Protein AF-A0A925TM19-F1 (afdb_monomer_lite)

Structure (mmCIF, N/CA/C/O backbone):
data_AF-A0A925TM19-F1
#
_entry.id   AF-A0A925TM19-F1
#
loop_
_atom_site.group_PDB
_atom_site.id
_atom_site.type_symbol
_atom_site.label_atom_id
_atom_site.label_alt_id
_atom_site.label_comp_id
_atom_site.label_asym_id
_atom_site.label_entity_id
_atom_site.label_seq_id
_atom_site.pdbx_PDB_ins_code
_atom_site.Cartn_x
_atom_site.Cartn_y
_atom_site.Cartn_z
_atom_site.occupancy
_atom_site.B_iso_or_equiv
_atom_site.auth_seq_id
_atom_site.auth_comp_id
_atom_site.auth_asym_id
_atom_site.auth_atom_id
_atom_site.pdbx_PDB_model_num
ATOM 1 N N . MET A 1 1 ? -57.638 -9.738 64.569 1.00 49.31 1 MET A N 1
ATOM 2 C CA . MET A 1 1 ? -57.201 -9.971 63.178 1.00 49.31 1 MET A CA 1
ATOM 3 C C . MET A 1 1 ? -55.985 -9.095 62.927 1.00 49.31 1 MET A C 1
ATOM 5 O O . MET A 1 1 ? -56.120 -7.893 63.121 1.00 49.31 1 MET A O 1
ATOM 9 N N . PRO A 1 2 ? -54.806 -9.644 62.596 1.00 48.28 2 PRO A N 1
ATOM 10 C CA . PRO A 1 2 ? -53.698 -8.822 62.119 1.00 48.28 2 PRO A CA 1
ATOM 11 C C . PRO A 1 2 ? -53.997 -8.355 60.678 1.00 48.28 2 PRO A C 1
ATOM 13 O O . PRO A 1 2 ? -54.732 -9.054 59.971 1.00 48.28 2 PRO A O 1
ATOM 16 N N . PRO A 1 3 ? -53.489 -7.196 60.221 1.00 50.75 3 PRO A N 1
ATOM 17 C CA . PRO A 1 3 ? -53.750 -6.732 58.866 1.00 50.75 3 PRO A CA 1
ATOM 18 C C . PRO A 1 3 ? -53.018 -7.618 57.850 1.00 50.75 3 PRO A C 1
ATOM 20 O O . PRO A 1 3 ? -51.805 -7.805 57.917 1.00 50.75 3 PRO A O 1
ATOM 23 N N . LEU A 1 4 ? -53.788 -8.155 56.904 1.00 55.12 4 LEU A N 1
ATOM 24 C CA . LEU A 1 4 ? -53.354 -8.879 55.711 1.00 55.12 4 LEU A CA 1
ATOM 25 C C . LEU A 1 4 ? -52.949 -7.876 54.625 1.00 55.12 4 LEU A C 1
ATOM 27 O O . LEU A 1 4 ? -53.733 -7.643 53.722 1.00 55.12 4 LEU A O 1
ATOM 31 N N . PHE A 1 5 ? -51.756 -7.286 54.689 1.00 54.16 5 PHE A N 1
ATOM 32 C CA . PHE A 1 5 ? -51.058 -6.821 53.482 1.00 54.16 5 PHE A CA 1
ATOM 33 C C . PHE A 1 5 ? -49.546 -6.827 53.748 1.00 54.16 5 PHE A C 1
ATOM 35 O O . PHE A 1 5 ? -49.098 -6.111 54.645 1.00 54.16 5 PHE A O 1
ATOM 42 N N . PRO A 1 6 ? -48.739 -7.619 53.015 1.00 49.38 6 PRO A N 1
ATOM 43 C CA . PRO A 1 6 ? -47.297 -7.411 53.020 1.00 49.38 6 PRO A CA 1
ATOM 44 C C . PRO A 1 6 ? -47.001 -6.017 52.437 1.00 49.38 6 PRO A C 1
ATOM 46 O O . PRO A 1 6 ? -47.760 -5.549 51.580 1.00 49.38 6 PRO A O 1
ATOM 49 N N . PRO A 1 7 ? -45.927 -5.334 52.870 1.00 45.28 7 PRO A N 1
ATOM 50 C CA . PRO A 1 7 ? -45.497 -4.115 52.203 1.00 45.28 7 PRO A CA 1
ATOM 51 C C . PRO A 1 7 ? -45.261 -4.441 50.725 1.00 45.28 7 PRO A C 1
ATOM 53 O O . PRO A 1 7 ? -44.560 -5.403 50.401 1.00 45.28 7 PRO A O 1
ATOM 56 N N . ARG A 1 8 ? -45.868 -3.667 49.817 1.00 47.16 8 ARG A N 1
ATOM 57 C CA . ARG A 1 8 ? -45.413 -3.647 48.426 1.00 47.16 8 ARG A CA 1
ATOM 58 C C . ARG A 1 8 ? -43.958 -3.195 48.478 1.00 47.16 8 ARG A C 1
ATOM 60 O O . ARG A 1 8 ? -43.683 -2.045 48.801 1.00 47.16 8 ARG A O 1
ATOM 67 N N . HIS A 1 9 ? -43.034 -4.116 48.224 1.00 48.41 9 HIS A N 1
ATOM 68 C CA . HIS A 1 9 ? -41.720 -3.735 47.740 1.00 48.41 9 HIS A CA 1
ATOM 69 C C . HIS A 1 9 ? -41.978 -3.106 46.374 1.00 48.41 9 HIS A C 1
ATOM 71 O O . HIS A 1 9 ? -42.124 -3.820 45.382 1.00 48.41 9 HIS A O 1
ATOM 77 N N . ASP A 1 10 ? -42.121 -1.785 46.333 1.00 53.66 10 ASP A N 1
ATOM 78 C CA . ASP A 1 10 ? -41.919 -1.060 45.089 1.00 53.66 10 ASP A CA 1
ATOM 79 C C . ASP A 1 10 ? -40.485 -1.402 44.682 1.00 53.66 10 ASP A C 1
ATOM 81 O O . ASP A 1 10 ? -39.526 -1.039 45.368 1.00 53.66 10 ASP A O 1
ATOM 85 N N . ALA A 1 11 ? -40.350 -2.268 43.676 1.00 63.41 11 ALA A N 1
ATOM 86 C CA . ALA A 1 11 ? -39.053 -2.714 43.208 1.00 63.41 11 ALA A CA 1
ATOM 87 C C . ALA A 1 11 ? -38.276 -1.466 42.792 1.00 63.41 11 ALA A C 1
ATOM 89 O O . ALA A 1 11 ? -38.728 -0.719 41.924 1.00 63.41 11 ALA A O 1
ATOM 90 N N . GLU A 1 12 ? -37.150 -1.216 43.459 1.00 79.81 12 GLU A N 1
ATOM 91 C CA . GLU A 1 12 ? -36.317 -0.058 43.174 1.00 79.81 12 GLU A CA 1
ATOM 92 C C . GLU A 1 12 ? -35.930 -0.098 41.691 1.00 79.81 12 GLU A C 1
ATOM 94 O O . GLU A 1 12 ? -35.395 -1.099 41.199 1.00 79.81 12 GLU A O 1
ATOM 99 N N . LEU A 1 13 ? -36.293 0.958 40.958 1.00 89.31 13 LEU A N 1
ATOM 100 C CA . LEU A 1 13 ? -36.036 1.038 39.525 1.00 89.31 13 LEU A CA 1
ATOM 101 C C . LEU A 1 13 ? -34.525 0.931 39.271 1.00 89.31 13 LEU A C 1
ATOM 103 O O . LEU A 1 13 ? -33.743 1.542 40.006 1.00 89.31 13 LEU A O 1
ATOM 107 N N . PRO A 1 14 ? -34.084 0.208 38.224 1.00 94.12 14 PRO A N 1
ATOM 108 C CA . PRO A 1 14 ? -32.668 0.143 37.893 1.00 94.12 14 PRO A CA 1
ATOM 109 C C . PRO A 1 14 ? -32.127 1.554 37.635 1.00 94.12 14 PRO A C 1
ATOM 111 O O . PRO A 1 14 ? -32.772 2.361 36.966 1.00 94.12 14 PRO A O 1
ATOM 114 N N . SER A 1 15 ? -30.942 1.850 38.162 1.00 95.25 15 SER A N 1
ATOM 115 C CA . SER A 1 15 ? -30.228 3.096 37.879 1.00 95.25 15 SER A CA 1
ATOM 116 C C . SER A 1 15 ? -29.284 2.882 36.701 1.00 95.25 15 SER A C 1
ATOM 118 O O . SER A 1 15 ? -28.531 1.909 36.718 1.00 95.25 15 SER A O 1
ATOM 120 N N . ILE A 1 16 ? -29.337 3.758 35.693 1.00 97.69 16 ILE A N 1
ATOM 121 C CA . ILE A 1 16 ? -28.551 3.676 34.453 1.00 97.69 16 ILE A CA 1
ATOM 122 C C . ILE A 1 16 ? -27.523 4.800 34.396 1.00 97.69 16 ILE A C 1
ATOM 124 O O . ILE A 1 16 ? -27.882 5.974 34.494 1.00 97.69 16 ILE A O 1
ATOM 128 N N . ALA A 1 17 ? -26.254 4.464 34.180 1.00 97.44 17 ALA A N 1
ATOM 129 C CA . ALA A 1 17 ? -25.184 5.450 34.060 1.00 97.44 17 ALA A CA 1
ATOM 130 C C . ALA A 1 17 ? -24.120 5.024 33.048 1.00 97.44 17 ALA A C 1
ATOM 132 O O . ALA A 1 17 ? -23.848 3.839 32.867 1.00 97.44 17 ALA A O 1
ATOM 133 N N . PHE A 1 18 ? -23.461 6.000 32.428 1.00 97.94 18 PHE A N 1
ATOM 134 C CA . PHE A 1 18 ? -22.173 5.759 31.783 1.00 97.94 18 PHE A CA 1
ATOM 135 C C . PHE A 1 18 ? -21.113 5.417 32.835 1.00 97.94 18 PHE A C 1
ATOM 137 O O . PHE A 1 18 ? -21.164 5.896 33.967 1.00 97.94 18 PHE A O 1
ATOM 144 N N . THR A 1 19 ? -20.101 4.637 32.459 1.00 95.25 19 THR A N 1
ATOM 145 C CA . THR A 1 19 ? -19.002 4.295 33.380 1.00 95.25 19 THR A CA 1
ATOM 146 C C . THR A 1 19 ? -18.014 5.440 33.608 1.00 95.25 19 THR A C 1
ATOM 148 O O . THR A 1 19 ? -17.296 5.438 34.607 1.00 95.25 19 THR A O 1
ATOM 151 N N . ARG A 1 20 ? -17.953 6.424 32.698 1.00 95.25 20 ARG A N 1
ATOM 152 C CA . ARG A 1 20 ? -17.048 7.584 32.776 1.00 95.25 20 ARG A CA 1
ATOM 153 C C . ARG A 1 20 ? -17.525 8.765 31.926 1.00 95.25 20 ARG A C 1
ATOM 155 O O . ARG A 1 20 ? -18.330 8.597 31.012 1.00 95.25 20 ARG A O 1
ATOM 162 N N . LEU A 1 21 ? -16.979 9.950 32.210 1.00 94.38 21 LEU A N 1
ATOM 163 C CA . LEU A 1 21 ? -17.341 11.230 31.577 1.00 94.38 21 LEU A CA 1
ATOM 164 C C . LEU A 1 21 ? -16.760 11.445 30.168 1.00 94.38 21 LEU A C 1
ATOM 166 O O . LEU A 1 21 ? -17.203 12.353 29.468 1.00 94.38 21 LEU A O 1
ATOM 170 N N . GLY A 1 22 ? -15.771 10.643 29.760 1.00 91.25 22 GLY A N 1
ATOM 171 C CA . GLY A 1 22 ? -15.079 10.832 28.488 1.00 91.25 22 GLY A CA 1
ATOM 172 C C . GLY A 1 22 ? -14.560 9.538 27.870 1.00 91.25 22 GLY A C 1
ATOM 173 O O . GLY A 1 22 ? -14.082 8.647 28.575 1.00 91.25 22 GLY A O 1
ATOM 174 N N . PHE A 1 23 ? -14.634 9.465 26.545 1.00 93.06 23 PHE A N 1
ATOM 175 C CA . PHE A 1 23 ? -14.083 8.406 25.704 1.00 93.06 23 PHE A CA 1
ATOM 176 C C . PHE A 1 23 ? -13.312 9.019 24.534 1.00 93.06 23 PHE A C 1
ATOM 178 O O . PHE A 1 23 ? -13.533 10.172 24.167 1.00 93.06 23 PHE A O 1
ATOM 185 N N . GLU A 1 24 ? -12.438 8.224 23.927 1.00 90.50 24 GLU A N 1
ATOM 186 C CA . GLU A 1 24 ? -11.718 8.597 22.712 1.00 90.50 24 GLU A CA 1
ATOM 187 C C . GLU A 1 24 ? -12.070 7.612 21.601 1.00 90.50 24 GLU A C 1
ATOM 189 O O . GLU A 1 24 ? -12.093 6.400 21.828 1.00 90.50 24 GLU A O 1
ATOM 194 N N . ALA A 1 25 ? -12.342 8.150 20.418 1.00 83.31 25 ALA A N 1
ATOM 195 C CA . ALA A 1 25 ? -12.343 7.415 19.160 1.00 83.31 25 ALA A CA 1
ATOM 196 C C . ALA A 1 25 ? -11.245 8.006 18.270 1.00 83.31 25 ALA A C 1
ATOM 198 O O . ALA A 1 25 ? -10.878 9.170 18.436 1.00 83.31 25 ALA A O 1
ATOM 199 N N . ARG A 1 26 ? -10.722 7.235 17.319 1.00 78.19 26 ARG A N 1
ATOM 200 C CA . ARG A 1 26 ? -9.734 7.731 16.352 1.00 78.19 26 ARG A CA 1
ATOM 201 C C . ARG A 1 26 ? -10.223 7.456 14.946 1.00 78.19 26 ARG A C 1
ATOM 203 O O . ARG A 1 26 ? -10.487 6.306 14.602 1.00 78.19 26 ARG A O 1
ATOM 210 N N . GLU A 1 27 ? -10.314 8.512 14.143 1.00 64.94 27 GLU A N 1
ATOM 211 C CA . GLU A 1 27 ? -10.646 8.416 12.713 1.00 64.94 27 GLU A CA 1
ATOM 212 C C . GLU A 1 27 ? -9.646 7.505 11.998 1.00 64.94 27 GLU A C 1
ATOM 214 O O . GLU A 1 27 ? -10.000 6.708 11.130 1.00 64.94 27 GLU A O 1
ATOM 219 N N . VAL A 1 28 ? -8.387 7.559 12.437 1.00 55.59 28 VAL A N 1
ATOM 220 C CA . VAL A 1 28 ? -7.298 6.782 11.857 1.00 55.59 28 VAL A CA 1
ATOM 221 C C . VAL A 1 28 ? -7.051 5.494 12.634 1.00 55.59 28 VAL A C 1
ATOM 223 O O . VAL A 1 28 ? -6.994 5.495 13.863 1.00 55.59 28 VAL A O 1
ATOM 226 N N . GLY A 1 29 ? -6.905 4.385 11.902 1.00 50.56 29 GLY A N 1
ATOM 227 C CA . GLY A 1 29 ? -6.886 3.030 12.466 1.00 50.56 29 GLY A CA 1
ATOM 228 C C . GLY A 1 29 ? -8.278 2.509 12.841 1.00 50.56 29 GLY A C 1
ATOM 229 O O . GLY A 1 29 ? -8.374 1.457 13.464 1.00 50.56 29 GLY A O 1
ATOM 230 N N . PHE A 1 30 ? -9.340 3.249 12.486 1.00 58.84 30 PHE A N 1
ATOM 231 C CA . PHE A 1 30 ? -10.743 2.911 12.744 1.00 58.84 30 PHE A CA 1
ATOM 232 C C . PHE A 1 30 ? -11.030 2.541 14.206 1.00 58.84 30 PHE A C 1
ATOM 234 O O . PHE A 1 30 ? -11.914 1.727 14.488 1.00 58.84 30 PHE A O 1
ATOM 241 N N . GLN A 1 31 ? -10.295 3.141 15.152 1.00 71.44 31 GLN A N 1
ATOM 242 C CA . GLN A 1 31 ? -10.445 2.821 16.564 1.00 71.44 31 GLN A CA 1
ATOM 243 C C . GLN A 1 31 ? -11.763 3.397 17.080 1.00 71.44 31 GLN A C 1
ATOM 245 O O . GLN A 1 31 ? -11.870 4.580 17.412 1.00 71.44 31 GLN A O 1
ATOM 250 N N . ALA A 1 32 ? -12.770 2.536 17.165 1.00 76.56 32 ALA A N 1
ATOM 251 C CA . ALA A 1 32 ? -14.060 2.887 17.726 1.00 76.56 32 ALA A CA 1
ATOM 252 C C . ALA A 1 32 ? -13.966 3.162 19.229 1.00 76.56 32 ALA A C 1
ATOM 254 O O . ALA A 1 32 ? -13.298 2.440 19.977 1.00 76.56 32 ALA A O 1
ATOM 255 N N . ALA A 1 33 ? -14.731 4.147 19.693 1.00 86.56 33 ALA A N 1
ATOM 256 C CA . ALA A 1 33 ? -14.984 4.292 21.116 1.00 86.56 33 ALA A CA 1
ATOM 257 C C . ALA A 1 33 ? -16.045 3.271 21.545 1.00 86.56 33 ALA A C 1
ATOM 259 O O . ALA A 1 33 ? -17.125 3.192 20.955 1.00 86.56 33 ALA A O 1
ATOM 260 N N . ARG A 1 34 ? -15.749 2.509 22.602 1.00 91.62 34 ARG A N 1
ATOM 261 C CA . ARG A 1 34 ? -16.688 1.587 23.258 1.00 91.62 34 ARG A CA 1
ATOM 262 C C . ARG A 1 34 ? -17.212 2.238 24.532 1.00 91.62 34 ARG A C 1
ATOM 264 O O . ARG A 1 34 ? -16.483 2.329 25.518 1.00 91.62 34 ARG A O 1
ATOM 271 N N . ILE A 1 35 ? -18.451 2.713 24.497 1.00 95.94 35 ILE A N 1
ATOM 272 C CA . ILE A 1 35 ? -19.083 3.445 25.593 1.00 95.94 35 ILE A CA 1
ATOM 273 C C . ILE A 1 35 ? -19.900 2.459 26.417 1.00 95.94 35 ILE A C 1
ATOM 275 O O . ILE A 1 35 ? -20.999 2.074 26.020 1.00 95.94 35 ILE A O 1
ATOM 279 N N . THR A 1 36 ? -19.352 2.044 27.557 1.00 94.44 36 THR A N 1
ATOM 280 C CA . THR A 1 36 ? -20.034 1.133 28.481 1.00 94.44 36 THR A CA 1
ATOM 281 C C . THR A 1 36 ? -21.035 1.892 29.348 1.00 94.44 36 THR A C 1
ATOM 283 O O . THR A 1 36 ? -20.709 2.916 29.957 1.00 94.44 36 THR A O 1
ATOM 286 N N . ILE A 1 37 ? -22.247 1.355 29.424 1.00 96.81 37 ILE A N 1
ATOM 287 C CA . ILE A 1 37 ? -23.336 1.802 30.289 1.00 96.81 37 ILE A CA 1
ATOM 288 C C . ILE A 1 37 ? -23.652 0.672 31.259 1.00 96.81 37 ILE A C 1
ATOM 290 O O . ILE A 1 37 ? -23.753 -0.485 30.849 1.00 96.81 37 ILE A O 1
ATOM 294 N N . THR A 1 38 ? -23.821 1.005 32.532 1.00 97.25 38 THR A N 1
ATOM 295 C CA . THR A 1 38 ? -24.149 0.056 33.595 1.00 97.25 38 THR A CA 1
ATOM 296 C C . THR A 1 38 ? -25.591 0.217 34.056 1.00 97.25 38 THR A C 1
ATOM 298 O O . THR A 1 38 ? -26.172 1.302 33.963 1.00 97.25 38 THR A O 1
ATOM 301 N N . ARG A 1 39 ? -26.155 -0.869 34.595 1.00 95.12 39 ARG A N 1
ATOM 302 C CA . ARG A 1 39 ? -27.401 -0.851 35.365 1.00 95.12 39 ARG A CA 1
ATOM 303 C C . ARG A 1 39 ? -27.275 -1.605 36.686 1.00 95.12 39 ARG A C 1
ATOM 305 O O . ARG A 1 39 ? -26.617 -2.641 36.742 1.00 95.12 39 ARG A O 1
ATOM 312 N N . THR A 1 40 ? -27.935 -1.113 37.736 1.00 92.94 40 THR A N 1
ATOM 313 C CA . THR A 1 40 ? -27.856 -1.694 39.094 1.00 92.94 40 THR A CA 1
ATOM 314 C C . THR A 1 40 ? -28.705 -2.954 39.297 1.00 92.94 40 THR A C 1
ATOM 316 O O . THR A 1 40 ? -28.303 -3.838 40.047 1.00 92.94 40 THR A O 1
ATOM 319 N N . SER A 1 41 ? -29.856 -3.068 38.623 1.00 84.56 41 SER A N 1
ATOM 320 C CA . SER A 1 41 ? -30.739 -4.245 38.665 1.00 84.56 41 SER A CA 1
ATOM 321 C C . SER A 1 41 ? -30.927 -4.826 37.266 1.00 84.56 41 SER A C 1
ATOM 323 O O . SER A 1 41 ? -31.127 -4.086 36.302 1.00 84.56 41 SER A O 1
ATOM 325 N N . ALA A 1 42 ? -30.852 -6.154 37.152 1.00 86.69 42 ALA A N 1
ATOM 326 C CA . ALA A 1 42 ? -30.848 -6.869 35.877 1.00 86.69 42 ALA A CA 1
ATOM 327 C C . ALA A 1 42 ? -31.924 -7.963 35.769 1.00 86.69 42 ALA A C 1
ATOM 329 O O . ALA A 1 42 ? -31.783 -8.904 34.997 1.00 86.69 42 ALA A O 1
ATOM 330 N N . THR A 1 43 ? -33.003 -7.872 36.544 1.00 86.19 43 THR A N 1
ATOM 331 C CA . THR A 1 43 ? -34.016 -8.940 36.644 1.00 86.19 43 THR A CA 1
ATOM 332 C C . THR A 1 43 ? -34.864 -9.128 35.382 1.00 86.19 43 THR A C 1
ATOM 334 O O . THR A 1 43 ? -35.343 -10.230 35.132 1.00 86.19 43 THR A O 1
ATOM 337 N N . ALA A 1 44 ? -35.023 -8.084 34.567 1.00 89.25 44 ALA A N 1
ATOM 338 C CA . ALA A 1 44 ? -35.807 -8.084 33.332 1.00 89.25 44 ALA A CA 1
ATOM 339 C C . ALA A 1 44 ? -35.024 -7.409 32.188 1.00 89.25 44 ALA A C 1
ATOM 341 O O . ALA A 1 44 ? -34.079 -6.659 32.461 1.00 89.25 44 ALA A O 1
ATOM 342 N N . PRO A 1 45 ? -35.367 -7.654 30.909 1.00 94.56 45 PRO A N 1
ATOM 343 C CA . PRO A 1 45 ? -34.811 -6.865 29.814 1.00 94.56 45 PRO A CA 1
ATOM 344 C C . PRO A 1 45 ? -35.207 -5.386 29.944 1.00 94.56 45 PRO A C 1
ATOM 346 O O . PRO A 1 45 ? -36.249 -5.067 30.516 1.00 94.56 45 PRO A O 1
ATOM 349 N N . LEU A 1 46 ? -34.366 -4.484 29.437 1.00 95.62 46 LEU A N 1
ATOM 350 C CA . LEU A 1 46 ? -34.579 -3.039 29.532 1.00 95.62 46 LEU A CA 1
ATOM 351 C C . LEU A 1 46 ? -34.039 -2.323 28.295 1.00 95.62 46 LEU A C 1
ATOM 353 O O . LEU A 1 46 ? -32.867 -2.483 27.969 1.00 95.62 46 LEU A O 1
ATOM 357 N N . THR A 1 47 ? -34.859 -1.479 27.674 1.00 96.69 47 THR A N 1
ATOM 358 C CA . THR A 1 47 ? -34.423 -0.568 26.609 1.00 96.69 47 THR A CA 1
ATOM 359 C C . THR A 1 47 ? -34.167 0.813 27.197 1.00 96.69 47 THR A C 1
ATOM 361 O O . THR A 1 47 ? -35.046 1.408 27.819 1.00 96.69 47 THR A O 1
ATOM 364 N N . VAL A 1 48 ? -32.965 1.333 26.978 1.00 97.12 48 VAL A N 1
ATOM 365 C CA . VAL A 1 48 ? -32.531 2.665 27.403 1.00 97.12 48 VAL A CA 1
ATOM 366 C C . VAL A 1 48 ? -32.427 3.566 26.182 1.00 97.12 48 VAL A C 1
ATOM 368 O O . VAL A 1 48 ? -31.806 3.200 25.185 1.00 97.12 48 VAL A O 1
ATOM 371 N N . ARG A 1 49 ? -33.003 4.768 26.262 1.00 97.81 49 ARG A N 1
ATOM 372 C CA . ARG A 1 49 ? -32.916 5.773 25.193 1.00 97.81 49 ARG A CA 1
ATOM 373 C C . ARG A 1 49 ? -31.818 6.786 25.476 1.00 97.81 49 ARG A C 1
ATOM 375 O O . ARG A 1 49 ? -31.582 7.154 26.627 1.00 97.81 49 ARG A O 1
ATOM 382 N N . TYR A 1 50 ? -31.174 7.266 24.420 1.00 97.69 50 TYR A N 1
ATOM 383 C CA . TYR A 1 50 ? -30.171 8.319 24.497 1.00 97.69 50 TYR A CA 1
ATOM 384 C C . TYR A 1 50 ? -30.219 9.220 23.264 1.00 97.69 50 TYR A C 1
ATOM 386 O O . TYR A 1 50 ? -30.668 8.827 22.190 1.00 97.69 50 TYR A O 1
ATOM 394 N N . THR A 1 51 ? -29.717 10.439 23.410 1.00 97.44 51 THR A N 1
ATOM 395 C CA . THR A 1 51 ? -29.536 11.382 22.301 1.00 97.44 51 THR A CA 1
ATOM 396 C C . THR A 1 51 ? -28.055 11.581 22.023 1.00 97.44 51 THR A C 1
ATOM 398 O O . THR A 1 51 ? -27.268 11.619 22.972 1.00 97.44 51 THR A O 1
ATOM 401 N N . ALA A 1 52 ? -27.696 11.777 20.755 1.00 96.19 52 ALA A N 1
ATOM 402 C CA . ALA A 1 52 ? -26.361 12.180 20.333 1.00 96.19 52 ALA A CA 1
ATOM 403 C C . ALA A 1 52 ? -26.400 13.595 19.739 1.00 96.19 52 ALA A C 1
ATOM 405 O O . ALA A 1 52 ? -27.229 13.896 18.881 1.00 96.19 52 ALA A O 1
ATOM 406 N N . SER A 1 53 ? -25.513 14.465 20.207 1.00 95.25 53 SER A N 1
ATOM 407 C CA . SER A 1 53 ? -25.291 15.815 19.682 1.00 95.25 53 SER A CA 1
ATOM 408 C C . SER A 1 53 ? -23.796 16.143 19.735 1.00 95.25 53 SER A C 1
ATOM 410 O O . SER A 1 53 ? -22.984 15.255 19.976 1.00 95.25 53 SER A O 1
ATOM 412 N N . GLY A 1 54 ? -23.404 17.394 19.505 1.00 94.06 54 GLY A N 1
ATOM 413 C CA . GLY A 1 54 ? -22.007 17.825 19.567 1.00 94.06 54 GLY A CA 1
ATOM 414 C C . GLY A 1 54 ? -21.541 18.453 18.262 1.00 94.06 54 GLY A C 1
ATOM 415 O O . GLY A 1 54 ? -22.357 18.923 17.470 1.00 94.06 54 GLY A O 1
ATOM 416 N N . THR A 1 55 ? -20.225 18.513 18.071 1.00 91.62 55 THR A N 1
ATOM 417 C CA . THR A 1 55 ? -19.627 19.085 16.857 1.00 91.62 55 THR A CA 1
ATOM 418 C C . THR A 1 55 ? -19.501 18.048 15.746 1.00 91.62 55 THR A C 1
ATOM 420 O O . THR A 1 55 ? -19.634 18.414 14.585 1.00 91.62 55 THR A O 1
ATOM 423 N N . ALA A 1 56 ? -19.301 16.774 16.104 1.00 89.50 56 ALA A N 1
ATOM 424 C CA . ALA A 1 56 ? -19.297 15.661 15.162 1.00 89.50 56 ALA A CA 1
ATOM 425 C C . ALA A 1 56 ? -20.729 15.352 14.695 1.00 89.50 56 ALA A C 1
ATOM 427 O O . ALA A 1 56 ? -21.651 15.210 15.506 1.00 89.50 56 ALA A O 1
ATOM 428 N N . GLN A 1 57 ? -20.914 15.205 13.388 1.00 86.31 57 GLN A N 1
ATOM 429 C CA . GLN A 1 57 ? -22.193 14.946 12.736 1.00 86.31 57 GLN A CA 1
ATOM 430 C C . GLN A 1 57 ? -22.360 13.454 12.390 1.00 86.31 57 GLN A C 1
ATOM 432 O O . GLN A 1 57 ? -21.487 12.864 11.748 1.00 86.31 57 GLN A O 1
ATOM 437 N N . PRO A 1 58 ? -23.494 12.823 12.748 1.00 84.00 58 PRO A N 1
ATOM 438 C CA . PRO A 1 58 ? -23.775 11.440 12.366 1.00 84.00 58 PRO A CA 1
ATOM 439 C C . PRO A 1 58 ? -23.930 11.317 10.845 1.00 84.00 58 PRO A C 1
ATOM 441 O O . PRO A 1 58 ? -24.474 12.204 10.191 1.00 84.00 58 PRO A O 1
ATOM 444 N N . GLY A 1 59 ? -23.449 10.217 10.265 1.00 76.25 59 GLY A N 1
ATOM 445 C CA . GLY A 1 59 ? -23.459 10.000 8.813 1.00 76.25 59 GLY A CA 1
ATOM 446 C C . GLY A 1 59 ? -22.333 10.723 8.064 1.00 76.25 59 GLY A C 1
ATOM 447 O O . GLY A 1 59 ? -22.004 10.322 6.951 1.00 76.25 59 GLY A O 1
ATOM 448 N N . ARG A 1 60 ? -21.712 11.735 8.685 1.00 76.19 60 ARG A N 1
ATOM 449 C CA . ARG A 1 60 ? -20.559 12.469 8.156 1.00 76.19 60 ARG A CA 1
ATOM 450 C C . ARG A 1 60 ? -19.279 12.080 8.889 1.00 76.19 60 ARG A C 1
ATOM 452 O O . ARG A 1 60 ? -18.383 11.570 8.230 1.00 76.19 60 ARG A O 1
ATOM 459 N N . ASP A 1 61 ? -19.212 12.270 10.207 1.00 77.00 61 ASP A N 1
ATOM 460 C CA . ASP A 1 61 ? -17.998 12.100 11.031 1.00 77.00 61 ASP A CA 1
ATOM 461 C C . ASP A 1 61 ? -17.983 10.761 11.799 1.00 77.00 61 ASP A C 1
ATOM 463 O O . ASP A 1 61 ? -16.934 10.262 12.194 1.00 77.00 61 ASP A O 1
ATOM 467 N N . TYR A 1 62 ? -19.144 10.128 11.993 1.00 82.75 62 TYR A N 1
ATOM 468 C CA . TYR A 1 62 ? -19.266 8.786 12.576 1.00 82.75 62 TYR A CA 1
ATOM 469 C C . TYR A 1 62 ? -20.524 8.067 12.083 1.00 82.75 62 TYR A C 1
ATOM 471 O O . TYR A 1 62 ? -21.477 8.696 11.608 1.00 82.75 62 TYR A O 1
ATOM 479 N N . ALA A 1 63 ? -20.541 6.740 12.216 1.00 80.19 63 ALA A N 1
ATOM 480 C CA . ALA A 1 63 ? -21.706 5.922 11.898 1.00 80.19 63 ALA A CA 1
ATOM 481 C C . ALA A 1 63 ? -22.932 6.372 12.702 1.00 80.19 63 ALA A C 1
ATOM 483 O O . ALA A 1 63 ? -22.856 6.581 13.913 1.00 80.19 63 ALA A O 1
ATOM 484 N N . ALA A 1 64 ? -24.073 6.524 12.025 1.00 84.94 64 ALA A N 1
ATOM 485 C CA . ALA A 1 64 ? -25.299 6.975 12.670 1.00 84.94 64 ALA A CA 1
ATOM 486 C C . ALA A 1 64 ? -25.697 6.019 13.808 1.00 84.94 64 ALA A C 1
ATOM 488 O O . ALA A 1 64 ? -25.777 4.805 13.625 1.00 84.94 64 ALA A O 1
ATOM 489 N N . LEU A 1 65 ? -25.940 6.584 14.989 1.00 91.62 65 LEU A N 1
ATOM 490 C CA . LEU A 1 65 ? -26.342 5.829 16.171 1.00 91.62 65 LEU A CA 1
ATOM 491 C C . LEU A 1 65 ? -27.852 5.579 16.168 1.00 91.62 65 LEU A C 1
ATOM 493 O O . LEU A 1 65 ? -28.631 6.396 15.683 1.00 91.62 65 LEU A O 1
ATOM 497 N N . SER A 1 66 ? -28.269 4.469 16.776 1.00 90.12 66 SER A N 1
ATOM 498 C CA . SER A 1 66 ? -29.678 4.061 16.874 1.00 90.12 66 SER A CA 1
ATOM 499 C C . SER A 1 66 ? -30.522 4.939 17.807 1.00 90.12 66 SER A C 1
ATOM 501 O O . SER A 1 66 ? -31.746 4.917 17.714 1.00 90.12 66 SER A O 1
ATOM 503 N N . GLY A 1 67 ? -29.890 5.646 18.754 1.00 95.00 67 GLY A N 1
ATOM 504 C CA . GLY A 1 67 ? -30.572 6.394 19.821 1.00 95.00 67 GLY A CA 1
ATOM 505 C C . GLY A 1 67 ? -31.178 5.520 20.931 1.00 95.00 67 GLY A C 1
ATOM 506 O O . GLY A 1 67 ? -31.843 6.027 21.835 1.00 95.00 67 GLY A O 1
ATOM 507 N N . GLN A 1 68 ? -30.956 4.204 20.887 1.00 94.81 68 GLN A N 1
ATOM 508 C CA . GLN A 1 68 ? -31.423 3.261 21.905 1.00 94.81 68 GLN A CA 1
ATOM 509 C C . GLN A 1 68 ? -30.447 2.100 22.113 1.00 94.81 68 GLN A C 1
ATOM 511 O O . GLN A 1 68 ? -29.692 1.740 21.207 1.00 94.81 68 GLN A O 1
ATOM 516 N N . LEU A 1 69 ? -30.460 1.533 23.316 1.00 94.25 69 LEU A N 1
ATOM 517 C CA . LEU A 1 69 ? -29.609 0.430 23.748 1.00 94.25 69 LEU A CA 1
ATOM 518 C C . LEU A 1 69 ? -30.423 -0.570 24.569 1.00 94.25 69 LEU A C 1
ATOM 520 O O . LEU A 1 69 ? -31.112 -0.174 25.508 1.00 94.25 69 LEU A O 1
ATOM 524 N N . ASP A 1 70 ? -30.285 -1.855 24.262 1.00 93.81 70 ASP A N 1
ATOM 525 C CA . ASP A 1 70 ? -31.009 -2.921 24.949 1.00 93.81 70 ASP A CA 1
ATOM 526 C C . ASP A 1 70 ? -30.111 -3.682 25.929 1.00 93.81 70 ASP A C 1
ATOM 528 O O . ASP A 1 70 ? -28.984 -4.068 25.615 1.00 93.81 70 ASP A O 1
ATOM 532 N N . PHE A 1 71 ? -30.648 -3.943 27.117 1.00 95.75 71 PHE A N 1
ATOM 533 C CA . PHE A 1 71 ? -30.126 -4.906 28.077 1.00 95.75 71 PHE A CA 1
ATOM 534 C C . PHE A 1 71 ? -30.985 -6.168 28.037 1.00 95.75 71 PHE A C 1
ATOM 536 O O . PHE A 1 71 ? -32.198 -6.099 28.250 1.00 95.75 71 PHE A O 1
ATOM 543 N N . ALA A 1 72 ? -30.368 -7.336 27.861 1.00 92.44 72 ALA A N 1
ATOM 544 C CA . ALA A 1 72 ? -31.041 -8.611 28.101 1.00 92.44 72 ALA A CA 1
ATOM 545 C C . ALA A 1 72 ? -31.278 -8.835 29.607 1.00 92.44 72 ALA A C 1
ATOM 547 O O . ALA A 1 72 ? -30.615 -8.225 30.447 1.00 92.44 72 ALA A O 1
ATOM 548 N N . ALA A 1 73 ? -32.195 -9.728 29.990 1.00 92.44 73 ALA A N 1
ATOM 549 C CA . ALA A 1 73 ? -32.296 -10.154 31.390 1.00 92.44 73 ALA A CA 1
ATOM 550 C C . ALA A 1 73 ? -30.952 -10.746 31.869 1.00 92.44 73 ALA A C 1
ATOM 552 O O . ALA A 1 73 ? -30.290 -11.476 31.138 1.00 92.44 73 ALA A O 1
ATOM 553 N N . GLY A 1 74 ? -30.529 -10.401 33.083 1.00 92.44 74 GLY A N 1
ATOM 554 C CA . GLY A 1 74 ? -29.253 -10.799 33.687 1.00 92.44 74 GLY A CA 1
ATOM 555 C C . GLY A 1 74 ? -28.043 -9.939 33.299 1.00 92.44 74 GLY A C 1
ATOM 556 O O . GLY A 1 74 ? -27.039 -9.963 34.001 1.00 92.44 74 GLY A O 1
ATOM 557 N N . GLN A 1 75 ? -28.126 -9.135 32.235 1.00 94.00 75 GLN A N 1
ATOM 558 C CA . GLN A 1 75 ? -27.015 -8.298 31.771 1.00 94.00 75 GLN A CA 1
ATOM 559 C C . GLN A 1 75 ? -26.911 -7.012 32.596 1.00 94.00 75 GLN A C 1
ATOM 561 O O . GLN A 1 75 ? -27.904 -6.309 32.726 1.00 94.00 75 GLN A O 1
ATOM 566 N N . THR A 1 76 ? -25.748 -6.660 33.135 1.00 94.94 76 THR A N 1
ATOM 567 C CA . THR A 1 76 ? -25.551 -5.407 33.898 1.00 94.94 76 THR A CA 1
ATOM 568 C C . THR A 1 76 ? -24.816 -4.325 33.113 1.00 94.94 76 THR A C 1
ATOM 570 O O . THR A 1 76 ? -24.811 -3.175 33.541 1.00 94.94 76 THR A O 1
ATOM 573 N N . GLU A 1 77 ? -24.244 -4.667 31.956 1.00 95.56 77 GLU A N 1
ATOM 574 C CA . GLU A 1 77 ? -23.488 -3.757 31.093 1.00 95.56 77 GLU A CA 1
ATOM 575 C C . GLU A 1 77 ? -23.937 -3.860 29.643 1.00 95.56 77 GLU A C 1
ATOM 577 O O . GLU A 1 77 ? -24.107 -4.962 29.130 1.00 95.56 77 GLU A O 1
ATOM 582 N N . ALA A 1 78 ? -24.060 -2.732 28.958 1.00 92.12 78 ALA A N 1
ATOM 583 C CA . ALA A 1 78 ? -24.293 -2.677 27.520 1.00 92.12 78 ALA A CA 1
ATOM 584 C C . ALA A 1 78 ? -23.406 -1.593 26.887 1.00 92.12 78 ALA A C 1
ATOM 586 O O . ALA A 1 78 ? -22.887 -0.720 27.585 1.00 92.12 78 ALA A O 1
ATOM 587 N N . VAL A 1 79 ? -23.178 -1.675 25.574 1.00 91.69 79 VAL A N 1
ATOM 588 C CA . VAL A 1 79 ? -22.179 -0.847 24.882 1.00 91.69 79 VAL A CA 1
ATOM 589 C C . VAL A 1 79 ? -22.807 -0.092 23.718 1.00 91.69 79 VAL A C 1
ATOM 591 O O . VAL A 1 79 ? -23.418 -0.700 22.844 1.00 91.69 79 VAL A O 1
ATOM 594 N N . ILE A 1 80 ? -22.581 1.221 23.672 1.00 92.25 80 ILE A N 1
ATOM 595 C CA . ILE A 1 80 ? -22.738 2.023 22.453 1.00 92.25 80 ILE A CA 1
ATOM 596 C C . ILE A 1 80 ? -21.382 2.059 21.749 1.00 92.25 80 ILE A C 1
ATOM 598 O O . ILE A 1 80 ? -20.355 2.314 22.382 1.00 92.25 80 ILE A O 1
ATOM 602 N N . LEU A 1 81 ? -21.372 1.803 20.442 1.00 86.62 81 LEU A N 1
ATOM 603 C CA . LEU A 1 81 ? -20.173 1.896 19.617 1.00 86.62 81 LEU A CA 1
ATOM 604 C C . LEU A 1 81 ? -20.223 3.188 18.801 1.00 86.62 81 LEU A C 1
ATOM 606 O O . LEU A 1 81 ? -21.078 3.330 17.931 1.00 86.62 81 LEU A O 1
ATOM 610 N N . VAL A 1 82 ? -19.306 4.118 19.062 1.00 88.06 82 VAL A N 1
ATOM 611 C CA . VAL A 1 82 ? -19.094 5.274 18.180 1.00 88.06 82 VAL A CA 1
ATOM 612 C C . VAL A 1 82 ? -17.957 4.917 17.237 1.00 88.06 82 VAL A C 1
ATOM 614 O O . VAL A 1 82 ? -16.786 4.945 17.620 1.00 88.06 82 VAL A O 1
ATOM 617 N N . GLN A 1 83 ? -18.330 4.529 16.018 1.00 82.62 83 GLN A N 1
ATOM 618 C CA . GLN A 1 83 ? -17.405 4.218 14.934 1.00 82.62 83 GLN A CA 1
ATOM 619 C C . GLN A 1 83 ? -17.147 5.497 14.128 1.00 82.62 83 GLN A C 1
ATOM 621 O O . GLN A 1 83 ? -18.047 5.914 13.394 1.00 82.62 83 GLN A O 1
ATOM 626 N N . PRO A 1 84 ? -15.973 6.139 14.255 1.00 80.75 84 PRO A N 1
ATOM 627 C CA . PRO A 1 84 ? -15.665 7.314 13.457 1.00 80.75 84 PRO A CA 1
ATOM 628 C C . PRO A 1 84 ? -15.535 6.921 11.985 1.00 80.75 84 PRO A C 1
ATOM 630 O O . PRO A 1 84 ? -15.062 5.826 11.658 1.00 80.75 84 PRO A O 1
ATOM 633 N N . TYR A 1 85 ? -15.955 7.823 11.106 1.00 66.44 85 TYR A N 1
ATOM 634 C CA . TYR A 1 85 ? -15.590 7.763 9.703 1.00 66.44 85 TYR A CA 1
ATOM 635 C C . TYR A 1 85 ? -14.263 8.464 9.515 1.00 66.44 85 TYR A C 1
ATOM 637 O O . TYR A 1 85 ? -13.975 9.464 10.163 1.00 66.44 85 TYR A O 1
ATOM 645 N N . ASN A 1 86 ? -13.464 7.943 8.596 1.00 62.12 86 ASN A N 1
ATOM 646 C CA . ASN A 1 86 ? -12.229 8.598 8.237 1.00 62.12 86 ASN A CA 1
ATOM 647 C C . ASN A 1 86 ? -12.476 9.563 7.075 1.00 62.12 86 ASN A C 1
ATOM 649 O O . ASN A 1 86 ? -12.307 9.201 5.913 1.00 62.12 86 ASN A O 1
ATOM 653 N N . ASN A 1 87 ? -12.995 10.754 7.375 1.00 57.16 87 ASN A N 1
ATOM 654 C CA . ASN A 1 87 ? -13.594 11.649 6.383 1.00 57.16 87 ASN A CA 1
ATOM 655 C C . ASN A 1 87 ? -12.806 12.962 6.188 1.00 57.16 87 ASN A C 1
ATOM 657 O O . ASN A 1 87 ? -13.417 14.015 5.998 1.00 57.16 87 ASN A O 1
ATOM 661 N N . TYR A 1 88 ? -11.466 12.875 6.165 1.00 51.91 88 TYR A N 1
ATOM 662 C CA . TYR A 1 88 ? -10.426 13.934 6.150 1.00 51.91 88 TYR A CA 1
ATOM 663 C C . TYR A 1 88 ? -10.678 15.241 5.361 1.00 51.91 88 TYR A C 1
ATOM 665 O O . TYR A 1 88 ? -9.940 16.212 5.518 1.00 51.91 88 TYR A O 1
ATOM 673 N N . ARG A 1 89 ? -11.701 15.305 4.508 1.00 44.94 89 ARG A N 1
ATOM 674 C CA . ARG A 1 89 ? -12.148 16.498 3.777 1.00 44.94 89 ARG A CA 1
ATOM 675 C C . ARG A 1 89 ? -12.794 17.569 4.670 1.00 44.94 89 ARG A C 1
ATOM 677 O O . ARG A 1 89 ? -12.951 18.702 4.224 1.00 44.94 89 ARG A O 1
ATOM 684 N N . ASN A 1 90 ? -13.196 17.225 5.894 1.00 46.53 90 ASN A N 1
ATOM 685 C CA . ASN A 1 90 ? -14.244 17.957 6.603 1.00 46.53 90 ASN A CA 1
ATOM 686 C C . ASN A 1 90 ? -13.785 18.806 7.797 1.00 46.53 90 ASN A C 1
ATOM 688 O O . ASN A 1 90 ? -14.341 19.891 7.993 1.00 46.53 90 ASN A O 1
ATOM 692 N N . THR A 1 91 ? -12.782 18.377 8.566 1.00 49.75 91 THR A N 1
ATOM 693 C CA . THR A 1 91 ? -12.338 19.069 9.791 1.00 49.75 91 THR A CA 1
ATOM 694 C C . THR A 1 91 ? -10.875 18.741 10.117 1.00 49.75 91 THR A C 1
ATOM 696 O O . THR A 1 91 ? -10.394 17.645 9.877 1.00 49.75 91 THR A O 1
ATOM 699 N N . ARG A 1 92 ? -10.127 19.729 10.643 1.00 56.75 92 ARG A N 1
ATOM 700 C CA . ARG A 1 92 ? -8.716 19.583 11.086 1.00 56.75 92 ARG A CA 1
ATOM 701 C C . ARG A 1 92 ? -8.579 19.538 12.613 1.00 56.75 92 ARG A C 1
ATOM 703 O O . ARG A 1 92 ? -7.528 19.891 13.153 1.00 56.75 92 ARG A O 1
ATOM 710 N N . ARG A 1 93 ? -9.670 19.262 13.325 1.00 69.94 93 ARG A N 1
ATOM 711 C CA . ARG A 1 93 ? -9.787 19.431 14.779 1.00 69.94 93 ARG A CA 1
ATOM 712 C C . ARG A 1 93 ? -10.482 18.213 15.356 1.00 69.94 93 ARG A C 1
ATOM 714 O O . ARG A 1 93 ? -11.335 17.649 14.692 1.00 69.94 93 ARG A O 1
ATOM 721 N N . ASN A 1 94 ? -10.160 17.882 16.602 1.00 84.06 94 ASN A N 1
ATOM 722 C CA . ASN A 1 94 ? -10.938 16.905 17.349 1.00 84.06 94 ASN A CA 1
ATOM 723 C C . ASN A 1 94 ? -12.398 17.358 17.427 1.00 84.06 94 ASN A C 1
ATOM 725 O O . ASN A 1 94 ? -12.669 18.532 17.704 1.00 84.06 94 ASN A O 1
ATOM 729 N N . GLU A 1 95 ? -13.317 16.423 17.233 1.00 88.38 95 GLU A N 1
ATOM 730 C CA . GLU A 1 95 ? -14.753 16.676 17.285 1.00 88.38 95 GLU A CA 1
ATOM 731 C C . GLU A 1 95 ? -15.400 15.856 18.400 1.00 88.38 95 GLU A C 1
ATOM 733 O O . GLU A 1 95 ? -14.973 14.751 18.717 1.00 88.38 95 GLU A O 1
ATOM 738 N N . GLY A 1 96 ? -16.420 16.415 19.048 1.00 93.31 96 GLY A N 1
ATOM 739 C CA . GLY A 1 96 ? -17.112 15.767 20.157 1.00 93.31 96 GLY A CA 1
ATOM 740 C C . GLY A 1 96 ? -18.455 15.186 19.736 1.00 93.31 96 GLY A C 1
ATOM 741 O O . GLY A 1 96 ? -19.258 15.897 19.129 1.00 93.31 96 GLY A O 1
ATOM 742 N N . VAL A 1 97 ? -18.728 13.945 20.140 1.00 96.69 97 VAL A N 1
ATOM 743 C CA . VAL A 1 97 ? -20.077 13.369 20.228 1.00 96.69 97 VAL A CA 1
ATOM 744 C C . VAL A 1 97 ? -20.510 13.406 21.692 1.00 96.69 97 VAL A C 1
ATOM 746 O O . VAL A 1 97 ? -19.977 12.680 22.529 1.00 96.69 97 VAL A O 1
ATOM 749 N N . LEU A 1 98 ? -21.469 14.263 22.021 1.00 97.69 98 LEU A N 1
ATOM 750 C CA . LEU A 1 98 ? -22.106 14.328 23.330 1.00 97.69 98 LEU A CA 1
ATOM 751 C C . LEU A 1 98 ? -23.278 13.342 23.376 1.00 97.69 98 LEU A C 1
ATOM 753 O O . LEU A 1 98 ? -24.265 13.506 22.659 1.00 97.69 98 LEU A O 1
ATOM 757 N N . LEU A 1 99 ? -23.179 12.338 24.245 1.00 98.06 99 LEU A N 1
ATOM 758 C CA . LEU A 1 99 ? -24.231 11.354 24.489 1.00 98.06 99 LEU A CA 1
ATOM 759 C C . LEU A 1 99 ? -24.952 11.684 25.798 1.00 98.06 99 LEU A C 1
ATOM 761 O O . LEU A 1 99 ? -24.307 11.812 26.838 1.00 98.06 99 LEU A O 1
ATOM 765 N N . ASN A 1 100 ? -26.284 11.780 25.760 1.00 98.06 100 ASN A N 1
ATOM 766 C CA . ASN A 1 100 ? -27.127 12.008 26.940 1.00 98.06 100 ASN A CA 1
ATOM 767 C C . ASN A 1 100 ? -28.149 10.882 27.089 1.00 98.06 100 ASN A C 1
ATOM 769 O O . ASN A 1 100 ? -28.922 10.633 26.163 1.00 98.06 100 ASN A O 1
ATOM 773 N N . LEU A 1 101 ? -28.186 10.233 28.253 1.00 97.94 101 LEU A N 1
ATOM 774 C CA . LEU A 1 101 ? -29.242 9.285 28.600 1.00 97.94 101 LEU A CA 1
ATOM 775 C C . LEU A 1 101 ? -30.564 10.036 28.790 1.00 97.94 101 LEU A C 1
ATOM 777 O O . LEU A 1 101 ? -30.616 11.079 29.438 1.00 97.94 101 LEU A O 1
ATOM 781 N N . SER A 1 102 ? -31.640 9.498 28.227 1.00 97.25 102 SER A N 1
ATOM 782 C CA . SER A 1 102 ? -32.987 10.052 28.376 1.00 97.25 102 SER A CA 1
ATOM 783 C C . SER A 1 102 ? -33.686 9.415 29.578 1.00 97.25 102 SER A C 1
ATOM 785 O O . SER A 1 102 ? -33.566 8.202 29.749 1.00 97.25 102 SER A O 1
ATOM 787 N N . PRO A 1 103 ? -34.415 10.176 30.412 1.00 92.81 103 PRO A N 1
ATOM 788 C CA . PRO A 1 103 ? -35.210 9.602 31.493 1.00 92.81 103 PRO A CA 1
ATOM 789 C C . PRO A 1 103 ? -36.393 8.797 30.935 1.00 92.81 103 PRO A C 1
ATOM 791 O O . PRO A 1 103 ? -36.967 9.156 29.908 1.00 92.81 103 PRO A O 1
ATOM 794 N N . ASP A 1 104 ? -36.781 7.735 31.637 1.00 94.31 104 ASP A N 1
ATOM 795 C CA . ASP A 1 104 ? -37.957 6.918 31.328 1.00 94.31 104 ASP A CA 1
ATOM 796 C C . ASP A 1 104 ? -38.608 6.458 32.640 1.00 94.31 104 ASP A C 1
ATOM 798 O O . ASP A 1 104 ? -37.953 6.378 33.673 1.00 94.31 104 ASP A O 1
ATOM 802 N N . SER A 1 105 ? -39.897 6.133 32.621 1.00 93.00 105 SER A N 1
ATOM 803 C CA . SER A 1 105 ? -40.585 5.542 33.776 1.00 93.00 105 SER A CA 1
ATOM 804 C C . SER A 1 105 ? -40.022 4.180 34.215 1.00 93.00 105 SER A C 1
ATOM 806 O O . SER A 1 105 ? -40.235 3.778 35.357 1.00 93.00 105 SER A O 1
ATOM 808 N N . GLY A 1 106 ? -39.320 3.464 33.328 1.00 91.25 106 GLY A N 1
ATOM 809 C CA . GLY A 1 106 ? -38.764 2.135 33.593 1.00 91.25 106 GLY A CA 1
ATOM 810 C C . GLY A 1 106 ? -37.401 2.109 34.293 1.00 91.25 106 GLY A C 1
ATOM 811 O O . GLY A 1 106 ? -36.942 1.028 34.661 1.00 91.25 106 GLY A O 1
ATOM 812 N N . TYR A 1 107 ? -36.734 3.254 34.468 1.00 94.88 107 TYR A N 1
ATOM 813 C CA . TYR A 1 107 ? -35.421 3.342 35.114 1.00 94.88 107 TYR A CA 1
ATOM 814 C C . TYR A 1 107 ? -35.130 4.744 35.657 1.00 94.88 107 TYR A C 1
ATOM 816 O O . TYR A 1 107 ? -35.751 5.727 35.272 1.00 94.88 107 TYR A O 1
ATOM 824 N N . THR A 1 108 ? -34.139 4.861 36.535 1.00 95.50 108 THR A N 1
ATOM 825 C CA . THR A 1 108 ? -33.618 6.162 36.980 1.00 95.50 108 THR A CA 1
ATOM 826 C C . THR A 1 108 ? -32.266 6.444 36.338 1.00 95.50 108 THR A C 1
ATOM 828 O O . THR A 1 108 ? -31.532 5.525 35.978 1.00 95.50 108 THR A O 1
ATOM 831 N N . LEU A 1 109 ? -31.917 7.720 36.170 1.00 97.00 109 LEU A N 1
ATOM 832 C CA . LEU A 1 109 ? -30.578 8.098 35.725 1.00 97.00 109 LEU A CA 1
ATOM 833 C C . LEU A 1 109 ? -29.630 8.101 36.925 1.00 97.00 109 LEU A C 1
ATOM 835 O O . LEU A 1 109 ? -29.947 8.645 37.981 1.00 97.00 109 LEU A O 1
ATOM 839 N N . GLY A 1 110 ? -28.478 7.467 36.758 1.00 94.81 110 GLY A N 1
ATOM 840 C CA . GLY A 1 110 ? -27.413 7.445 37.745 1.00 94.81 110 GLY A CA 1
ATOM 841 C C . GLY A 1 110 ? -26.509 8.680 37.662 1.00 94.81 110 GLY A C 1
ATOM 842 O O . GLY A 1 110 ? -26.815 9.650 36.964 1.00 94.81 110 GLY A O 1
ATOM 843 N N . PRO A 1 111 ? -25.363 8.659 38.362 1.00 94.00 111 PRO A N 1
ATOM 844 C CA . PRO A 1 111 ? -24.527 9.844 38.558 1.00 94.00 111 PRO A CA 1
ATOM 845 C C . PRO A 1 111 ? -23.891 10.388 37.270 1.00 94.00 111 PRO A C 1
ATOM 847 O O . PRO A 1 111 ? -23.562 11.569 37.209 1.00 94.00 111 PRO A O 1
ATOM 850 N N . ILE A 1 112 ? -23.720 9.550 36.242 1.00 97.31 112 ILE A N 1
ATOM 851 C CA . ILE A 1 112 ? -23.157 9.947 34.946 1.00 97.31 112 ILE A CA 1
ATOM 852 C C . ILE A 1 112 ? -24.211 9.714 33.862 1.00 97.31 112 ILE A C 1
ATOM 854 O O . ILE A 1 112 ? -24.235 8.677 33.201 1.00 97.31 112 ILE A O 1
ATOM 858 N N . ALA A 1 113 ? -25.102 10.690 33.698 1.00 96.94 113 ALA A N 1
ATOM 859 C CA . ALA A 1 113 ? -26.162 10.668 32.688 1.00 96.94 113 ALA A CA 1
ATOM 860 C C . ALA A 1 113 ? -25.732 11.241 31.324 1.00 96.94 113 ALA A C 1
ATOM 862 O O . ALA A 1 113 ? -26.466 11.112 30.346 1.00 96.94 113 ALA A O 1
ATOM 863 N N . ALA A 1 114 ? -24.550 11.856 31.252 1.00 97.56 114 ALA A N 1
ATOM 864 C CA . ALA A 1 114 ? -23.969 12.405 30.033 1.00 97.56 114 ALA A CA 1
ATOM 865 C C . ALA A 1 114 ? -22.477 12.057 29.939 1.00 97.56 114 ALA A C 1
ATOM 867 O O . ALA A 1 114 ? -21.777 12.032 30.953 1.00 97.56 114 ALA A O 1
ATOM 868 N N . THR A 1 115 ? -21.990 11.798 28.729 1.00 97.88 115 THR A N 1
ATOM 869 C CA . THR A 1 115 ? -20.571 11.538 28.446 1.00 97.88 115 THR A CA 1
ATOM 870 C C . THR A 1 115 ? -20.195 12.123 27.090 1.00 97.88 115 THR A C 1
ATOM 872 O O . THR A 1 115 ? -21.057 12.283 26.222 1.00 97.88 115 THR A O 1
ATOM 875 N N . VAL A 1 116 ? -18.918 12.446 26.895 1.00 97.06 116 VAL A N 1
ATOM 876 C CA . VAL A 1 116 ? -18.406 12.915 25.603 1.00 97.06 116 VAL A CA 1
ATOM 877 C C . VAL A 1 116 ? -17.496 11.863 24.983 1.00 97.06 116 VAL A C 1
ATOM 879 O O . VAL A 1 116 ? -16.650 11.274 25.653 1.00 97.06 116 VAL A O 1
ATOM 882 N N . VAL A 1 117 ? -17.643 11.638 23.684 1.00 95.94 117 VAL A N 1
ATOM 883 C CA . VAL A 1 117 ? -16.660 10.922 22.876 1.00 95.94 117 VAL A CA 1
ATOM 884 C C . VAL A 1 117 ? -15.899 11.957 22.073 1.00 95.94 117 VAL A C 1
ATOM 886 O O . VAL A 1 117 ? -16.485 12.636 21.235 1.00 95.94 117 VAL A O 1
ATOM 889 N N . THR A 1 118 ? -14.603 12.081 22.322 1.00 93.50 118 THR A N 1
ATOM 890 C CA . THR A 1 118 ? -13.724 12.898 21.492 1.00 93.50 118 THR A CA 1
ATOM 891 C C . THR A 1 118 ? -13.230 12.038 20.337 1.00 93.50 118 THR A C 1
ATOM 893 O O . THR A 1 118 ? -12.480 11.084 20.543 1.00 93.50 118 THR A O 1
ATOM 896 N N . ILE A 1 119 ? -13.658 12.365 19.125 1.00 86.88 119 ILE A N 1
ATOM 897 C CA . ILE A 1 119 ? -13.092 11.842 17.887 1.00 86.88 119 ILE A CA 1
ATOM 898 C C . ILE A 1 119 ? -11.789 12.606 17.652 1.00 86.88 119 ILE A C 1
ATOM 900 O O . ILE A 1 119 ? -11.792 13.816 17.421 1.00 86.88 119 ILE A O 1
ATOM 904 N N . LEU A 1 120 ? -10.668 11.911 17.827 1.00 81.25 120 LEU A N 1
ATOM 905 C CA . LEU A 1 120 ? -9.337 12.478 17.690 1.00 81.25 120 LEU A CA 1
ATOM 906 C C . LEU A 1 120 ? -8.928 12.529 16.223 1.00 81.25 120 LEU A C 1
ATOM 908 O O . LEU A 1 120 ? -8.893 11.499 15.543 1.00 81.25 120 LEU A O 1
ATOM 912 N N . HIS A 1 121 ? -8.527 13.725 15.808 1.00 69.19 121 HIS A N 1
ATOM 913 C CA . HIS A 1 121 ? -7.912 13.991 14.525 1.00 69.19 121 HIS A CA 1
ATOM 914 C C . HIS A 1 121 ? -6.392 14.044 14.712 1.00 69.19 121 HIS A C 1
ATOM 916 O O . HIS A 1 121 ? -5.868 14.880 15.454 1.00 69.19 121 HIS A O 1
ATOM 922 N N . ASP A 1 122 ? -5.672 13.120 14.082 1.00 57.50 122 ASP A N 1
ATOM 923 C CA . ASP A 1 122 ? -4.247 12.908 14.334 1.00 57.50 122 ASP A CA 1
ATOM 924 C C . ASP A 1 122 ? -3.383 13.350 13.144 1.00 57.50 122 ASP A C 1
ATOM 926 O O . ASP A 1 122 ? -3.354 12.685 12.107 1.00 57.50 122 ASP A O 1
ATOM 930 N N . HIS A 1 123 ? -2.664 14.464 13.338 1.00 52.75 123 HIS A N 1
ATOM 931 C CA . HIS A 1 123 ? -1.701 15.042 12.389 1.00 52.75 123 HIS A CA 1
ATOM 932 C C . HIS A 1 123 ? -0.260 14.551 12.599 1.00 52.75 123 HIS A C 1
ATOM 934 O O . HIS A 1 123 ? 0.645 15.049 11.928 1.00 52.75 123 HIS A O 1
ATOM 940 N N . THR A 1 124 ? 0.007 13.644 13.548 1.00 50.62 124 THR A N 1
ATOM 941 C CA . THR A 1 124 ? 1.384 13.171 13.743 1.00 50.62 124 THR A CA 1
ATOM 942 C C . THR A 1 124 ? 1.836 12.338 12.542 1.00 50.62 124 THR A C 1
ATOM 944 O O . THR A 1 124 ? 1.122 11.414 12.137 1.00 50.62 124 THR A O 1
ATOM 947 N N . PRO A 1 125 ? 3.013 12.642 11.953 1.00 54.72 125 PRO A N 1
ATOM 948 C CA . PRO A 1 125 ? 3.571 11.803 10.911 1.00 54.72 125 PRO A CA 1
ATOM 949 C C . PRO A 1 125 ? 3.725 10.375 11.435 1.00 54.72 125 PRO A C 1
ATOM 951 O O . PRO A 1 125 ? 4.400 10.154 12.442 1.00 54.72 125 PRO A O 1
ATOM 954 N N . ARG A 1 126 ? 3.087 9.400 10.782 1.00 61.12 126 ARG A N 1
ATOM 955 C CA . ARG A 1 126 ? 3.168 8.005 11.233 1.00 61.12 126 ARG A CA 1
ATOM 956 C C . ARG A 1 126 ? 4.313 7.297 10.543 1.00 61.12 126 ARG A C 1
ATOM 958 O O . ARG A 1 126 ? 4.327 7.173 9.324 1.00 61.12 126 ARG A O 1
ATOM 965 N N . HIS A 1 127 ? 5.235 6.756 11.319 1.00 74.50 127 HIS A N 1
ATOM 966 C CA . HIS A 1 127 ? 6.107 5.704 10.811 1.00 74.50 127 HIS A CA 1
ATOM 967 C C . HIS A 1 127 ? 5.286 4.439 10.511 1.00 74.50 127 HIS A C 1
ATOM 969 O O . HIS A 1 127 ? 4.089 4.370 10.814 1.00 74.50 127 HIS A O 1
ATOM 975 N N . LEU A 1 128 ? 5.923 3.430 9.914 1.00 83.06 128 LEU A N 1
ATOM 976 C CA . LEU A 1 128 ? 5.289 2.123 9.741 1.00 83.06 128 LEU A CA 1
ATOM 977 C C . LEU A 1 128 ? 4.703 1.624 11.076 1.00 83.06 128 LEU A C 1
ATOM 979 O O . LEU A 1 128 ? 5.315 1.837 12.128 1.00 83.06 128 LEU A O 1
ATOM 983 N N . PRO A 1 129 ? 3.531 0.964 11.056 1.00 79.06 129 PRO A N 1
ATOM 984 C CA . PRO A 1 129 ? 2.886 0.504 12.275 1.00 79.06 129 PRO A CA 1
ATOM 985 C C . PRO A 1 129 ? 3.799 -0.463 13.048 1.00 79.06 129 PRO A C 1
ATOM 987 O O . PRO A 1 129 ? 4.508 -1.272 12.425 1.00 79.06 129 PRO A O 1
ATOM 990 N N . PRO A 1 130 ? 3.757 -0.436 14.396 1.00 85.00 130 PRO A N 1
ATOM 991 C CA . PRO A 1 130 ? 4.365 -1.475 15.219 1.00 85.00 130 PRO A CA 1
ATOM 992 C C . PRO A 1 130 ? 3.903 -2.866 14.777 1.00 85.00 130 PRO A C 1
ATOM 994 O O . PRO A 1 130 ? 2.812 -3.017 14.224 1.00 85.00 130 PRO A O 1
ATOM 997 N N . ASP A 1 131 ? 4.728 -3.886 15.018 1.00 88.31 131 ASP A N 1
ATOM 998 C CA . ASP A 1 131 ? 4.432 -5.254 14.576 1.00 88.31 131 ASP A CA 1
ATOM 999 C C . ASP A 1 131 ? 3.066 -5.745 15.075 1.00 88.31 131 ASP A C 1
ATOM 1001 O O . ASP A 1 131 ? 2.299 -6.266 14.274 1.00 88.31 131 ASP A O 1
ATOM 1005 N N . GLU A 1 132 ? 2.711 -5.492 16.337 1.00 82.81 132 GLU A N 1
ATOM 1006 C CA . GLU A 1 132 ? 1.394 -5.831 16.899 1.00 82.81 132 GLU A CA 1
ATOM 1007 C C . GLU A 1 132 ? 0.231 -5.333 16.033 1.00 82.81 132 GLU A C 1
ATOM 1009 O O . GLU A 1 132 ? -0.641 -6.109 15.644 1.00 82.81 132 GLU A O 1
ATOM 1014 N N . HIS A 1 133 ? 0.245 -4.048 15.673 1.00 80.75 133 HIS A N 1
ATOM 1015 C CA . HIS A 1 133 ? -0.809 -3.452 14.856 1.00 80.75 133 HIS A CA 1
ATOM 1016 C C . HIS A 1 133 ? -0.799 -3.994 13.426 1.00 80.75 133 HIS A C 1
ATOM 1018 O O . HIS A 1 133 ? -1.855 -4.215 12.843 1.00 80.75 133 HIS A O 1
ATOM 1024 N N . PHE A 1 134 ? 0.385 -4.216 12.853 1.00 88.25 134 PHE A N 1
ATOM 1025 C CA . PHE A 1 134 ? 0.495 -4.761 11.506 1.00 88.25 134 PHE A CA 1
ATOM 1026 C C . PHE A 1 134 ? -0.020 -6.200 11.416 1.00 88.25 134 PHE A C 1
ATOM 1028 O O . PHE A 1 134 ? -0.803 -6.514 10.525 1.00 88.25 134 PHE A O 1
ATOM 1035 N N . PHE A 1 135 ? 0.382 -7.074 12.340 1.00 89.81 135 PHE A N 1
ATOM 1036 C CA . PHE A 1 135 ? -0.060 -8.466 12.332 1.00 89.81 135 PHE A CA 1
ATOM 1037 C C . PHE A 1 135 ? -1.558 -8.599 12.635 1.00 89.81 135 PHE A C 1
ATOM 1039 O O . PHE A 1 135 ? -2.184 -9.532 12.139 1.00 89.81 135 PHE A O 1
ATOM 1046 N N . ALA A 1 136 ? -2.153 -7.648 13.365 1.00 84.19 136 ALA A N 1
ATOM 1047 C CA . ALA A 1 136 ? -3.603 -7.556 13.537 1.00 84.19 136 ALA A CA 1
ATOM 1048 C C . ALA A 1 136 ? -4.358 -7.172 12.246 1.00 84.19 136 ALA A C 1
ATOM 1050 O O . ALA A 1 136 ? -5.554 -7.432 12.149 1.00 84.19 136 ALA A O 1
ATOM 1051 N N . ALA A 1 137 ? -3.678 -6.586 11.253 1.00 84.75 137 ALA A N 1
ATOM 1052 C CA . ALA A 1 137 ? -4.252 -6.264 9.944 1.00 84.75 137 ALA A CA 1
ATOM 1053 C C . ALA A 1 137 ? -4.193 -7.438 8.942 1.00 84.75 137 ALA A C 1
ATOM 1055 O O . ALA A 1 137 ? -4.706 -7.321 7.825 1.00 84.75 137 ALA A O 1
ATOM 1056 N N . LEU A 1 138 ? -3.576 -8.566 9.320 1.00 90.88 138 LEU A N 1
ATOM 1057 C CA . LEU A 1 138 ? -3.521 -9.782 8.507 1.00 90.88 138 LEU A CA 1
ATOM 1058 C C . LEU A 1 138 ? -4.697 -10.716 8.811 1.00 90.88 138 LEU A C 1
ATOM 1060 O O . LEU A 1 138 ? -5.087 -10.903 9.964 1.00 90.88 138 LEU A O 1
ATOM 1064 N N . ASP A 1 139 ? -5.202 -11.393 7.785 1.00 92.88 139 ASP A N 1
ATOM 1065 C CA . ASP A 1 139 ? -6.119 -12.518 7.928 1.00 92.88 139 ASP A CA 1
ATOM 1066 C C . ASP A 1 139 ? -5.349 -13.774 8.367 1.00 92.88 139 ASP A C 1
ATOM 1068 O O . ASP A 1 139 ? -5.034 -14.682 7.594 1.00 92.88 139 ASP A O 1
ATOM 1072 N N . LEU A 1 140 ? -5.044 -13.837 9.663 1.00 94.12 140 LEU A N 1
ATOM 1073 C CA . LEU A 1 140 ? -4.331 -14.965 10.261 1.00 94.12 140 LEU A CA 1
ATOM 1074 C C . LEU A 1 140 ? -5.146 -16.268 10.264 1.00 94.12 140 LEU A C 1
ATOM 1076 O O . LEU A 1 140 ? -4.615 -17.296 10.692 1.00 94.12 140 LEU A O 1
ATOM 1080 N N . SER A 1 141 ? -6.403 -16.274 9.803 1.00 95.62 141 SER A N 1
ATOM 1081 C CA . SER A 1 141 ? -7.180 -17.509 9.640 1.00 95.62 141 SER A CA 1
ATOM 1082 C C . SER A 1 141 ? -6.673 -18.363 8.472 1.00 95.62 141 SER A C 1
ATOM 1084 O O . SER A 1 141 ? -6.854 -19.585 8.480 1.00 95.62 141 SER A O 1
ATOM 1086 N N . GLN A 1 142 ? -5.962 -17.752 7.518 1.00 95.12 142 GLN A N 1
ATOM 1087 C CA . GLN A 1 142 ? -5.430 -18.441 6.349 1.00 95.12 142 GLN A CA 1
ATOM 1088 C C . GLN A 1 142 ? -4.478 -19.580 6.756 1.00 95.12 142 GLN A C 1
ATOM 1090 O O . GLN A 1 142 ? -3.562 -19.375 7.565 1.00 95.12 142 GLN A O 1
ATOM 1095 N N . PRO A 1 143 ? -4.631 -20.791 6.182 1.00 96.81 143 PRO A N 1
ATOM 1096 C CA . PRO A 1 143 ? -3.759 -21.921 6.498 1.00 96.81 143 PRO A CA 1
ATOM 1097 C C . PRO A 1 143 ? -2.277 -21.634 6.236 1.00 96.81 143 PRO A C 1
ATOM 1099 O O . PRO A 1 143 ? -1.428 -22.043 7.026 1.00 96.81 143 PRO A O 1
ATOM 1102 N N . ALA A 1 144 ? -1.974 -20.878 5.175 1.00 95.00 144 ALA A N 1
ATOM 1103 C CA . ALA A 1 144 ? -0.610 -20.494 4.813 1.00 95.00 144 ALA A CA 1
ATOM 1104 C C . ALA A 1 144 ? 0.086 -19.648 5.898 1.00 95.00 144 ALA A C 1
ATOM 1106 O O . ALA A 1 144 ? 1.304 -19.701 6.041 1.00 95.00 144 ALA A O 1
ATOM 1107 N N . LEU A 1 145 ? -0.684 -18.940 6.732 1.00 97.62 145 LEU A N 1
ATOM 1108 C CA . LEU A 1 145 ? -0.175 -18.092 7.811 1.00 97.62 145 LEU A CA 1
ATOM 1109 C C . LEU A 1 145 ? -0.167 -18.792 9.178 1.00 97.62 145 LEU A C 1
ATOM 1111 O O . LEU A 1 145 ? -0.037 -18.133 10.207 1.00 97.62 145 LEU A O 1
ATOM 1115 N N . ALA A 1 146 ? -0.278 -20.125 9.234 1.00 98.25 146 ALA A N 1
ATOM 1116 C CA . ALA A 1 146 ? -0.331 -20.861 10.501 1.00 98.25 146 ALA A CA 1
ATOM 1117 C C . ALA A 1 146 ? 0.875 -20.603 11.423 1.00 98.25 146 ALA A C 1
ATOM 1119 O O . ALA A 1 146 ? 0.692 -20.433 12.629 1.00 98.25 146 ALA A O 1
ATOM 1120 N N . ALA A 1 147 ? 2.087 -20.529 10.865 1.00 98.31 147 ALA A N 1
ATOM 1121 C CA . ALA A 1 147 ? 3.296 -20.221 11.630 1.00 98.31 147 ALA A CA 1
ATOM 1122 C C . ALA A 1 147 ? 3.299 -18.771 12.146 1.00 98.31 147 ALA A C 1
ATOM 1124 O O . ALA A 1 147 ? 3.657 -18.528 13.298 1.00 98.31 147 ALA A O 1
ATOM 1125 N N . VAL A 1 148 ? 2.829 -17.823 11.326 1.00 98.62 148 VAL A N 1
ATOM 1126 C CA . VAL A 1 148 ? 2.668 -16.414 11.719 1.00 98.62 148 VAL A CA 1
ATOM 1127 C C . VAL A 1 148 ? 1.664 -16.306 12.866 1.00 98.62 148 VAL A C 1
ATOM 1129 O O . VAL A 1 148 ? 1.975 -15.727 13.902 1.00 98.62 148 VAL A O 1
ATOM 1132 N N . ARG A 1 149 ? 0.492 -16.943 12.732 1.00 98.44 149 ARG A N 1
ATOM 1133 C CA . ARG A 1 149 ? -0.553 -16.983 13.765 1.00 98.44 149 ARG A CA 1
ATOM 1134 C C . ARG A 1 149 ? -0.030 -17.535 15.091 1.00 98.44 149 ARG A C 1
ATOM 1136 O O . ARG A 1 149 ? -0.338 -16.975 16.139 1.00 98.44 149 ARG A O 1
ATOM 1143 N N . ALA A 1 150 ? 0.750 -18.616 15.052 1.00 98.44 150 ALA A N 1
ATOM 1144 C CA . ALA A 1 150 ? 1.325 -19.216 16.253 1.00 98.44 150 ALA A CA 1
ATOM 1145 C C . ALA A 1 150 ? 2.297 -18.263 16.971 1.00 98.44 150 ALA A C 1
ATOM 1147 O O . ALA A 1 150 ? 2.211 -18.125 18.188 1.00 98.44 150 ALA A O 1
ATOM 1148 N N . ALA A 1 151 ? 3.167 -17.573 16.227 1.00 98.44 151 ALA A N 1
ATOM 1149 C CA . ALA A 1 151 ? 4.116 -16.611 16.789 1.00 98.44 151 ALA A CA 1
ATOM 1150 C C . ALA A 1 151 ? 3.428 -15.351 17.351 1.00 98.44 151 ALA A C 1
ATOM 1152 O O . ALA A 1 151 ? 3.768 -14.882 18.438 1.00 98.44 151 ALA A O 1
ATOM 1153 N N . VAL A 1 152 ? 2.411 -14.833 16.652 1.00 96.31 152 VAL A N 1
ATOM 1154 C CA . VAL A 1 152 ? 1.605 -13.690 17.119 1.00 96.31 152 VAL A CA 1
ATOM 1155 C C . VAL A 1 152 ? 0.868 -14.030 18.417 1.00 96.31 152 VAL A C 1
ATOM 1157 O O . VAL A 1 152 ? 0.849 -13.215 19.335 1.00 96.31 152 VAL A O 1
ATOM 1160 N N . ALA A 1 153 ? 0.326 -15.247 18.550 1.00 96.12 153 ALA A N 1
ATOM 1161 C CA . ALA A 1 153 ? -0.388 -15.679 19.755 1.00 96.12 153 ALA A CA 1
ATOM 1162 C C . ALA A 1 153 ? 0.485 -15.696 21.025 1.00 96.12 153 ALA A C 1
ATOM 1164 O O . ALA A 1 153 ? -0.045 -15.600 22.132 1.00 96.12 153 ALA A O 1
ATOM 1165 N N . THR A 1 154 ? 1.809 -15.801 20.881 1.00 97.12 154 THR A N 1
ATOM 1166 C CA . THR A 1 154 ? 2.766 -15.736 21.997 1.00 97.12 154 THR A CA 1
ATOM 1167 C C . THR A 1 154 ? 3.422 -14.362 22.153 1.00 97.12 154 THR A C 1
ATOM 1169 O O . THR A 1 154 ? 4.270 -14.201 23.027 1.00 97.12 154 THR A O 1
ATOM 1172 N N . GLY A 1 155 ? 3.072 -13.381 21.312 1.00 94.50 155 GLY A N 1
ATOM 1173 C CA . GLY A 1 155 ? 3.708 -12.060 21.278 1.00 94.50 155 GLY A CA 1
ATOM 1174 C C . GLY A 1 155 ? 5.141 -12.059 20.725 1.00 94.50 155 GLY A C 1
ATOM 1175 O O . GLY A 1 155 ? 5.855 -11.071 20.894 1.00 94.50 155 GLY A O 1
ATOM 1176 N N . ASP A 1 156 ? 5.585 -13.139 20.068 1.00 98.00 156 ASP A N 1
ATOM 1177 C CA . ASP A 1 156 ? 6.923 -13.221 19.469 1.00 98.00 156 ASP A CA 1
ATOM 1178 C C . ASP A 1 156 ? 6.904 -12.644 18.047 1.00 98.00 156 ASP A C 1
ATOM 1180 O O . ASP A 1 156 ? 6.851 -13.353 17.039 1.00 98.00 156 ASP A O 1
ATOM 1184 N N . TYR A 1 157 ? 6.931 -11.315 17.964 1.00 96.38 157 TYR A N 1
ATOM 1185 C CA . TYR A 1 157 ? 6.874 -10.612 16.683 1.00 96.38 157 TYR A CA 1
ATOM 1186 C C . TYR A 1 157 ? 8.124 -10.794 15.819 1.00 96.38 157 TYR A C 1
ATOM 1188 O O . TYR A 1 157 ? 8.040 -10.692 14.596 1.00 96.38 157 TYR A O 1
ATOM 1196 N N . ARG A 1 158 ? 9.267 -11.150 16.417 1.00 97.88 158 ARG A N 1
ATOM 1197 C CA . ARG A 1 158 ? 10.469 -11.499 15.656 1.00 97.88 158 ARG A CA 1
ATOM 1198 C C . ARG A 1 158 ? 10.267 -12.822 14.922 1.00 97.88 158 ARG A C 1
ATOM 1200 O O . ARG A 1 158 ? 10.530 -12.897 13.724 1.00 97.88 158 ARG A O 1
ATOM 1207 N N . ALA A 1 159 ? 9.747 -13.840 15.608 1.00 98.44 159 ALA A N 1
ATOM 1208 C CA . ALA A 1 159 ? 9.378 -15.097 14.965 1.00 98.44 159 ALA A CA 1
ATOM 1209 C C . ALA A 1 159 ? 8.254 -14.900 13.935 1.00 98.44 159 ALA A C 1
ATOM 1211 O O . ALA A 1 159 ? 8.306 -15.493 12.857 1.00 98.44 159 ALA A O 1
ATOM 1212 N N . ALA A 1 160 ? 7.278 -14.0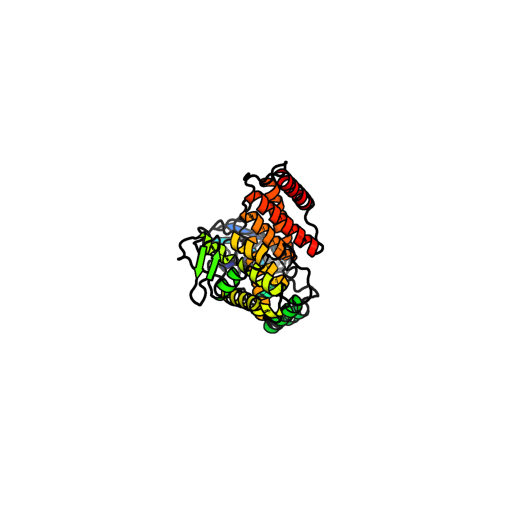27 14.215 1.00 98.56 160 ALA A N 1
ATOM 1213 C CA . ALA A 1 160 ? 6.205 -13.706 13.275 1.00 98.56 160 ALA A CA 1
ATOM 1214 C C . ALA A 1 160 ? 6.741 -13.069 11.982 1.00 98.56 160 ALA A C 1
ATOM 1216 O O . ALA A 1 160 ? 6.317 -13.457 10.894 1.00 98.56 160 ALA A O 1
ATOM 1217 N N . ARG A 1 161 ? 7.717 -12.154 12.081 1.00 98.62 161 ARG A N 1
ATOM 1218 C CA . ARG A 1 161 ? 8.413 -11.563 10.926 1.00 98.62 161 ARG A CA 1
ATOM 1219 C C . ARG A 1 161 ? 9.127 -12.608 10.083 1.00 98.62 161 ARG A C 1
ATOM 1221 O O . ARG A 1 161 ? 8.906 -12.653 8.877 1.00 98.62 161 ARG A O 1
ATOM 1228 N N . THR A 1 162 ? 9.923 -13.478 10.703 1.00 98.50 162 THR A N 1
ATOM 1229 C CA . THR A 1 162 ? 10.611 -14.568 9.991 1.00 98.50 162 THR A CA 1
ATOM 1230 C C . THR A 1 162 ? 9.617 -15.515 9.316 1.00 98.50 162 THR A C 1
ATOM 1232 O O . THR A 1 162 ? 9.801 -15.880 8.157 1.00 98.50 162 THR A O 1
ATOM 1235 N N . ALA A 1 163 ? 8.529 -15.883 9.998 1.00 98.50 163 ALA A N 1
ATOM 1236 C CA . ALA A 1 163 ? 7.493 -16.740 9.428 1.00 98.50 163 ALA A CA 1
ATOM 1237 C C . ALA A 1 163 ? 6.773 -16.073 8.242 1.00 98.50 163 ALA A C 1
ATOM 1239 O O . ALA A 1 163 ? 6.526 -16.726 7.227 1.00 98.50 163 ALA A O 1
ATOM 1240 N N . LEU A 1 164 ? 6.471 -14.774 8.340 1.00 98.44 164 LEU A N 1
ATOM 1241 C CA . LEU A 1 164 ? 5.842 -14.021 7.257 1.00 98.44 164 LEU A CA 1
ATOM 1242 C C . LEU A 1 164 ? 6.794 -13.872 6.067 1.00 98.44 164 LEU A C 1
ATOM 1244 O O . LEU A 1 164 ? 6.394 -14.105 4.931 1.00 98.44 164 LEU A O 1
ATOM 1248 N N . ALA A 1 165 ? 8.064 -13.553 6.312 1.00 98.31 165 ALA A N 1
ATOM 1249 C CA . ALA A 1 165 ? 9.078 -13.494 5.268 1.00 98.31 165 ALA A CA 1
ATOM 1250 C C . ALA A 1 165 ? 9.222 -14.845 4.549 1.00 98.31 165 ALA A C 1
ATOM 1252 O O . ALA A 1 165 ? 9.248 -14.883 3.322 1.00 98.31 165 ALA A O 1
ATOM 1253 N N . ALA A 1 166 ? 9.231 -15.962 5.285 1.00 97.38 166 ALA A N 1
ATOM 1254 C CA . ALA A 1 166 ? 9.256 -17.300 4.696 1.00 97.38 166 ALA A CA 1
ATOM 1255 C C . ALA A 1 166 ? 8.033 -17.572 3.798 1.00 97.38 166 ALA A C 1
ATOM 1257 O O . ALA A 1 166 ? 8.191 -18.101 2.696 1.00 97.38 166 ALA A O 1
ATOM 1258 N N . HIS A 1 167 ? 6.832 -17.159 4.222 1.00 96.56 167 HIS A N 1
ATOM 1259 C CA . HIS A 1 167 ? 5.621 -17.219 3.392 1.00 96.56 167 HIS A CA 1
ATOM 1260 C C . HIS A 1 167 ? 5.795 -16.412 2.097 1.00 96.56 167 HIS A C 1
ATOM 1262 O O . HIS A 1 167 ? 5.636 -16.950 1.003 1.00 96.56 167 HIS A O 1
ATOM 1268 N N . PHE A 1 168 ? 6.232 -15.155 2.199 1.00 95.31 168 PHE A N 1
ATOM 1269 C CA . PHE A 1 168 ? 6.397 -14.270 1.043 1.00 95.31 168 PHE A CA 1
ATOM 1270 C C . PHE A 1 168 ? 7.573 -14.628 0.128 1.00 95.31 168 PHE A C 1
ATOM 1272 O O . PHE A 1 168 ? 7.565 -14.218 -1.028 1.00 95.31 168 PHE A O 1
ATOM 1279 N N . ARG A 1 169 ? 8.560 -15.408 0.581 1.00 95.06 169 ARG A N 1
ATOM 1280 C CA . ARG A 1 169 ? 9.638 -15.940 -0.274 1.00 95.06 169 ARG A CA 1
ATOM 1281 C C . ARG A 1 169 ? 9.187 -17.118 -1.147 1.00 95.06 169 ARG A C 1
ATOM 1283 O O . ARG A 1 169 ? 9.905 -17.487 -2.073 1.00 95.06 169 ARG A O 1
ATOM 1290 N N . SER A 1 170 ? 8.017 -17.703 -0.892 1.00 90.38 170 SER A N 1
ATOM 1291 C CA . SER A 1 170 ? 7.476 -18.780 -1.730 1.00 90.38 170 SER A CA 1
ATOM 1292 C C . SER A 1 170 ? 7.033 -18.253 -3.106 1.00 90.38 170 SER A C 1
ATOM 1294 O O . SER A 1 170 ? 6.722 -17.064 -3.240 1.00 90.38 170 SER A O 1
ATOM 1296 N N . PRO A 1 171 ? 7.013 -19.091 -4.163 1.00 84.62 171 PRO A N 1
ATOM 1297 C CA . PRO A 1 171 ? 6.417 -18.712 -5.443 1.00 84.62 171 PRO A CA 1
ATOM 1298 C C . PRO A 1 171 ? 4.966 -18.265 -5.254 1.00 84.62 171 PRO A C 1
ATOM 1300 O O . PRO A 1 171 ? 4.178 -18.959 -4.614 1.00 84.62 171 PRO A O 1
ATOM 1303 N N . ARG A 1 172 ? 4.622 -17.102 -5.806 1.00 81.81 172 ARG A N 1
ATOM 1304 C CA . ARG A 1 172 ? 3.278 -16.522 -5.743 1.00 81.81 172 ARG A CA 1
ATOM 1305 C C . ARG A 1 172 ? 2.937 -15.869 -7.072 1.00 81.81 172 ARG A C 1
ATOM 1307 O O . ARG A 1 172 ? 3.847 -15.509 -7.819 1.00 81.81 172 ARG A O 1
ATOM 1314 N N . ALA A 1 173 ? 1.644 -15.759 -7.360 1.00 66.94 173 ALA A N 1
ATOM 1315 C CA . ALA A 1 173 ? 1.163 -15.117 -8.572 1.00 66.94 173 ALA A CA 1
ATOM 1316 C C . ALA A 1 173 ? 1.745 -13.693 -8.671 1.00 66.94 173 ALA A C 1
ATOM 1318 O O . ALA A 1 173 ? 1.771 -12.939 -7.695 1.00 66.94 173 ALA A O 1
ATOM 1319 N N . GLN A 1 174 ? 2.343 -13.388 -9.822 1.00 68.12 174 GLN A N 1
ATOM 1320 C CA . GLN A 1 174 ? 3.158 -12.191 -10.020 1.00 68.12 174 GLN A CA 1
ATOM 1321 C C . GLN A 1 174 ? 2.381 -11.140 -10.810 1.00 68.12 174 GLN A C 1
ATOM 1323 O O . GLN A 1 174 ? 1.546 -11.454 -11.651 1.00 68.12 174 GLN A O 1
ATOM 1328 N N . VAL A 1 175 ? 2.709 -9.868 -10.602 1.00 63.31 175 VAL A N 1
ATOM 1329 C CA . VAL A 1 175 ? 2.548 -8.872 -11.668 1.00 63.31 175 VAL A CA 1
ATOM 1330 C C . VAL A 1 175 ? 3.683 -9.144 -12.642 1.00 63.31 175 VAL A C 1
ATOM 1332 O O . VAL A 1 175 ? 4.808 -9.092 -12.171 1.00 63.31 175 VAL A O 1
ATOM 1335 N N . LEU A 1 176 ? 3.434 -9.429 -13.926 1.00 59.56 176 LEU A N 1
ATOM 1336 C CA . LEU A 1 176 ? 4.210 -8.951 -15.094 1.00 59.56 176 LEU A CA 1
ATOM 1337 C C . LEU A 1 176 ? 3.771 -9.673 -16.387 1.00 59.56 176 LEU A C 1
ATOM 1339 O O . LEU A 1 176 ? 3.427 -10.852 -16.313 1.00 59.56 176 LEU A O 1
ATOM 1343 N N . PRO A 1 177 ? 3.821 -9.013 -17.569 1.00 50.53 177 PRO A N 1
ATOM 1344 C CA . PRO A 1 177 ? 4.608 -7.813 -17.862 1.00 50.53 177 PRO A CA 1
ATOM 1345 C C . PRO A 1 177 ? 3.830 -6.683 -18.576 1.00 50.53 177 PRO A C 1
ATOM 1347 O O . PRO A 1 177 ? 3.337 -6.855 -19.684 1.00 50.53 177 PRO A O 1
ATOM 1350 N N . HIS A 1 178 ? 3.920 -5.454 -18.063 1.00 52.19 178 HIS A N 1
ATOM 1351 C CA . HIS A 1 178 ? 4.518 -4.466 -18.964 1.00 52.19 178 HIS A CA 1
ATOM 1352 C C . HIS A 1 178 ? 5.999 -4.810 -18.949 1.00 52.19 178 HIS A C 1
ATOM 1354 O O . HIS A 1 178 ? 6.565 -4.990 -17.868 1.00 52.19 178 HIS A O 1
ATOM 1360 N N . THR A 1 179 ? 6.589 -5.035 -20.118 1.00 64.62 179 THR A N 1
ATOM 1361 C CA . THR A 1 179 ? 8.019 -5.318 -20.242 1.00 64.62 179 THR A CA 1
ATOM 1362 C C . THR A 1 179 ? 8.778 -4.333 -19.376 1.00 64.62 179 THR A C 1
ATOM 1364 O O . THR A 1 179 ? 8.583 -3.122 -19.509 1.00 64.62 179 THR A O 1
ATOM 1367 N N . LEU A 1 180 ? 9.616 -4.860 -18.478 1.00 84.69 180 LEU A N 1
ATOM 1368 C CA . LEU A 1 180 ? 10.650 -4.053 -17.852 1.00 84.69 180 LEU A CA 1
ATOM 1369 C C . LEU A 1 180 ? 11.279 -3.177 -18.941 1.00 84.69 180 LEU A C 1
ATOM 1371 O O . LEU A 1 180 ? 11.538 -3.684 -20.041 1.00 84.69 180 LEU A O 1
ATOM 1375 N N . PRO A 1 181 ? 11.490 -1.880 -18.679 1.00 89.31 181 PRO A N 1
ATOM 1376 C CA . PRO A 1 181 ? 12.087 -1.028 -19.686 1.00 89.31 181 PRO A CA 1
ATOM 1377 C C . PRO A 1 181 ? 13.466 -1.580 -20.042 1.00 89.31 181 PRO A C 1
ATOM 1379 O O . PRO A 1 181 ? 14.142 -2.181 -19.202 1.00 89.31 181 PRO A O 1
ATOM 1382 N N . THR A 1 182 ? 13.932 -1.317 -21.262 1.00 93.06 182 THR A N 1
ATOM 1383 C CA . THR A 1 182 ? 15.356 -1.492 -21.557 1.00 93.06 182 THR A CA 1
ATOM 1384 C C . THR A 1 182 ? 16.158 -0.717 -20.501 1.00 93.06 182 THR A C 1
ATOM 1386 O O . THR A 1 182 ? 15.881 0.470 -20.283 1.00 93.06 182 THR A O 1
ATOM 1389 N N . PRO A 1 183 ? 17.112 -1.353 -19.793 1.00 95.00 183 PRO A N 1
ATOM 1390 C CA . PRO A 1 183 ? 17.831 -0.684 -18.719 1.00 95.00 183 PRO A CA 1
ATOM 1391 C C . PRO A 1 183 ? 18.566 0.556 -19.233 1.00 95.00 183 PRO A C 1
ATOM 1393 O O . PRO A 1 183 ? 19.407 0.468 -20.129 1.00 95.00 183 PRO A O 1
ATOM 1396 N N . ASN A 1 184 ? 18.279 1.717 -18.645 1.00 96.81 184 ASN A N 1
ATOM 1397 C CA . ASN A 1 184 ? 19.025 2.937 -18.919 1.00 96.81 184 ASN A CA 1
ATOM 1398 C C . ASN A 1 184 ? 20.202 3.023 -17.942 1.00 96.81 184 ASN A C 1
ATOM 1400 O O . ASN A 1 184 ? 20.070 3.589 -16.858 1.00 96.81 184 ASN A O 1
ATOM 1404 N N . PHE A 1 185 ? 21.348 2.448 -18.327 1.00 97.56 185 PHE A N 1
ATOM 1405 C CA . PHE A 1 185 ? 22.544 2.400 -17.479 1.00 97.56 185 PHE A CA 1
ATOM 1406 C C . PHE A 1 185 ? 23.053 3.784 -17.066 1.00 97.56 185 PHE A C 1
ATOM 1408 O O . PHE A 1 185 ? 23.491 3.942 -15.934 1.00 97.56 185 PHE A O 1
ATOM 1415 N N . ALA A 1 186 ? 22.954 4.802 -17.926 1.00 97.50 186 ALA A N 1
ATOM 1416 C CA . ALA A 1 186 ? 23.392 6.153 -17.571 1.00 97.50 186 ALA A CA 1
ATOM 1417 C C . ALA A 1 186 ? 22.573 6.731 -16.404 1.00 97.50 186 ALA A C 1
ATOM 1419 O O . ALA A 1 186 ? 23.141 7.300 -15.474 1.00 97.50 186 ALA A O 1
ATOM 1420 N N . LEU A 1 187 ? 21.251 6.531 -16.433 1.00 97.00 187 LEU A N 1
ATOM 1421 C CA . LEU A 1 187 ? 20.336 6.984 -15.386 1.00 97.00 187 LEU A CA 1
ATOM 1422 C C . LEU A 1 187 ? 20.583 6.257 -14.057 1.00 97.00 187 LEU A C 1
ATOM 1424 O O . LEU A 1 187 ? 20.702 6.902 -13.019 1.00 97.00 187 LEU A O 1
ATOM 1428 N N . ILE A 1 188 ? 20.718 4.929 -14.080 1.00 97.94 188 ILE A N 1
ATOM 1429 C CA . ILE A 1 188 ? 20.910 4.150 -12.847 1.00 97.94 188 ILE A CA 1
ATOM 1430 C C . ILE A 1 188 ? 22.322 4.275 -12.264 1.00 97.94 188 ILE A C 1
ATOM 1432 O O . ILE A 1 188 ? 22.467 4.292 -11.050 1.00 97.94 188 ILE A O 1
ATOM 1436 N N . GLU A 1 189 ? 23.365 4.433 -13.083 1.00 98.25 189 GLU A N 1
ATOM 1437 C CA . GLU A 1 189 ? 24.732 4.700 -12.598 1.00 98.25 189 GLU A CA 1
ATOM 1438 C C . GLU A 1 189 ? 24.863 6.107 -11.982 1.00 98.25 189 GLU A C 1
ATOM 1440 O O . GLU A 1 189 ? 25.693 6.326 -11.095 1.00 98.25 189 GLU A O 1
ATOM 1445 N N . ALA A 1 190 ? 24.046 7.069 -12.425 1.00 97.81 190 ALA A N 1
ATOM 1446 C CA . ALA A 1 190 ? 23.917 8.373 -11.776 1.00 97.81 190 ALA A CA 1
ATOM 1447 C C . ALA A 1 190 ? 23.157 8.270 -10.441 1.00 97.81 190 ALA A C 1
ATOM 1449 O O . ALA A 1 190 ? 23.602 8.845 -9.443 1.00 97.81 190 ALA A O 1
ATOM 1450 N N . ALA A 1 191 ? 22.077 7.485 -10.391 1.00 97.19 191 ALA A N 1
ATOM 1451 C CA . ALA A 1 191 ? 21.296 7.264 -9.173 1.00 97.19 191 ALA A CA 1
ATOM 1452 C C . ALA A 1 191 ? 22.131 6.607 -8.054 1.00 97.19 191 ALA A C 1
ATOM 1454 O O . ALA A 1 191 ? 22.044 7.035 -6.905 1.00 97.19 191 ALA A O 1
ATOM 1455 N N . LEU A 1 192 ? 23.073 5.710 -8.394 1.00 97.19 192 LEU A N 1
ATOM 1456 C CA . LEU A 1 192 ? 24.066 5.172 -7.442 1.00 97.19 192 LEU A CA 1
ATOM 1457 C C . LEU A 1 192 ? 24.921 6.252 -6.747 1.00 97.19 192 LEU A C 1
ATOM 1459 O O . LEU A 1 192 ? 25.554 5.983 -5.728 1.00 97.19 192 LEU A O 1
ATOM 1463 N N . LYS A 1 193 ? 24.975 7.464 -7.306 1.00 96.25 193 LYS A N 1
ATOM 1464 C CA . LYS A 1 193 ? 25.697 8.634 -6.780 1.00 96.25 193 LYS A CA 1
ATOM 1465 C C . LYS A 1 193 ? 24.732 9.707 -6.265 1.00 96.25 193 LYS A C 1
ATOM 1467 O O . LYS A 1 193 ? 25.074 10.888 -6.271 1.00 96.25 193 LYS A O 1
ATOM 1472 N N . HIS A 1 194 ? 23.509 9.311 -5.909 1.00 95.62 194 HIS A N 1
ATOM 1473 C CA . HIS A 1 194 ? 22.412 10.181 -5.474 1.00 95.62 194 HIS A CA 1
ATOM 1474 C C . HIS A 1 194 ? 22.073 11.295 -6.475 1.00 95.62 194 HIS A C 1
ATOM 1476 O O . HIS A 1 194 ? 21.625 12.376 -6.093 1.00 95.62 194 HIS A O 1
ATOM 1482 N N . THR A 1 195 ? 22.319 11.044 -7.764 1.00 95.50 195 THR A N 1
ATOM 1483 C CA . THR A 1 195 ? 21.973 11.958 -8.852 1.00 95.50 195 THR A CA 1
ATOM 1484 C C . THR A 1 195 ? 20.781 11.402 -9.609 1.00 95.50 195 THR A C 1
ATOM 1486 O O . THR A 1 195 ? 20.904 10.410 -10.325 1.00 95.50 195 THR A O 1
ATOM 1489 N N . TYR A 1 196 ? 19.630 12.046 -9.465 1.00 94.44 196 TYR A N 1
ATOM 1490 C CA . TYR A 1 196 ? 18.366 11.561 -10.006 1.00 94.44 196 TYR A CA 1
ATOM 1491 C C . TYR A 1 196 ? 17.853 12.512 -11.075 1.00 94.44 196 TYR A C 1
ATOM 1493 O O . TYR A 1 196 ? 17.990 13.729 -10.964 1.00 94.44 196 TYR A O 1
ATOM 1501 N N . THR A 1 197 ? 17.284 11.939 -12.134 1.00 92.31 197 THR A N 1
ATOM 1502 C CA . THR A 1 197 ? 16.664 12.696 -13.223 1.00 92.31 197 THR A CA 1
ATOM 1503 C C . THR A 1 197 ? 15.182 12.375 -13.268 1.00 92.31 197 THR A C 1
ATOM 1505 O O . THR A 1 197 ? 14.813 11.215 -13.425 1.00 92.31 197 THR A O 1
ATOM 1508 N N . VAL A 1 198 ? 14.347 13.402 -13.130 1.00 89.56 198 VAL A N 1
ATOM 1509 C CA . VAL A 1 198 ? 12.884 13.305 -13.084 1.00 89.56 198 VAL A CA 1
ATOM 1510 C C . VAL A 1 198 ? 12.321 14.410 -13.968 1.00 89.56 198 VAL A C 1
ATOM 1512 O O . VAL A 1 198 ? 12.710 15.566 -13.827 1.00 89.56 198 VAL A O 1
ATOM 1515 N N . PHE A 1 199 ? 11.444 14.060 -14.912 1.00 87.75 199 PHE A N 1
ATOM 1516 C CA . PHE A 1 199 ? 10.861 15.001 -15.887 1.00 87.75 199 PHE A CA 1
ATOM 1517 C C . PHE A 1 199 ? 11.894 15.897 -16.598 1.00 87.75 199 PHE A C 1
ATOM 1519 O O . PHE A 1 199 ? 11.648 17.068 -16.868 1.00 87.75 199 PHE A O 1
ATOM 1526 N N . GLY A 1 200 ? 13.078 15.347 -16.891 1.00 87.44 200 GLY A N 1
ATOM 1527 C CA . GLY A 1 200 ? 14.171 16.072 -17.551 1.00 87.44 200 GLY A CA 1
ATOM 1528 C C . GLY A 1 200 ? 14.977 17.009 -16.643 1.00 87.44 200 GLY A C 1
ATOM 1529 O O . GLY A 1 200 ? 15.943 17.608 -17.108 1.00 87.44 200 GLY A O 1
ATOM 1530 N N . ILE A 1 201 ? 14.633 17.112 -15.359 1.00 89.19 201 ILE A N 1
ATOM 1531 C CA . ILE A 1 201 ? 15.385 17.869 -14.357 1.00 89.19 201 ILE A CA 1
ATOM 1532 C C . ILE A 1 201 ? 16.298 16.899 -13.611 1.00 89.19 201 ILE A C 1
ATOM 1534 O O . ILE A 1 201 ? 15.838 15.869 -13.121 1.00 89.19 201 ILE A O 1
ATOM 1538 N N . THR A 1 202 ? 17.586 17.224 -13.518 1.00 92.19 202 THR A N 1
ATOM 1539 C CA . THR A 1 202 ? 18.585 16.423 -12.799 1.00 92.19 202 THR A CA 1
ATOM 1540 C C . THR A 1 202 ? 19.020 17.137 -11.527 1.00 92.19 202 THR A C 1
ATOM 1542 O O . THR A 1 202 ? 19.398 18.308 -11.574 1.00 92.19 202 THR A O 1
ATOM 1545 N N . HIS A 1 203 ? 19.025 16.424 -10.402 1.00 91.31 203 HIS A N 1
ATOM 1546 C CA . HIS A 1 203 ? 19.534 16.932 -9.133 1.00 91.31 203 HIS A CA 1
ATOM 1547 C C . HIS A 1 203 ? 20.426 15.900 -8.437 1.00 91.31 203 HIS A C 1
ATOM 1549 O O . HIS A 1 203 ? 20.146 14.702 -8.472 1.00 91.31 203 HIS A O 1
ATOM 1555 N N . THR A 1 204 ? 21.490 16.379 -7.791 1.00 93.25 204 THR A N 1
ATOM 1556 C CA . THR A 1 204 ? 22.410 15.571 -6.985 1.00 93.25 204 THR A CA 1
ATOM 1557 C C . THR A 1 204 ? 22.234 15.926 -5.519 1.00 93.25 204 THR A C 1
ATOM 1559 O O . THR A 1 204 ? 22.535 17.050 -5.120 1.00 93.25 204 THR A O 1
ATOM 1562 N N . PHE A 1 205 ? 21.795 14.961 -4.717 1.00 91.31 205 PHE A N 1
ATOM 1563 C CA . PHE A 1 205 ? 21.661 15.131 -3.275 1.00 91.31 205 PHE A CA 1
ATOM 1564 C C . PHE A 1 205 ? 22.990 14.870 -2.561 1.00 91.31 205 PHE A C 1
ATOM 1566 O O . PHE A 1 205 ? 23.769 13.996 -2.955 1.00 91.31 205 PHE A O 1
ATOM 1573 N N . SER A 1 206 ? 23.230 15.581 -1.458 1.00 89.31 206 SER A N 1
ATOM 1574 C CA . SER A 1 206 ? 24.204 15.127 -0.462 1.00 89.31 206 SER A CA 1
ATOM 1575 C C . SER A 1 206 ? 23.749 13.806 0.167 1.00 89.31 206 SER A C 1
ATOM 1577 O O . SER A 1 206 ? 22.596 13.405 0.043 1.00 89.31 206 SER A O 1
ATOM 1579 N N . ALA A 1 207 ? 24.663 13.098 0.831 1.00 86.25 207 ALA A N 1
ATOM 1580 C CA . ALA A 1 207 ? 24.297 11.975 1.690 1.00 86.25 207 ALA A CA 1
ATOM 1581 C C . ALA A 1 207 ? 24.027 12.491 3.123 1.00 86.25 207 ALA A C 1
ATOM 1583 O O . ALA A 1 207 ? 24.854 13.261 3.622 1.00 86.25 207 ALA A O 1
ATOM 1584 N N . PRO A 1 208 ? 22.942 12.064 3.803 1.00 88.00 208 PRO A N 1
ATOM 1585 C CA . PRO A 1 208 ? 21.862 11.201 3.305 1.00 88.00 208 PRO A CA 1
ATOM 1586 C C . PRO A 1 208 ? 20.937 11.926 2.313 1.00 88.00 208 PRO A C 1
ATOM 1588 O O . PRO A 1 208 ? 20.879 13.155 2.306 1.00 88.00 208 PRO A O 1
ATOM 1591 N N . VAL A 1 209 ? 20.223 11.153 1.488 1.00 90.69 209 VAL A N 1
ATOM 1592 C CA . VAL A 1 209 ? 19.269 11.685 0.505 1.00 90.69 209 VAL A CA 1
ATOM 1593 C C . VAL A 1 209 ? 18.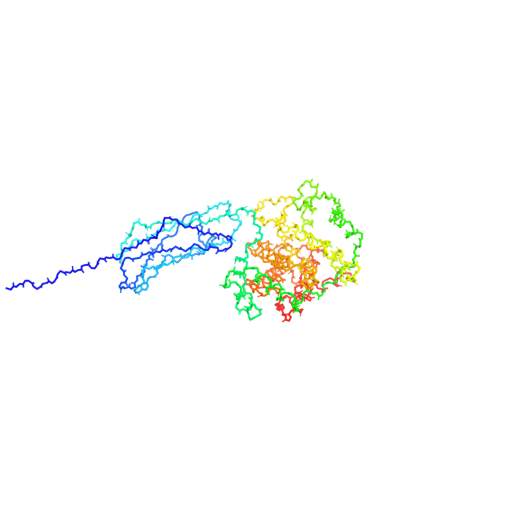111 12.363 1.238 1.00 90.69 209 VAL A C 1
ATOM 1595 O O . VAL A 1 209 ? 17.442 11.748 2.066 1.00 90.69 209 VAL A O 1
ATOM 1598 N N . ASP A 1 210 ? 17.843 13.627 0.912 1.00 89.38 210 ASP A N 1
ATOM 1599 C CA . ASP A 1 210 ? 16.660 14.324 1.413 1.00 89.38 210 ASP A CA 1
ATOM 1600 C C . ASP A 1 210 ? 15.439 14.022 0.531 1.00 89.38 210 ASP A C 1
ATOM 1602 O O . ASP A 1 210 ? 15.166 14.690 -0.467 1.00 89.38 210 ASP A O 1
ATOM 1606 N N . TRP A 1 211 ? 14.671 13.008 0.929 1.00 89.75 211 TRP A N 1
ATOM 1607 C CA . TRP A 1 211 ? 13.420 12.613 0.269 1.00 89.75 211 TRP A CA 1
ATOM 1608 C C . TRP A 1 211 ? 12.301 13.654 0.364 1.00 89.75 211 TRP A C 1
ATOM 1610 O O . TRP A 1 211 ? 11.293 13.538 -0.339 1.00 89.75 211 TRP A O 1
ATOM 1620 N N . SER A 1 212 ? 12.461 14.644 1.243 1.00 83.88 212 SER A N 1
ATOM 1621 C CA . SER A 1 212 ? 11.512 15.732 1.459 1.00 83.88 212 SER A CA 1
ATOM 1622 C C . SER A 1 212 ? 11.929 17.041 0.804 1.00 83.88 212 SER A C 1
ATOM 1624 O O . SER A 1 212 ? 11.217 18.020 0.986 1.00 83.88 212 SER A O 1
ATOM 1626 N N . ALA A 1 213 ? 13.035 17.074 0.050 1.00 76.69 213 ALA A N 1
ATOM 1627 C CA . ALA A 1 213 ? 13.644 18.312 -0.424 1.00 76.69 213 ALA A CA 1
ATOM 1628 C C . ALA A 1 213 ? 12.638 19.231 -1.129 1.00 76.69 213 ALA A C 1
ATOM 1630 O O . ALA A 1 213 ? 12.267 19.023 -2.286 1.00 76.69 213 ALA A O 1
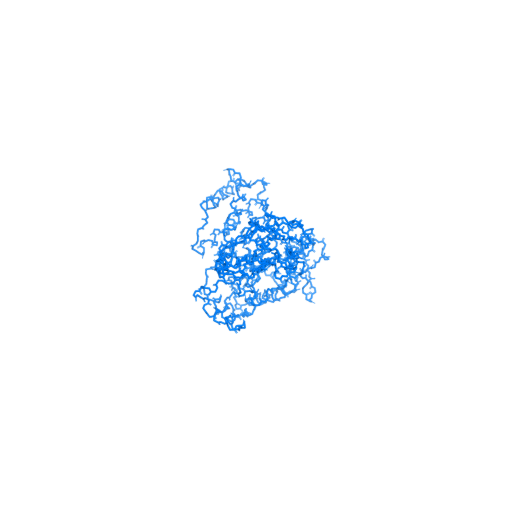ATOM 1631 N N . THR A 1 214 ? 12.216 20.270 -0.407 1.00 66.38 214 THR A N 1
ATOM 1632 C CA . THR A 1 214 ? 11.272 21.294 -0.867 1.00 66.38 214 THR A CA 1
ATOM 1633 C C . THR A 1 214 ? 11.994 22.472 -1.523 1.00 66.38 214 THR A C 1
ATOM 1635 O O . THR A 1 214 ? 11.361 23.311 -2.151 1.00 66.38 214 THR A O 1
ATOM 1638 N N . GLU A 1 215 ? 13.316 22.567 -1.334 1.00 59.47 215 GLU A N 1
ATOM 1639 C CA . GLU A 1 215 ? 14.168 23.683 -1.774 1.00 59.47 215 GLU A CA 1
ATOM 1640 C C . GLU A 1 215 ? 14.515 23.633 -3.273 1.00 59.47 215 GLU A C 1
ATOM 1642 O O . GLU A 1 215 ? 15.175 24.529 -3.801 1.00 59.47 215 GLU A O 1
ATOM 1647 N N . LEU A 1 216 ? 14.075 22.587 -3.977 1.00 65.56 216 LEU A N 1
ATOM 1648 C CA . LEU A 1 216 ? 14.295 22.434 -5.411 1.00 65.56 216 LEU A CA 1
ATOM 1649 C C . LEU A 1 216 ? 13.321 23.320 -6.196 1.00 65.56 216 LEU A C 1
ATOM 1651 O O . LEU A 1 216 ? 12.149 23.440 -5.856 1.00 65.56 216 LEU A O 1
ATOM 1655 N N . VAL A 1 217 ? 13.827 23.949 -7.262 1.00 59.91 217 VAL A N 1
ATOM 1656 C CA . VAL A 1 217 ? 13.135 25.027 -7.997 1.00 59.91 217 VAL A CA 1
ATOM 1657 C C . VAL A 1 217 ? 11.803 24.575 -8.618 1.00 59.91 217 VAL A C 1
ATOM 1659 O O . VAL A 1 217 ? 10.917 25.406 -8.809 1.00 59.91 217 VAL A O 1
ATOM 1662 N N . ASP A 1 218 ? 11.639 23.277 -8.908 1.00 80.81 218 ASP A N 1
ATOM 1663 C CA . ASP A 1 218 ? 10.421 22.721 -9.506 1.00 80.81 218 ASP A CA 1
ATOM 1664 C C . ASP A 1 218 ? 9.690 21.753 -8.549 1.00 80.81 218 ASP A C 1
ATOM 1666 O O . ASP A 1 218 ? 10.166 20.637 -8.311 1.00 80.81 218 ASP A O 1
ATOM 1670 N N . PRO A 1 219 ? 8.491 22.117 -8.055 1.00 80.88 219 PRO A N 1
ATOM 1671 C CA . PRO A 1 219 ? 7.632 21.226 -7.275 1.00 80.88 219 PRO A CA 1
ATOM 1672 C C . PRO A 1 219 ? 7.327 19.881 -7.945 1.00 80.88 219 PRO A C 1
ATOM 1674 O O . PRO A 1 219 ? 7.191 18.864 -7.260 1.00 80.88 219 PRO A O 1
ATOM 1677 N N . ASN A 1 220 ? 7.246 19.847 -9.280 1.00 82.56 220 ASN A N 1
ATOM 1678 C CA . ASN A 1 220 ? 7.011 18.619 -10.036 1.00 82.56 220 ASN A CA 1
ATOM 1679 C C . ASN A 1 220 ? 8.177 17.646 -9.913 1.00 82.56 220 ASN A C 1
ATOM 1681 O O . ASN A 1 220 ? 7.939 16.440 -9.855 1.00 82.56 220 ASN A O 1
ATOM 1685 N N . TYR A 1 221 ? 9.411 18.149 -9.810 1.00 87.94 221 TYR A N 1
ATOM 1686 C CA . TYR A 1 221 ? 10.560 17.305 -9.508 1.00 87.94 221 TYR A CA 1
ATOM 1687 C C . TYR A 1 221 ? 10.406 16.676 -8.120 1.00 87.94 221 TYR A C 1
ATOM 1689 O O . TYR A 1 221 ? 10.519 15.462 -7.997 1.00 87.94 221 TYR A O 1
ATOM 1697 N N . CYS A 1 222 ? 10.085 17.462 -7.085 1.00 85.19 222 CYS A N 1
ATOM 1698 C CA . CYS A 1 222 ? 9.963 16.964 -5.709 1.00 85.19 222 CYS A CA 1
ATOM 1699 C C . CYS A 1 222 ? 8.920 15.840 -5.579 1.00 85.19 222 CYS A C 1
ATOM 1701 O O . CYS A 1 222 ? 9.156 14.824 -4.917 1.00 85.19 222 CYS A O 1
ATOM 1703 N N . TRP A 1 223 ? 7.768 16.002 -6.236 1.00 86.06 223 TRP A N 1
ATOM 1704 C CA . TRP A 1 223 ? 6.738 14.965 -6.275 1.00 86.06 223 TRP A CA 1
ATOM 1705 C C . TRP A 1 223 ? 7.171 13.773 -7.134 1.00 86.06 223 TRP A C 1
ATOM 1707 O O . TRP A 1 223 ? 7.152 12.638 -6.662 1.00 86.06 223 TRP A O 1
ATOM 1717 N N . GLY A 1 224 ? 7.624 14.008 -8.368 1.00 88.75 224 GLY A N 1
ATOM 1718 C CA . GLY A 1 224 ? 8.051 12.944 -9.278 1.00 88.75 224 GLY A CA 1
ATOM 1719 C C . GLY A 1 224 ? 9.212 12.106 -8.731 1.00 88.75 224 GLY A C 1
ATOM 1720 O O . GLY A 1 224 ? 9.249 10.895 -8.927 1.00 88.75 224 GLY A O 1
ATOM 1721 N N . PHE A 1 225 ? 10.112 12.717 -7.960 1.00 92.00 225 PHE A N 1
ATOM 1722 C CA . PHE A 1 225 ? 11.214 12.043 -7.278 1.00 92.00 225 PHE A CA 1
ATOM 1723 C C . PHE A 1 225 ? 10.712 10.930 -6.353 1.00 92.00 225 PHE A C 1
ATOM 1725 O O . PHE A 1 225 ? 11.219 9.812 -6.376 1.00 92.00 225 PHE A O 1
ATOM 1732 N N . ASN A 1 226 ? 9.615 11.176 -5.640 1.00 92.38 226 ASN A N 1
ATOM 1733 C CA . ASN A 1 226 ? 8.993 10.197 -4.755 1.00 92.38 226 ASN A CA 1
ATOM 1734 C C . ASN A 1 226 ? 8.175 9.113 -5.485 1.00 92.38 226 ASN A C 1
ATOM 1736 O O . ASN A 1 226 ? 7.566 8.271 -4.822 1.00 92.38 226 ASN A O 1
ATOM 1740 N N . ARG A 1 227 ? 8.167 9.092 -6.827 1.00 92.62 227 ARG A N 1
ATOM 1741 C CA . ARG A 1 227 ? 7.641 7.972 -7.631 1.00 92.62 227 ARG A CA 1
ATOM 1742 C C . ARG A 1 227 ? 8.664 6.857 -7.809 1.00 92.62 227 ARG A C 1
ATOM 1744 O O . ARG A 1 227 ? 8.261 5.723 -8.056 1.00 92.62 227 ARG A O 1
ATOM 1751 N N . MET A 1 228 ? 9.959 7.164 -7.681 1.00 94.56 228 MET A N 1
ATOM 1752 C CA . MET A 1 228 ? 11.062 6.203 -7.819 1.00 94.56 228 MET A CA 1
ATOM 1753 C C . MET A 1 228 ? 11.061 5.458 -9.164 1.00 94.56 228 MET A C 1
ATOM 1755 O O . MET A 1 228 ? 11.280 4.252 -9.225 1.00 94.56 228 MET A O 1
ATOM 1759 N N . GLU A 1 229 ? 10.806 6.159 -10.271 1.00 92.06 229 GLU A N 1
ATOM 1760 C CA . GLU A 1 229 ? 10.720 5.537 -11.605 1.00 92.06 229 GLU A CA 1
ATOM 1761 C C . GLU A 1 229 ? 12.019 4.812 -12.010 1.00 92.06 229 GLU A C 1
ATOM 1763 O O . GLU A 1 229 ? 11.981 3.773 -12.672 1.00 92.06 229 GLU A O 1
ATOM 1768 N N . TRP A 1 230 ? 13.182 5.281 -11.536 1.00 95.44 230 TRP A N 1
ATOM 1769 C CA . TRP A 1 230 ? 14.473 4.630 -11.791 1.00 95.44 230 TRP A CA 1
ATOM 1770 C C . TRP A 1 230 ? 14.578 3.217 -11.197 1.00 95.44 230 TRP A C 1
ATOM 1772 O O . TRP A 1 230 ? 15.381 2.417 -11.686 1.00 95.44 230 TRP A O 1
ATOM 1782 N N . TRP A 1 231 ? 13.737 2.852 -10.220 1.00 96.50 231 TRP A N 1
ATOM 1783 C CA . TRP A 1 231 ? 13.677 1.486 -9.692 1.00 96.50 231 TRP A CA 1
ATOM 1784 C C . TRP A 1 231 ? 13.307 0.465 -10.762 1.00 96.50 231 TRP A C 1
ATOM 1786 O O . TRP A 1 231 ? 13.789 -0.668 -10.708 1.00 96.50 231 TRP A O 1
ATOM 1796 N N . LEU A 1 232 ? 12.517 0.851 -11.770 1.00 94.31 232 LEU A N 1
ATOM 1797 C CA . LEU A 1 232 ? 12.213 -0.030 -12.895 1.00 94.31 232 LEU A CA 1
ATOM 1798 C C . LEU A 1 232 ? 13.470 -0.348 -13.710 1.00 94.31 232 LEU A C 1
ATOM 1800 O O . LEU A 1 232 ? 13.642 -1.484 -14.140 1.00 94.31 232 LEU A O 1
ATOM 1804 N N . HIS A 1 233 ? 14.389 0.608 -13.866 1.00 96.50 233 HIS A N 1
ATOM 1805 C CA . HIS A 1 233 ? 15.658 0.380 -14.558 1.00 96.50 233 HIS A CA 1
ATOM 1806 C C . HIS A 1 233 ? 16.668 -0.399 -13.703 1.00 96.50 233 HIS A C 1
ATOM 1808 O O . HIS A 1 233 ? 17.374 -1.245 -14.251 1.00 96.50 233 HIS A O 1
ATOM 1814 N N . TYR A 1 234 ? 16.714 -0.182 -12.379 1.00 97.81 234 TYR A N 1
ATOM 1815 C CA . TYR A 1 234 ? 17.483 -1.049 -11.471 1.00 97.81 234 TYR A CA 1
ATOM 1816 C C . TYR A 1 234 ? 17.001 -2.497 -11.569 1.00 97.81 234 TYR A C 1
ATOM 1818 O O . TYR A 1 234 ? 17.802 -3.412 -11.764 1.00 97.81 234 TYR A O 1
ATOM 1826 N N . THR A 1 235 ? 15.683 -2.685 -11.487 1.00 95.38 235 THR A N 1
ATOM 1827 C CA . THR A 1 235 ? 15.034 -3.994 -11.584 1.00 95.38 235 THR A CA 1
ATOM 1828 C C . THR A 1 235 ? 15.304 -4.632 -12.941 1.00 95.38 235 THR A C 1
ATOM 1830 O O . THR A 1 235 ? 15.676 -5.800 -13.000 1.00 95.38 235 THR A O 1
ATOM 1833 N N . ALA A 1 236 ? 15.209 -3.861 -14.028 1.00 94.94 236 ALA A N 1
ATOM 1834 C CA . ALA A 1 236 ? 15.494 -4.338 -15.373 1.00 94.94 236 ALA A CA 1
ATOM 1835 C C . ALA A 1 236 ? 16.950 -4.779 -15.555 1.00 94.94 236 ALA A C 1
ATOM 1837 O O . ALA A 1 236 ? 17.209 -5.846 -16.111 1.00 94.94 236 ALA A O 1
ATOM 1838 N N . ALA A 1 237 ? 17.909 -3.989 -15.061 1.00 97.12 237 ALA A N 1
ATOM 1839 C CA . ALA A 1 237 ? 19.323 -4.344 -15.119 1.00 97.12 237 ALA A CA 1
ATOM 1840 C C . ALA A 1 237 ? 19.609 -5.618 -14.313 1.00 97.12 237 ALA A C 1
ATOM 1842 O O . ALA A 1 237 ? 20.307 -6.510 -14.800 1.00 97.12 237 ALA A O 1
ATOM 1843 N N . PHE A 1 238 ? 19.057 -5.718 -13.100 1.00 96.25 238 PHE A N 1
ATOM 1844 C CA . PHE A 1 238 ? 19.196 -6.900 -12.256 1.00 96.25 238 PHE A CA 1
ATOM 1845 C C . PHE A 1 238 ? 18.579 -8.141 -12.909 1.00 96.25 238 PHE A C 1
ATOM 1847 O O . PHE A 1 238 ? 19.254 -9.158 -13.006 1.00 96.25 238 PHE A O 1
ATOM 1854 N N . ALA A 1 239 ? 17.351 -8.050 -13.424 1.00 93.31 239 ALA A N 1
ATOM 1855 C CA . ALA A 1 239 ? 16.667 -9.162 -14.082 1.00 93.31 239 ALA A CA 1
ATOM 1856 C C . ALA A 1 239 ? 17.407 -9.666 -15.335 1.00 93.31 239 ALA A C 1
ATOM 1858 O O . ALA A 1 239 ? 17.374 -10.861 -15.621 1.00 93.31 239 ALA A O 1
ATOM 1859 N N . ALA A 1 240 ? 18.090 -8.778 -16.067 1.00 94.44 240 ALA A N 1
ATOM 1860 C CA . ALA A 1 240 ? 18.836 -9.140 -17.272 1.00 94.44 240 ALA A CA 1
ATOM 1861 C C . ALA A 1 240 ? 20.127 -9.933 -16.987 1.00 94.44 240 ALA A C 1
ATOM 1863 O O . ALA A 1 240 ? 20.473 -10.830 -17.753 1.00 94.44 240 ALA A O 1
ATOM 1864 N N . ASP A 1 241 ? 20.854 -9.603 -15.914 1.00 95.56 241 ASP A N 1
ATOM 1865 C CA . ASP A 1 241 ? 22.078 -10.313 -15.507 1.00 95.56 241 ASP A CA 1
ATOM 1866 C C . ASP A 1 241 ? 22.316 -10.157 -13.990 1.00 95.56 241 ASP A C 1
ATOM 1868 O O . ASP A 1 241 ? 23.088 -9.285 -13.568 1.00 95.56 241 ASP A O 1
ATOM 1872 N N . PRO A 1 242 ? 21.664 -10.984 -13.145 1.00 94.69 242 PRO A N 1
ATOM 1873 C CA . PRO A 1 242 ? 21.737 -10.848 -11.690 1.00 94.69 242 PRO A CA 1
ATOM 1874 C C . PRO A 1 242 ? 23.168 -10.887 -11.144 1.00 94.69 242 PRO A C 1
ATOM 1876 O O . PRO A 1 242 ? 23.500 -10.136 -10.227 1.00 94.69 242 PRO A O 1
ATOM 1879 N N . ALA A 1 243 ? 24.033 -11.713 -11.743 1.00 94.50 243 ALA A N 1
ATOM 1880 C CA . ALA A 1 243 ? 25.415 -11.892 -11.306 1.00 94.50 243 ALA A CA 1
ATOM 1881 C C . ALA A 1 243 ? 26.262 -10.627 -11.508 1.00 94.50 243 ALA A C 1
ATOM 1883 O O . ALA A 1 243 ? 27.119 -10.319 -10.682 1.00 94.50 243 ALA A O 1
ATOM 1884 N N . LYS A 1 244 ? 26.026 -9.870 -12.588 1.00 96.06 244 LYS A N 1
ATOM 1885 C CA . LYS A 1 244 ? 26.746 -8.609 -12.843 1.00 96.06 244 LYS A CA 1
ATOM 1886 C C . LYS A 1 244 ? 26.086 -7.395 -12.201 1.00 96.06 244 LYS A C 1
ATOM 1888 O O . LYS A 1 244 ? 26.768 -6.414 -11.895 1.00 96.06 244 LYS A O 1
ATOM 1893 N N . ASN A 1 245 ? 24.770 -7.439 -12.028 1.00 97.50 245 ASN A N 1
ATOM 1894 C CA . ASN A 1 245 ? 23.954 -6.269 -11.713 1.00 97.50 245 ASN A CA 1
ATOM 1895 C C . ASN A 1 245 ? 23.353 -6.294 -10.302 1.00 97.50 245 ASN A C 1
ATOM 1897 O O . ASN A 1 245 ? 22.521 -5.449 -9.978 1.00 97.50 245 ASN A O 1
ATOM 1901 N N . GLU A 1 246 ? 23.838 -7.181 -9.427 1.00 97.75 246 GLU A N 1
ATOM 1902 C CA . GLU A 1 246 ? 23.477 -7.243 -8.003 1.00 97.75 246 GLU A CA 1
ATOM 1903 C C . GLU A 1 246 ? 23.549 -5.872 -7.302 1.00 97.75 246 GLU A C 1
ATOM 1905 O O . GLU A 1 246 ? 22.710 -5.553 -6.459 1.00 97.75 246 GLU A O 1
ATOM 1910 N N . ARG A 1 247 ? 24.510 -5.019 -7.692 1.00 98.06 247 ARG A N 1
ATOM 1911 C CA . ARG A 1 247 ? 24.677 -3.662 -7.141 1.00 98.06 247 ARG A CA 1
ATOM 1912 C C . ARG A 1 247 ? 23.426 -2.787 -7.274 1.00 98.06 247 ARG A C 1
ATOM 1914 O O . ARG A 1 247 ? 23.154 -2.004 -6.373 1.00 98.06 247 ARG A O 1
ATOM 1921 N N . PHE A 1 248 ? 22.651 -2.944 -8.347 1.00 98.50 248 PHE A N 1
ATOM 1922 C CA . PHE A 1 248 ? 21.428 -2.166 -8.560 1.00 98.50 248 PHE A CA 1
ATOM 1923 C C . PHE A 1 248 ? 20.279 -2.655 -7.679 1.00 98.50 248 PHE A C 1
ATOM 1925 O O . PHE A 1 248 ? 19.545 -1.841 -7.128 1.00 98.50 248 PHE A O 1
ATOM 1932 N N . ALA A 1 249 ? 20.169 -3.969 -7.465 1.00 98.06 249 ALA A N 1
ATOM 1933 C CA . ALA A 1 249 ? 19.236 -4.514 -6.483 1.00 98.06 249 ALA A CA 1
ATOM 1934 C C . ALA A 1 249 ? 19.592 -4.042 -5.065 1.00 98.06 249 ALA A C 1
ATOM 1936 O O . ALA A 1 249 ? 18.720 -3.600 -4.326 1.00 98.06 249 ALA A O 1
ATOM 1937 N N . ARG A 1 250 ? 20.879 -4.063 -4.691 1.00 98.50 250 ARG A N 1
ATOM 1938 C CA . ARG A 1 250 ? 21.335 -3.547 -3.389 1.00 98.50 250 ARG A CA 1
ATOM 1939 C C . ARG A 1 250 ? 21.052 -2.056 -3.215 1.00 98.50 250 ARG A C 1
ATOM 1941 O O . ARG A 1 250 ? 20.641 -1.664 -2.130 1.00 98.50 250 ARG A O 1
ATOM 1948 N N . ALA A 1 251 ? 21.248 -1.250 -4.258 1.00 98.31 251 ALA A N 1
ATOM 1949 C CA . ALA A 1 251 ? 20.940 0.177 -4.226 1.00 98.31 251 ALA A CA 1
ATOM 1950 C C . ALA A 1 251 ? 19.444 0.431 -4.011 1.00 98.31 251 ALA A C 1
ATOM 1952 O O . ALA A 1 251 ? 19.091 1.180 -3.109 1.00 98.31 251 ALA A O 1
ATOM 1953 N N . LEU A 1 252 ? 18.573 -0.271 -4.744 1.00 98.38 252 LEU A N 1
ATOM 1954 C CA . LEU A 1 252 ? 17.123 -0.205 -4.541 1.00 98.38 252 LEU A CA 1
ATOM 1955 C C . LEU A 1 252 ? 16.739 -0.544 -3.094 1.00 98.38 252 LEU A C 1
ATOM 1957 O O . LEU A 1 252 ? 15.981 0.185 -2.463 1.00 98.38 252 LEU A O 1
ATOM 1961 N N . LEU A 1 253 ? 17.286 -1.634 -2.547 1.00 98.50 253 LEU A N 1
ATOM 1962 C CA . LEU A 1 253 ? 17.006 -2.051 -1.171 1.00 98.50 253 LEU A CA 1
ATOM 1963 C C . LEU A 1 253 ? 17.545 -1.058 -0.131 1.00 98.50 253 LEU A C 1
ATOM 1965 O O . LEU A 1 253 ? 16.908 -0.858 0.901 1.00 98.50 253 LEU A O 1
ATOM 1969 N N . ALA A 1 254 ? 18.686 -0.418 -0.397 1.00 97.94 254 ALA A N 1
ATOM 1970 C CA . ALA A 1 254 ? 19.222 0.641 0.454 1.00 97.94 254 ALA A CA 1
ATOM 1971 C C . ALA A 1 254 ? 18.341 1.900 0.412 1.00 97.94 254 ALA A C 1
ATOM 1973 O O . ALA A 1 254 ? 18.024 2.450 1.461 1.00 97.94 254 ALA A O 1
ATOM 1974 N N . GLU A 1 255 ? 17.888 2.311 -0.775 1.00 97.69 255 GLU A N 1
ATOM 1975 C CA . GLU A 1 255 ? 16.951 3.427 -0.947 1.00 97.69 255 GLU A CA 1
ATOM 1976 C C . GLU A 1 255 ? 15.605 3.139 -0.264 1.00 97.69 255 GLU A C 1
ATOM 1978 O O . GLU A 1 255 ? 15.057 4.015 0.397 1.00 97.69 255 GLU A O 1
ATOM 1983 N N . LEU A 1 256 ? 15.089 1.905 -0.341 1.00 97.75 256 LEU A N 1
ATOM 1984 C CA . LEU A 1 256 ? 13.892 1.485 0.395 1.00 97.75 256 LEU A CA 1
ATOM 1985 C C . LEU A 1 256 ? 14.098 1.596 1.914 1.00 97.75 256 LEU A C 1
ATOM 1987 O O . LEU A 1 256 ? 13.257 2.164 2.612 1.00 97.75 256 LEU A O 1
ATOM 1991 N N . ALA A 1 257 ? 15.211 1.059 2.423 1.00 96.62 257 ALA A N 1
ATOM 1992 C CA . ALA A 1 257 ? 15.541 1.086 3.846 1.00 96.62 257 ALA A CA 1
ATOM 1993 C C . ALA A 1 257 ? 15.743 2.513 4.385 1.00 96.62 257 ALA A C 1
ATOM 1995 O O . ALA A 1 257 ? 15.481 2.755 5.561 1.00 96.62 257 ALA A O 1
ATOM 1996 N N . ASP A 1 258 ? 16.173 3.448 3.537 1.00 95.31 258 ASP A N 1
ATOM 1997 C CA . ASP A 1 258 ? 16.329 4.864 3.873 1.00 95.31 258 ASP A CA 1
ATOM 1998 C C . ASP A 1 258 ? 15.002 5.639 3.762 1.00 95.31 258 ASP A C 1
ATOM 2000 O O . ASP A 1 258 ? 14.645 6.418 4.652 1.00 95.31 258 ASP A O 1
ATOM 2004 N N . TRP A 1 259 ? 14.207 5.385 2.716 1.00 94.44 259 TRP A N 1
ATOM 2005 C CA . TRP A 1 259 ? 12.943 6.085 2.473 1.00 94.44 259 TRP A CA 1
ATOM 2006 C C . TRP A 1 259 ? 11.881 5.764 3.528 1.00 94.44 259 TRP A C 1
ATOM 2008 O O . TRP A 1 259 ? 11.220 6.677 4.016 1.00 94.44 259 TRP A O 1
ATOM 2018 N N . LEU A 1 260 ? 11.710 4.492 3.911 1.00 92.44 260 LEU A N 1
ATOM 2019 C CA . LEU A 1 260 ? 10.651 4.068 4.842 1.00 92.44 260 LEU A CA 1
ATOM 2020 C C . LEU A 1 260 ? 10.666 4.813 6.196 1.00 92.44 260 LEU A C 1
ATOM 2022 O O . LEU A 1 260 ? 9.620 5.343 6.583 1.00 92.44 260 LEU A O 1
ATOM 2026 N N . PRO A 1 261 ? 11.791 4.897 6.936 1.00 88.88 261 PRO A N 1
ATOM 2027 C CA . PRO A 1 261 ? 11.833 5.630 8.198 1.00 88.88 261 PRO A CA 1
ATOM 2028 C C . PRO A 1 261 ? 11.867 7.148 8.001 1.00 88.88 261 PRO A C 1
ATOM 2030 O O . PRO A 1 261 ? 11.293 7.870 8.818 1.00 88.88 261 PRO A O 1
ATOM 2033 N N . SER A 1 262 ? 12.511 7.636 6.935 1.00 86.69 262 SER A N 1
ATOM 2034 C CA . SER A 1 262 ? 12.614 9.074 6.671 1.00 86.69 262 SER A CA 1
ATOM 2035 C C . SER A 1 262 ? 11.292 9.668 6.203 1.00 86.69 262 SER A C 1
ATOM 2037 O O . SER A 1 262 ? 11.095 10.868 6.396 1.00 86.69 262 SER A O 1
ATOM 2039 N N . SER A 1 263 ? 10.384 8.845 5.658 1.00 85.62 263 SER A N 1
ATOM 2040 C CA . SER A 1 263 ? 9.133 9.238 5.000 1.00 85.62 263 SER A CA 1
ATOM 2041 C C . SER A 1 263 ? 7.863 8.802 5.726 1.00 85.62 263 SER A C 1
ATOM 2043 O O . SER A 1 263 ? 7.019 8.131 5.125 1.00 85.62 263 SER A O 1
ATOM 2045 N N . PRO A 1 264 ? 7.667 9.222 6.993 1.00 80.94 264 PRO A N 1
ATOM 2046 C CA . PRO A 1 264 ? 6.447 8.916 7.718 1.00 80.94 264 PRO A CA 1
ATOM 2047 C C . PRO A 1 264 ? 5.225 9.442 6.963 1.00 80.94 264 PRO A C 1
ATOM 2049 O O . PRO A 1 264 ? 5.284 10.489 6.309 1.00 80.94 264 PRO A O 1
ATOM 2052 N N . VAL A 1 265 ? 4.121 8.703 7.074 1.00 72.25 265 VAL A N 1
ATOM 2053 C CA . VAL A 1 265 ? 2.805 9.060 6.548 1.00 72.25 265 VAL A CA 1
ATOM 2054 C C . VAL A 1 265 ? 2.471 10.460 7.016 1.00 72.25 265 VAL A C 1
ATOM 2056 O O . VAL A 1 265 ? 2.180 10.672 8.193 1.00 72.25 265 VAL A O 1
ATOM 2059 N N . SER A 1 266 ? 2.505 11.412 6.091 1.00 62.44 266 SER A N 1
ATOM 2060 C CA . SER A 1 266 ? 1.926 12.724 6.321 1.00 62.44 266 SER A CA 1
ATOM 2061 C C . SER A 1 266 ? 0.449 12.621 5.980 1.00 62.44 266 SER A C 1
ATOM 2063 O O . SER A 1 266 ? 0.086 12.355 4.838 1.00 62.44 266 SER A O 1
ATOM 2065 N N . LEU A 1 267 ? -0.402 12.798 6.986 1.00 53.62 267 LEU A N 1
ATOM 2066 C CA . LEU A 1 267 ? -1.846 12.958 6.796 1.00 53.62 267 LEU A CA 1
ATOM 2067 C C . LEU A 1 267 ? -2.228 14.442 6.686 1.00 53.62 267 LEU A C 1
ATOM 2069 O O . LEU A 1 267 ? -3.404 14.790 6.775 1.00 53.62 267 LEU A O 1
ATOM 2073 N N . ALA A 1 268 ? -1.237 15.327 6.517 1.00 47.50 268 ALA A N 1
ATOM 2074 C CA . ALA A 1 268 ? -1.469 16.753 6.375 1.00 47.50 268 ALA A CA 1
ATOM 2075 C C . ALA A 1 268 ? -2.253 17.031 5.083 1.00 47.50 268 ALA A C 1
ATOM 2077 O O . ALA A 1 268 ? -1.792 16.751 3.979 1.00 47.50 268 ALA A O 1
ATOM 2078 N N . TYR A 1 269 ? -3.453 17.593 5.233 1.00 49.62 269 TYR A N 1
ATOM 2079 C CA . TYR A 1 269 ? -4.295 17.979 4.106 1.00 49.62 269 TYR A CA 1
ATOM 2080 C C . TYR A 1 269 ? -3.779 19.238 3.391 1.00 49.62 269 TYR A C 1
ATOM 2082 O O . TYR A 1 269 ? -3.299 20.190 4.017 1.00 49.62 269 TYR A O 1
ATOM 2090 N N . TYR A 1 270 ? -4.011 19.225 2.076 1.00 47.03 270 TYR A N 1
ATOM 2091 C CA . TYR A 1 270 ? -3.788 20.244 1.050 1.00 47.03 270 TYR A CA 1
ATOM 2092 C C . TYR A 1 270 ? -3.890 21.726 1.521 1.00 47.03 270 TYR A C 1
ATOM 2094 O O . TYR A 1 270 ? -4.739 22.058 2.360 1.00 47.03 270 TYR A O 1
ATOM 2102 N N . PRO A 1 271 ? -3.092 22.655 0.946 1.00 49.75 271 PRO A N 1
ATOM 2103 C CA . PRO A 1 271 ? -2.196 22.445 -0.188 1.00 49.75 271 PRO A CA 1
ATOM 2104 C C . PRO A 1 271 ? -0.919 21.716 0.208 1.00 49.75 271 PRO A C 1
ATOM 2106 O O . PRO A 1 271 ? -0.168 22.188 1.064 1.00 49.75 271 PRO A O 1
ATOM 2109 N N . LEU A 1 272 ? -0.712 20.562 -0.432 1.00 58.91 272 LEU A N 1
ATOM 2110 C CA . LEU A 1 272 ? 0.502 19.785 -0.265 1.00 58.91 272 LEU A CA 1
ATOM 2111 C C . LEU A 1 272 ? 1.661 20.645 -0.755 1.00 58.91 272 LEU A C 1
ATOM 2113 O O . LEU A 1 272 ? 1.602 21.227 -1.844 1.00 58.91 272 LEU A O 1
ATOM 2117 N N . GLN A 1 273 ? 2.671 20.776 0.087 1.00 63.88 273 GLN A N 1
ATOM 2118 C CA . GLN A 1 273 ? 3.867 21.523 -0.234 1.00 63.88 273 GLN A CA 1
ATOM 2119 C C . GLN A 1 273 ? 4.699 20.722 -1.249 1.00 63.88 273 GLN A C 1
ATOM 2121 O O . GLN A 1 273 ? 4.632 19.483 -1.292 1.00 63.88 273 GLN A O 1
ATOM 2126 N N . PRO A 1 274 ? 5.497 21.402 -2.089 1.00 63.41 274 PRO A N 1
ATOM 2127 C CA . PRO A 1 274 ? 6.609 20.750 -2.775 1.00 63.41 274 PRO A CA 1
ATOM 2128 C C . PRO A 1 274 ? 7.380 19.890 -1.764 1.00 63.41 274 PRO A C 1
ATOM 2130 O O . PRO A 1 274 ? 7.657 20.376 -0.677 1.00 63.41 274 PRO A O 1
ATOM 2133 N N . GLY A 1 275 ? 7.657 18.622 -2.081 1.00 67.81 275 GLY A N 1
ATOM 2134 C CA . GLY A 1 275 ? 8.345 17.682 -1.177 1.00 67.81 275 GLY A CA 1
ATOM 2135 C C . GLY A 1 275 ? 7.436 16.805 -0.308 1.00 67.81 275 GLY A C 1
ATOM 2136 O O . GLY A 1 275 ? 7.935 15.918 0.384 1.00 67.81 275 GLY A O 1
ATOM 2137 N N . ASP A 1 276 ? 6.109 16.959 -0.388 1.00 76.44 276 ASP A N 1
ATOM 2138 C CA . ASP A 1 276 ? 5.184 15.993 0.209 1.00 76.44 276 ASP A CA 1
ATOM 2139 C C . ASP A 1 276 ? 5.250 14.632 -0.495 1.00 76.44 276 ASP A C 1
ATOM 2141 O O . ASP A 1 276 ? 4.959 14.479 -1.682 1.00 76.44 276 ASP A O 1
ATOM 2145 N N . ARG A 1 277 ? 5.589 13.604 0.281 1.00 85.44 277 ARG A N 1
ATOM 2146 C CA . ARG A 1 277 ? 5.863 12.237 -0.204 1.00 85.44 277 ARG A CA 1
ATOM 2147 C C . ARG A 1 277 ? 4.614 11.362 -0.286 1.00 85.44 277 ARG A C 1
ATOM 2149 O O . ARG A 1 277 ? 4.644 10.269 -0.856 1.00 85.44 277 ARG A O 1
ATOM 2156 N N . TRP A 1 278 ? 3.527 11.856 0.300 1.00 82.94 278 TRP A N 1
ATOM 2157 C CA . TRP A 1 278 ? 2.253 11.167 0.485 1.00 82.94 278 TRP A CA 1
ATOM 2158 C C . TRP A 1 278 ? 1.113 11.820 -0.302 1.00 82.94 278 TRP A C 1
ATOM 2160 O O . TRP A 1 278 ? -0.049 11.546 -0.036 1.00 82.94 278 TRP A O 1
ATOM 2170 N N . ARG A 1 279 ? 1.418 12.651 -1.312 1.00 82.06 279 ARG A N 1
ATOM 2171 C CA . ARG A 1 279 ? 0.394 13.035 -2.292 1.00 82.06 279 ARG A CA 1
ATOM 2172 C C . ARG A 1 279 ? -0.139 11.776 -2.969 1.00 82.06 279 ARG A C 1
ATOM 2174 O O . ARG A 1 279 ? 0.642 10.903 -3.350 1.00 82.06 279 ARG A O 1
ATOM 2181 N N . HIS A 1 280 ? -1.455 11.697 -3.140 1.00 81.56 280 HIS A N 1
ATOM 2182 C CA . HIS A 1 280 ? -2.099 10.443 -3.522 1.00 81.56 280 HIS A CA 1
ATOM 2183 C C . HIS A 1 280 ? -1.605 9.913 -4.866 1.00 81.56 280 HIS A C 1
ATOM 2185 O O . HIS A 1 280 ? -1.390 8.715 -4.991 1.00 81.56 280 HIS A O 1
ATOM 2191 N N . LEU A 1 281 ? -1.331 10.793 -5.837 1.00 83.81 281 LEU A N 1
ATOM 2192 C CA . LEU A 1 281 ? -0.786 10.385 -7.132 1.00 83.81 281 LEU A CA 1
ATOM 2193 C C . LEU A 1 281 ? 0.564 9.663 -6.995 1.00 83.81 281 LEU A C 1
ATOM 2195 O O . LEU A 1 281 ? 0.765 8.614 -7.595 1.00 83.81 281 LEU A O 1
ATOM 2199 N N . GLU A 1 282 ? 1.492 10.190 -6.197 1.00 88.75 282 GLU A N 1
ATOM 2200 C CA . GLU A 1 282 ? 2.797 9.556 -5.979 1.00 88.75 282 GLU A CA 1
ATOM 2201 C C . GLU A 1 282 ? 2.667 8.243 -5.207 1.00 88.75 282 GLU A C 1
ATOM 2203 O O . GLU A 1 282 ? 3.322 7.263 -5.563 1.00 88.75 282 GLU A O 1
ATOM 2208 N N . VAL A 1 283 ? 1.795 8.200 -4.194 1.00 90.56 283 VAL A N 1
ATOM 2209 C CA . VAL A 1 283 ? 1.467 6.965 -3.463 1.00 90.56 283 VAL A CA 1
ATOM 2210 C C . VAL A 1 283 ? 0.928 5.916 -4.439 1.00 90.56 283 VAL A C 1
ATOM 2212 O O . VAL A 1 283 ? 1.458 4.809 -4.510 1.00 90.56 283 VAL A O 1
ATOM 2215 N N . ALA A 1 284 ? -0.061 6.283 -5.253 1.00 90.38 284 ALA A N 1
ATOM 2216 C CA . ALA A 1 284 ? -0.672 5.422 -6.252 1.00 90.38 284 ALA A CA 1
ATOM 2217 C C . ALA A 1 284 ? 0.337 4.920 -7.294 1.00 90.38 284 ALA A C 1
ATOM 2219 O O . ALA A 1 284 ? 0.365 3.730 -7.599 1.00 90.38 284 ALA A O 1
ATOM 2220 N N . ILE A 1 285 ? 1.228 5.784 -7.789 1.00 90.50 285 ILE A N 1
ATOM 2221 C CA . ILE A 1 285 ? 2.272 5.382 -8.739 1.00 90.50 285 ILE A CA 1
ATOM 2222 C C . ILE A 1 285 ? 3.256 4.396 -8.097 1.00 90.50 285 ILE A C 1
ATOM 2224 O O . ILE A 1 285 ? 3.587 3.374 -8.706 1.00 90.50 285 ILE A O 1
ATOM 2228 N N . ARG A 1 286 ? 3.684 4.633 -6.849 1.00 94.56 286 ARG A N 1
ATOM 2229 C CA . ARG A 1 286 ? 4.560 3.691 -6.139 1.00 94.56 286 ARG A CA 1
ATOM 2230 C C . ARG A 1 286 ? 3.914 2.318 -6.030 1.00 94.56 286 ARG A C 1
ATOM 2232 O O . ARG A 1 286 ? 4.496 1.354 -6.520 1.00 94.56 286 ARG A O 1
ATOM 2239 N N . ILE A 1 287 ? 2.726 2.220 -5.434 1.00 93.75 287 ILE A N 1
ATOM 2240 C CA . ILE A 1 287 ? 2.122 0.922 -5.087 1.00 93.75 287 ILE A CA 1
ATOM 2241 C C . ILE A 1 287 ? 1.244 0.297 -6.178 1.00 93.75 287 ILE A C 1
ATOM 2243 O O . ILE A 1 287 ? 0.919 -0.881 -6.074 1.00 93.75 287 ILE A O 1
ATOM 2247 N N . GLY A 1 288 ? 0.913 1.028 -7.242 1.00 91.12 288 GLY A N 1
ATOM 2248 C CA . GLY A 1 288 ? 0.233 0.496 -8.428 1.00 91.12 288 GLY A CA 1
ATOM 2249 C C . GLY A 1 288 ? 1.179 0.107 -9.567 1.00 91.12 288 GLY A C 1
ATOM 2250 O O . GLY A 1 288 ? 0.868 -0.800 -10.344 1.00 91.12 288 GLY A O 1
ATOM 2251 N N . TYR A 1 289 ? 2.354 0.743 -9.667 1.00 88.81 289 TYR A N 1
ATOM 2252 C CA . TYR A 1 289 ? 3.211 0.636 -10.854 1.00 88.81 289 TYR A CA 1
ATOM 2253 C C . TYR A 1 289 ? 4.630 0.188 -10.515 1.00 88.81 289 TYR A C 1
ATOM 2255 O O . TYR A 1 289 ? 5.021 -0.911 -10.914 1.00 88.81 289 TYR A O 1
ATOM 2263 N N . ASN A 1 290 ? 5.384 1.005 -9.777 1.00 92.12 290 ASN A N 1
ATOM 2264 C CA . ASN A 1 290 ? 6.839 0.853 -9.685 1.00 92.12 290 ASN A CA 1
ATOM 2265 C C . ASN A 1 290 ? 7.261 -0.199 -8.652 1.00 92.12 290 ASN A C 1
ATOM 2267 O O . ASN A 1 290 ? 8.029 -1.114 -8.956 1.00 92.12 290 ASN A O 1
ATOM 2271 N N . TRP A 1 291 ? 6.733 -0.107 -7.431 1.00 94.88 291 TRP A N 1
ATOM 2272 C CA . TRP A 1 291 ? 7.107 -0.998 -6.335 1.00 94.88 291 TRP A CA 1
ATOM 2273 C C . TRP A 1 291 ? 6.623 -2.435 -6.527 1.00 94.88 291 TRP A C 1
ATOM 2275 O O . TRP A 1 291 ? 7.425 -3.326 -6.267 1.00 94.88 291 TRP A O 1
ATOM 2285 N N . PRO A 1 292 ? 5.390 -2.715 -7.002 1.00 92.62 292 PRO A N 1
ATOM 2286 C CA . PRO A 1 292 ? 4.956 -4.089 -7.254 1.00 92.62 292 PRO A CA 1
ATOM 2287 C C . PRO A 1 292 ? 5.858 -4.837 -8.234 1.00 92.62 292 PRO A C 1
ATOM 2289 O O . PRO A 1 292 ? 6.120 -6.022 -8.048 1.00 92.62 292 PRO A O 1
ATOM 2292 N N . VAL A 1 293 ? 6.360 -4.140 -9.261 1.00 90.44 293 VAL A N 1
ATOM 2293 C CA . VAL A 1 293 ? 7.282 -4.720 -10.244 1.00 90.44 293 VAL A CA 1
ATOM 2294 C C . VAL A 1 293 ? 8.624 -5.038 -9.590 1.00 90.44 293 VAL A C 1
ATOM 2296 O O . VAL A 1 293 ? 9.087 -6.169 -9.689 1.00 90.44 293 VAL A O 1
ATOM 2299 N N . ALA A 1 294 ? 9.225 -4.089 -8.865 1.00 93.12 294 ALA A N 1
ATOM 2300 C CA . ALA A 1 294 ? 10.468 -4.342 -8.131 1.00 93.12 294 ALA A CA 1
ATOM 2301 C C . ALA A 1 294 ? 10.311 -5.475 -7.100 1.00 93.12 294 ALA A C 1
ATOM 2303 O O . ALA A 1 294 ? 11.166 -6.357 -6.998 1.00 93.12 294 ALA A O 1
ATOM 2304 N N . PHE A 1 295 ? 9.189 -5.491 -6.378 1.00 94.06 295 PHE A N 1
ATOM 2305 C CA . PHE A 1 295 ? 8.851 -6.521 -5.403 1.00 94.06 295 PHE A CA 1
ATOM 2306 C C . PHE A 1 295 ? 8.789 -7.905 -6.056 1.00 94.06 295 PHE A C 1
ATOM 2308 O O . PHE A 1 295 ? 9.412 -8.829 -5.542 1.00 94.06 295 PHE A O 1
ATOM 2315 N N . ALA A 1 296 ? 8.135 -8.045 -7.216 1.00 90.56 296 ALA A N 1
ATOM 2316 C CA . ALA A 1 296 ? 8.023 -9.314 -7.945 1.00 90.56 296 ALA A CA 1
ATOM 2317 C C . ALA A 1 296 ? 9.383 -9.939 -8.318 1.00 90.56 296 ALA A C 1
ATOM 2319 O O . ALA A 1 296 ? 9.499 -11.161 -8.365 1.00 90.56 296 ALA A O 1
ATOM 2320 N N . TYR A 1 297 ? 10.428 -9.128 -8.516 1.00 91.56 297 TYR A N 1
ATOM 2321 C CA . TYR A 1 297 ? 11.782 -9.616 -8.808 1.00 91.56 297 TYR A CA 1
ATOM 2322 C C . TYR A 1 297 ? 12.671 -9.803 -7.573 1.00 91.56 297 TYR A C 1
ATOM 2324 O O . TYR A 1 297 ? 13.662 -10.531 -7.639 1.00 91.56 297 TYR A O 1
ATOM 2332 N N . LEU A 1 298 ? 12.362 -9.137 -6.457 1.00 93.19 298 LEU A N 1
ATOM 2333 C CA . LEU A 1 298 ? 13.255 -9.071 -5.295 1.00 93.19 298 LEU A CA 1
ATOM 2334 C C . LEU A 1 298 ? 12.723 -9.778 -4.048 1.00 93.19 298 LEU A C 1
ATOM 2336 O O . LEU A 1 298 ? 13.523 -10.078 -3.165 1.00 93.19 298 LEU A O 1
ATOM 2340 N N . HIS A 1 299 ? 11.431 -10.104 -3.965 1.00 93.75 299 HIS A N 1
ATOM 2341 C CA . HIS A 1 299 ? 10.833 -10.673 -2.749 1.00 93.75 299 HIS A CA 1
ATOM 2342 C C . HIS A 1 299 ? 11.443 -12.023 -2.326 1.00 93.75 299 HIS A C 1
ATOM 2344 O O . HIS A 1 299 ? 11.501 -12.335 -1.139 1.00 93.75 299 HIS A O 1
ATOM 2350 N N . GLN A 1 300 ? 11.941 -12.810 -3.285 1.00 93.25 300 GLN A N 1
ATOM 2351 C CA . GLN A 1 300 ? 12.629 -14.084 -3.025 1.00 93.25 300 GLN A CA 1
ATOM 2352 C C . GLN A 1 300 ? 14.144 -13.919 -2.854 1.00 93.25 300 GLN A C 1
ATOM 2354 O O . GLN A 1 300 ? 14.831 -14.860 -2.453 1.00 93.25 300 GLN A O 1
ATOM 2359 N N . SER A 1 301 ? 14.682 -12.738 -3.169 1.00 93.81 301 SER A N 1
ATOM 2360 C CA . SER A 1 301 ? 16.119 -12.502 -3.209 1.00 93.81 301 SER A CA 1
ATOM 2361 C C . SER A 1 301 ? 16.740 -12.639 -1.814 1.00 93.81 301 SER A C 1
ATOM 2363 O O . SER A 1 301 ? 16.207 -12.105 -0.837 1.00 93.81 301 SER A O 1
ATOM 2365 N N . PRO A 1 302 ? 17.907 -13.292 -1.681 1.00 94.44 302 PRO A N 1
ATOM 2366 C CA . PRO A 1 302 ? 18.647 -13.310 -0.420 1.00 94.44 302 PRO A CA 1
ATOM 2367 C C . PRO A 1 302 ? 19.238 -11.936 -0.063 1.00 94.44 302 PRO A C 1
ATOM 2369 O O . PRO A 1 302 ? 19.680 -11.738 1.064 1.00 94.44 302 PRO A O 1
ATOM 2372 N N . LEU A 1 303 ? 19.254 -10.983 -1.005 1.00 96.56 303 LEU A N 1
ATOM 2373 C CA . LEU A 1 303 ? 19.699 -9.607 -0.765 1.00 96.56 303 LEU A CA 1
ATOM 2374 C C . LEU A 1 303 ? 18.730 -8.831 0.133 1.00 96.56 303 LEU A C 1
ATOM 2376 O O . LEU A 1 303 ? 19.146 -7.901 0.821 1.00 96.56 303 LEU A O 1
ATOM 2380 N N . LEU A 1 304 ? 17.449 -9.200 0.098 1.00 97.69 304 LEU A N 1
ATOM 2381 C CA . LEU A 1 304 ? 16.392 -8.606 0.899 1.00 97.69 304 LEU A CA 1
ATOM 2382 C C . LEU A 1 304 ? 16.312 -9.351 2.237 1.00 9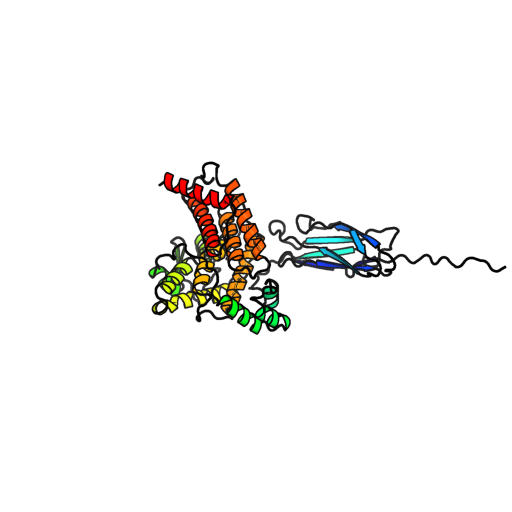7.69 304 LEU A C 1
ATOM 2384 O O . LEU A 1 304 ? 16.042 -10.554 2.269 1.00 97.69 304 LEU A O 1
ATOM 2388 N N . SER A 1 305 ? 16.575 -8.647 3.341 1.00 98.06 305 SER A N 1
ATOM 2389 C CA . SER A 1 305 ? 16.427 -9.216 4.683 1.00 98.06 305 SER A CA 1
ATOM 2390 C C . SER A 1 305 ? 14.954 -9.457 5.007 1.00 98.06 305 SER A C 1
ATOM 2392 O O . SER A 1 305 ? 14.072 -8.788 4.468 1.00 98.06 305 SER A O 1
ATOM 2394 N N . ASP A 1 306 ? 14.683 -10.392 5.918 1.00 98.25 306 ASP A N 1
ATOM 2395 C CA . ASP A 1 306 ? 13.315 -10.659 6.374 1.00 98.25 306 ASP A CA 1
ATOM 2396 C C . ASP A 1 306 ? 12.673 -9.403 6.97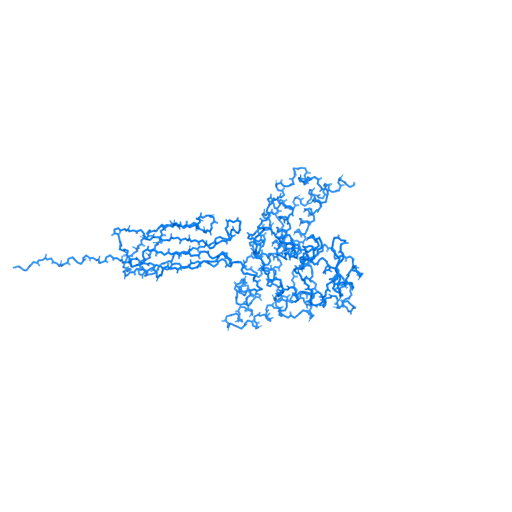3 1.00 98.25 306 ASP A C 1
ATOM 2398 O O . ASP A 1 306 ? 11.513 -9.109 6.696 1.00 98.25 306 ASP A O 1
ATOM 2402 N N . ASP A 1 307 ? 13.445 -8.617 7.729 1.00 97.69 307 ASP A N 1
ATOM 2403 C CA . ASP A 1 307 ? 12.935 -7.395 8.341 1.00 97.69 307 ASP A CA 1
ATOM 2404 C C . ASP A 1 307 ? 12.524 -6.345 7.311 1.00 97.69 307 ASP A C 1
ATOM 2406 O O . ASP A 1 307 ? 11.424 -5.798 7.403 1.00 97.69 307 ASP A O 1
ATOM 2410 N N . LEU A 1 308 ? 13.373 -6.112 6.306 1.00 98.31 308 LEU A N 1
ATOM 2411 C CA . LEU A 1 308 ? 13.083 -5.147 5.252 1.00 98.31 308 LEU A CA 1
ATOM 2412 C C . LEU A 1 308 ? 11.958 -5.642 4.335 1.00 98.31 308 LEU A C 1
ATOM 2414 O O . LEU A 1 308 ? 11.163 -4.833 3.868 1.00 98.31 308 LEU A O 1
ATOM 2418 N N . LEU A 1 309 ? 11.845 -6.957 4.104 1.00 98.44 309 LEU A N 1
ATOM 2419 C CA . LEU A 1 309 ? 10.719 -7.542 3.372 1.00 98.44 309 LEU A CA 1
ATOM 2420 C C . LEU A 1 309 ? 9.402 -7.257 4.097 1.00 98.44 309 LEU A C 1
ATOM 2422 O O . LEU A 1 309 ? 8.451 -6.778 3.479 1.00 98.44 309 LEU A O 1
ATOM 2426 N N . VAL A 1 310 ? 9.350 -7.504 5.408 1.00 98.31 310 VAL A N 1
ATOM 2427 C CA . VAL A 1 310 ? 8.149 -7.227 6.204 1.00 98.31 310 VAL A CA 1
ATOM 2428 C C . VAL A 1 310 ? 7.849 -5.728 6.250 1.00 98.31 310 VAL A C 1
ATOM 2430 O O . VAL A 1 310 ? 6.690 -5.345 6.106 1.00 98.31 310 VAL A O 1
ATOM 2433 N N . ASP A 1 311 ? 8.861 -4.867 6.369 1.00 97.62 311 ASP A N 1
ATOM 2434 C CA . ASP A 1 311 ? 8.670 -3.412 6.329 1.00 97.62 311 ASP A CA 1
ATOM 2435 C C . ASP A 1 311 ? 8.176 -2.917 4.961 1.00 97.62 311 ASP A C 1
ATOM 2437 O O . ASP A 1 311 ? 7.333 -2.017 4.890 1.00 97.62 311 ASP A O 1
ATOM 2441 N N . TRP A 1 312 ? 8.606 -3.549 3.866 1.00 97.62 312 TRP A N 1
ATOM 2442 C CA . TRP A 1 312 ? 8.075 -3.264 2.535 1.00 97.62 312 TRP A CA 1
ATOM 2443 C C . TRP A 1 312 ? 6.594 -3.654 2.425 1.00 97.62 312 TRP A C 1
ATOM 2445 O O . TRP A 1 312 ? 5.780 -2.851 1.968 1.00 97.62 312 TRP A O 1
ATOM 2455 N N . ILE A 1 313 ? 6.218 -4.843 2.910 1.00 96.69 313 ILE A N 1
ATOM 2456 C CA . ILE A 1 313 ? 4.823 -5.322 2.929 1.00 96.69 313 ILE A CA 1
ATOM 2457 C C . ILE A 1 313 ? 3.945 -4.405 3.794 1.00 96.69 313 ILE A C 1
ATOM 2459 O O . ILE A 1 313 ? 2.865 -3.994 3.367 1.00 96.69 313 ILE A O 1
ATOM 2463 N N . LYS A 1 314 ? 4.426 -4.010 4.979 1.00 94.69 314 LYS A N 1
ATOM 2464 C CA . LYS A 1 314 ? 3.779 -2.991 5.821 1.00 94.69 314 LYS A CA 1
ATOM 2465 C C . LYS A 1 314 ? 3.533 -1.701 5.051 1.00 94.69 314 LYS A C 1
ATOM 2467 O O . LYS A 1 314 ? 2.453 -1.125 5.146 1.00 94.69 314 LYS A O 1
ATOM 2472 N N . SER A 1 315 ? 4.525 -1.251 4.288 1.00 95.19 315 SER A N 1
ATOM 2473 C CA . SER A 1 315 ? 4.420 -0.022 3.508 1.00 95.19 315 SER A CA 1
ATOM 2474 C C . SER A 1 315 ? 3.350 -0.109 2.420 1.00 95.19 315 SER A C 1
ATOM 2476 O O . SER A 1 315 ? 2.606 0.854 2.245 1.00 95.19 315 SER A O 1
ATOM 2478 N N . PHE A 1 316 ? 3.193 -1.258 1.749 1.00 95.06 316 PHE A N 1
ATOM 2479 C CA . PHE A 1 316 ? 2.070 -1.476 0.826 1.00 95.06 316 PHE A CA 1
ATOM 2480 C C . PHE A 1 316 ? 0.716 -1.326 1.527 1.00 95.06 316 PHE A C 1
ATOM 2482 O O . PHE A 1 316 ? -0.140 -0.596 1.031 1.00 95.06 316 PHE A O 1
ATOM 2489 N N . HIS A 1 317 ? 0.539 -1.951 2.696 1.00 89.50 317 HIS A N 1
ATOM 2490 C CA . HIS A 1 317 ? -0.701 -1.848 3.472 1.00 89.50 317 HIS A CA 1
ATOM 2491 C C . HIS A 1 317 ? -1.013 -0.403 3.887 1.00 89.50 317 HIS A C 1
ATOM 2493 O O . HIS A 1 317 ? -2.134 0.074 3.710 1.00 89.50 317 HIS A O 1
ATOM 2499 N N . VAL A 1 318 ? -0.014 0.314 4.405 1.00 87.44 318 VAL A N 1
ATOM 2500 C CA . VAL A 1 318 ? -0.169 1.704 4.851 1.00 87.44 318 VAL A CA 1
ATOM 2501 C C . VAL A 1 318 ? -0.497 2.629 3.678 1.00 87.44 318 VAL A C 1
ATOM 2503 O O . VAL A 1 318 ? -1.375 3.482 3.790 1.00 87.44 318 VAL A O 1
ATOM 2506 N N . GLN A 1 319 ? 0.176 2.449 2.541 1.00 91.31 319 GLN A N 1
ATOM 2507 C CA . GLN A 1 319 ? -0.073 3.232 1.333 1.00 91.31 319 GLN A CA 1
ATOM 2508 C C . GLN A 1 319 ? -1.452 2.946 0.732 1.00 91.31 319 GLN A C 1
ATOM 2510 O O . GLN A 1 319 ? -2.162 3.890 0.400 1.00 91.31 319 GLN A O 1
ATOM 2515 N N . ALA A 1 320 ? -1.887 1.685 0.667 1.00 88.69 320 ALA A N 1
ATOM 2516 C CA . ALA A 1 320 ? -3.234 1.346 0.207 1.00 88.69 320 ALA A CA 1
ATOM 2517 C C . ALA A 1 320 ? -4.316 1.903 1.144 1.00 88.69 320 ALA A C 1
ATOM 2519 O O . ALA A 1 320 ? -5.259 2.540 0.679 1.00 88.69 320 ALA A O 1
ATOM 2520 N N . SER A 1 321 ? -4.130 1.772 2.461 1.00 82.25 321 SER A N 1
ATOM 2521 C CA . SER A 1 321 ? -5.031 2.362 3.462 1.00 82.25 321 SER A CA 1
ATOM 2522 C C . SER A 1 321 ? -5.126 3.885 3.326 1.00 82.25 321 SER A C 1
ATOM 2524 O O . SER A 1 321 ? -6.190 4.459 3.531 1.00 82.25 321 SER A O 1
ATOM 2526 N N . HIS A 1 322 ? -4.030 4.555 2.954 1.00 80.19 322 HIS A N 1
ATOM 2527 C CA . HIS A 1 322 ? -4.022 5.995 2.699 1.00 80.19 322 HIS A CA 1
ATOM 2528 C C . HIS A 1 322 ? -4.844 6.387 1.454 1.00 80.19 322 HIS A C 1
ATOM 2530 O O . HIS A 1 322 ? -5.500 7.428 1.471 1.00 80.19 322 HIS A O 1
ATOM 2536 N N . LEU A 1 323 ? -4.859 5.557 0.404 1.00 81.62 323 LEU A N 1
ATOM 2537 C CA . LEU A 1 323 ? -5.651 5.785 -0.817 1.00 81.62 323 LEU A CA 1
ATOM 2538 C C . LEU A 1 323 ? -7.128 5.389 -0.673 1.00 81.62 323 LEU A C 1
ATOM 2540 O O . LEU A 1 323 ? -8.004 5.954 -1.334 1.00 81.62 323 LEU A O 1
ATOM 2544 N N . GLU A 1 324 ? -7.426 4.413 0.185 1.00 73.06 324 GLU A N 1
ATOM 2545 C CA . GLU A 1 324 ? -8.796 3.995 0.489 1.00 73.06 324 GLU A CA 1
ATOM 2546 C C . GLU A 1 324 ? -9.618 5.184 1.008 1.00 73.06 324 GLU A C 1
ATOM 2548 O O . GLU A 1 324 ? -10.709 5.461 0.506 1.00 73.06 324 GLU A O 1
ATOM 2553 N N . VAL A 1 325 ? -9.050 5.930 1.953 1.00 61.53 325 VAL A N 1
ATOM 2554 C CA . VAL A 1 325 ? -9.723 6.995 2.711 1.00 61.53 325 VAL A CA 1
ATOM 2555 C C . VAL A 1 325 ? -9.699 8.373 2.040 1.00 61.53 325 VAL A C 1
ATOM 2557 O O . VAL A 1 325 ? -10.532 9.218 2.359 1.00 61.53 325 VAL A O 1
ATOM 2560 N N . ASN A 1 326 ? -8.790 8.606 1.088 1.00 58.09 326 ASN A N 1
ATOM 2561 C CA . ASN A 1 326 ? -8.553 9.931 0.508 1.00 58.09 326 ASN A CA 1
ATOM 2562 C C . ASN A 1 326 ? -8.806 10.010 -1.009 1.00 58.09 326 ASN A C 1
ATOM 2564 O O . ASN A 1 326 ? -8.088 10.696 -1.721 1.00 58.09 326 ASN A O 1
ATOM 2568 N N . ALA A 1 327 ? -9.832 9.337 -1.527 1.00 59.72 327 ALA A N 1
ATOM 2569 C CA . ALA A 1 327 ? -10.006 9.199 -2.976 1.00 59.72 327 ALA A CA 1
ATOM 2570 C C . ALA A 1 327 ? -10.159 10.539 -3.739 1.00 59.72 327 ALA A C 1
ATOM 2572 O O . ALA A 1 327 ? -11.071 11.313 -3.426 1.00 59.72 327 ALA A O 1
ATOM 2573 N N . GLU A 1 328 ? -9.357 10.787 -4.781 1.00 60.38 328 GLU A N 1
ATOM 2574 C CA . GLU A 1 328 ? -9.545 11.872 -5.770 1.00 60.38 328 GLU A CA 1
ATOM 2575 C C . GLU A 1 328 ? -10.363 11.369 -6.981 1.00 60.38 328 GLU A C 1
ATOM 2577 O O . GLU A 1 328 ? -9.902 11.373 -8.124 1.00 60.38 328 GLU A O 1
ATOM 2582 N N . LEU A 1 329 ? -11.594 10.904 -6.718 1.00 57.66 329 LEU A N 1
ATOM 2583 C CA . LEU A 1 329 ? -12.512 10.376 -7.742 1.00 57.66 329 LEU A CA 1
ATOM 2584 C C . LEU A 1 329 ? -12.735 11.368 -8.899 1.00 57.66 329 LEU A C 1
ATOM 2586 O O . LEU A 1 329 ? -12.795 12.576 -8.664 1.00 57.66 329 LEU A O 1
ATOM 2590 N N . PHE A 1 330 ? -12.937 10.834 -10.111 1.00 55.56 330 PHE A N 1
ATOM 2591 C CA . PHE A 1 330 ? -13.248 11.590 -11.341 1.00 55.56 330 PHE A CA 1
ATOM 2592 C C . PHE A 1 330 ? -12.140 12.568 -11.765 1.00 55.56 330 PHE A C 1
ATOM 2594 O O . PHE A 1 330 ? -12.390 13.699 -12.174 1.00 55.56 330 PHE A O 1
ATOM 2601 N N . THR A 1 331 ? -10.891 12.132 -11.603 1.00 63.66 331 THR A N 1
ATOM 2602 C CA . THR A 1 331 ? -9.694 12.802 -12.120 1.00 63.66 331 THR A CA 1
ATOM 2603 C C . THR A 1 331 ? -8.731 11.747 -12.657 1.00 63.66 331 THR A C 1
ATOM 2605 O O . THR A 1 331 ? -8.782 10.586 -12.238 1.00 63.66 331 THR A O 1
ATOM 2608 N N . ASN A 1 332 ? -7.773 12.141 -13.498 1.00 60.44 332 ASN A N 1
ATOM 2609 C CA . ASN A 1 332 ? -6.680 11.255 -13.916 1.00 60.44 332 ASN A CA 1
ATOM 2610 C C . ASN A 1 332 ? -5.919 10.614 -12.730 1.00 60.44 332 ASN A C 1
ATOM 2612 O O . ASN A 1 332 ? -5.446 9.483 -12.839 1.00 60.44 332 ASN A O 1
ATOM 2616 N N . ARG A 1 333 ? -5.873 11.266 -11.562 1.00 70.94 333 ARG A N 1
ATOM 2617 C CA . ARG A 1 333 ? -5.296 10.715 -10.324 1.00 70.94 333 ARG A CA 1
ATOM 2618 C C . ARG A 1 333 ? -6.152 9.606 -9.724 1.00 70.94 333 ARG A C 1
ATOM 2620 O O . ARG A 1 333 ? -5.601 8.606 -9.272 1.00 70.94 333 ARG A O 1
ATOM 2627 N N . GLY A 1 334 ? -7.475 9.737 -9.803 1.00 72.69 334 GLY A N 1
ATOM 2628 C CA . GLY A 1 334 ? -8.420 8.706 -9.378 1.00 72.69 334 GLY A CA 1
ATOM 2629 C C . GLY A 1 334 ? -8.185 7.362 -10.075 1.00 72.69 334 GLY A C 1
ATOM 2630 O O . GLY A 1 334 ? -8.325 6.319 -9.436 1.00 72.69 334 GLY A O 1
ATOM 2631 N N . SER A 1 335 ? -7.747 7.369 -11.345 1.00 77.69 335 SER A N 1
ATOM 2632 C CA . SER A 1 335 ? -7.455 6.127 -12.083 1.00 77.69 335 SER A CA 1
ATOM 2633 C C . SER A 1 335 ? -6.252 5.405 -11.482 1.00 77.69 335 SER A C 1
ATOM 2635 O O . SER A 1 335 ? -6.318 4.208 -11.203 1.00 77.69 335 SER A O 1
ATOM 2637 N N . ALA A 1 336 ? -5.176 6.145 -11.197 1.00 84.06 336 ALA A N 1
ATOM 2638 C CA . ALA A 1 336 ? -3.979 5.612 -10.563 1.00 84.06 336 ALA A CA 1
ATOM 2639 C C . ALA A 1 336 ? -4.298 5.051 -9.171 1.00 84.06 336 ALA A C 1
ATOM 2641 O O . ALA A 1 336 ? -3.815 3.975 -8.819 1.00 84.06 336 ALA A O 1
ATOM 2642 N N . GLU A 1 337 ? -5.129 5.743 -8.385 1.00 87.19 337 GLU A N 1
ATOM 2643 C CA . GLU A 1 337 ? -5.569 5.270 -7.069 1.00 87.19 337 GLU A CA 1
ATOM 2644 C C . GLU A 1 337 ? -6.375 3.968 -7.162 1.00 87.19 337 GLU A C 1
ATOM 2646 O O . GLU A 1 337 ? -6.138 3.037 -6.389 1.00 87.19 337 GLU A O 1
ATOM 2651 N N . ALA A 1 338 ? -7.298 3.876 -8.126 1.00 87.62 338 ALA A N 1
ATOM 2652 C CA . ALA A 1 338 ? -8.088 2.675 -8.377 1.00 87.62 338 ALA A CA 1
ATOM 2653 C C . ALA A 1 338 ? -7.195 1.478 -8.750 1.00 87.62 338 ALA A C 1
ATOM 2655 O O . ALA A 1 338 ? -7.336 0.391 -8.183 1.00 87.62 338 ALA A O 1
ATOM 2656 N N . ILE A 1 339 ? -6.220 1.697 -9.638 1.00 90.44 339 ILE A N 1
ATOM 2657 C CA . ILE A 1 339 ? -5.230 0.688 -10.037 1.00 90.44 339 ILE A CA 1
ATOM 2658 C C . ILE A 1 339 ? -4.398 0.257 -8.834 1.00 90.44 339 ILE A C 1
ATOM 2660 O O . ILE A 1 339 ? -4.224 -0.936 -8.612 1.00 90.44 339 ILE A O 1
ATOM 2664 N N . ALA A 1 340 ? -3.904 1.203 -8.036 1.00 92.94 340 ALA A N 1
ATOM 2665 C CA . ALA A 1 340 ? -3.097 0.911 -6.860 1.00 92.94 340 ALA A CA 1
ATOM 2666 C C . ALA A 1 340 ? -3.838 0.033 -5.842 1.00 92.94 340 ALA A C 1
ATOM 2668 O O . ALA A 1 340 ? -3.283 -0.969 -5.389 1.00 92.94 340 ALA A O 1
ATOM 2669 N N . LEU A 1 341 ? -5.095 0.362 -5.525 1.00 92.81 341 LEU A N 1
ATOM 2670 C CA . LEU A 1 341 ? -5.928 -0.450 -4.634 1.00 92.81 341 LEU A CA 1
ATOM 2671 C C . LEU A 1 341 ? -6.150 -1.853 -5.205 1.00 92.81 341 LEU A C 1
ATOM 2673 O O . LEU A 1 341 ? -5.930 -2.841 -4.504 1.00 92.81 341 LEU A O 1
ATOM 2677 N N . TYR A 1 342 ? -6.503 -1.956 -6.488 1.00 93.94 342 TYR A N 1
ATOM 2678 C CA . TYR A 1 342 ? -6.686 -3.251 -7.138 1.00 93.94 342 TYR A CA 1
ATOM 2679 C C . TYR A 1 342 ? -5.408 -4.100 -7.097 1.00 93.94 342 TYR A C 1
ATOM 2681 O O . TYR A 1 342 ? -5.440 -5.257 -6.681 1.00 93.94 342 TYR A O 1
ATOM 2689 N N . VAL A 1 343 ? -4.267 -3.518 -7.477 1.00 93.56 343 VAL A N 1
ATOM 2690 C CA . VAL A 1 343 ? -2.964 -4.193 -7.498 1.00 93.56 343 VAL A CA 1
ATOM 2691 C C . VAL A 1 343 ? -2.584 -4.678 -6.101 1.00 93.56 343 VAL A C 1
ATOM 2693 O O . VAL A 1 343 ? -2.245 -5.849 -5.945 1.00 93.56 343 VAL A O 1
ATOM 2696 N N . VAL A 1 344 ? -2.679 -3.830 -5.073 1.00 94.62 344 VAL A N 1
ATOM 2697 C CA . VAL A 1 344 ? -2.355 -4.243 -3.698 1.00 94.62 344 VAL A CA 1
ATOM 2698 C C . VAL A 1 344 ? -3.314 -5.326 -3.205 1.00 94.62 344 VAL A C 1
ATOM 2700 O O . VAL A 1 344 ? -2.860 -6.330 -2.659 1.00 94.62 344 VAL A O 1
ATOM 2703 N N . GLY A 1 345 ? -4.619 -5.177 -3.437 1.00 94.38 345 GLY A N 1
ATOM 2704 C CA . GLY A 1 345 ? -5.613 -6.165 -3.016 1.00 94.38 345 GLY A CA 1
ATOM 2705 C C . GLY A 1 345 ? -5.422 -7.540 -3.668 1.00 94.38 345 GLY A C 1
ATOM 2706 O O . GLY A 1 345 ? -5.621 -8.564 -3.015 1.00 94.38 345 GLY A O 1
ATOM 2707 N N . VAL A 1 346 ? -4.991 -7.586 -4.934 1.00 93.75 346 VAL A N 1
ATOM 2708 C CA . VAL A 1 346 ? -4.683 -8.849 -5.625 1.00 93.75 346 VAL A CA 1
ATOM 2709 C C . VAL A 1 346 ? -3.370 -9.460 -5.135 1.00 93.75 346 VAL A C 1
ATOM 2711 O O . VAL A 1 346 ? -3.313 -10.667 -4.918 1.00 93.75 346 VAL A O 1
ATOM 2714 N N . LEU A 1 347 ? -2.321 -8.653 -4.951 1.00 91.88 347 LEU A N 1
ATOM 2715 C CA . LEU A 1 347 ? -0.985 -9.154 -4.605 1.00 91.88 347 LEU A CA 1
ATOM 2716 C C . LEU A 1 347 ? -0.800 -9.511 -3.140 1.00 91.88 347 LEU A C 1
ATOM 2718 O O . LEU A 1 347 ? 0.134 -10.242 -2.807 1.00 91.88 347 LEU A O 1
ATOM 2722 N N . PHE A 1 348 ? -1.629 -8.974 -2.257 1.00 94.50 348 PHE A N 1
ATOM 2723 C CA . PHE A 1 348 ? -1.502 -9.187 -0.824 1.00 94.50 348 PHE A CA 1
ATOM 2724 C C . PHE A 1 348 ? -2.817 -9.698 -0.230 1.00 94.50 348 PHE A C 1
ATOM 2726 O O . PHE A 1 348 ? -3.358 -9.056 0.670 1.00 94.50 348 PHE A O 1
ATOM 2733 N N . PRO A 1 349 ? -3.368 -10.838 -0.694 1.00 94.12 349 PRO A N 1
ATOM 2734 C CA . PRO A 1 349 ? -4.625 -11.384 -0.171 1.00 94.12 349 PRO A CA 1
ATOM 2735 C C . PRO A 1 349 ? -4.559 -11.729 1.327 1.00 94.12 349 PRO A C 1
ATOM 2737 O O . PRO A 1 349 ? -5.577 -12.051 1.930 1.00 94.12 349 PRO A O 1
ATOM 2740 N N . GLU A 1 350 ? -3.373 -11.674 1.933 1.00 95.44 350 GLU A N 1
ATOM 2741 C CA . GLU A 1 350 ? -3.138 -11.838 3.361 1.00 95.44 350 GLU A CA 1
ATOM 2742 C C . GLU A 1 350 ? -3.668 -10.670 4.213 1.00 95.44 350 GLU A C 1
ATOM 2744 O O . GLU A 1 350 ? -3.848 -10.863 5.412 1.00 95.44 350 GLU A O 1
ATOM 2749 N N . PHE A 1 351 ? -3.914 -9.471 3.663 1.00 93.50 351 PHE A N 1
ATOM 2750 C CA . PHE A 1 351 ? -4.535 -8.385 4.440 1.00 93.50 351 PHE A CA 1
ATOM 2751 C C . PHE A 1 351 ? -6.044 -8.599 4.590 1.00 93.50 351 PHE A C 1
ATOM 2753 O O . PHE A 1 351 ? -6.727 -8.931 3.622 1.00 93.50 351 PHE A O 1
ATOM 2760 N N . LEU A 1 352 ? -6.591 -8.280 5.769 1.00 85.94 352 LEU A N 1
ATOM 2761 C CA . LEU A 1 352 ? -8.041 -8.304 6.014 1.00 85.94 352 LEU A CA 1
ATOM 2762 C C . LEU A 1 352 ? -8.818 -7.423 5.018 1.00 85.94 352 LEU A C 1
ATOM 2764 O O . LEU A 1 352 ? -9.912 -7.782 4.596 1.00 85.94 352 LEU A O 1
ATOM 2768 N N . HIS A 1 353 ? -8.233 -6.292 4.614 1.00 84.06 353 HIS A N 1
ATOM 2769 C CA . HIS A 1 353 ? -8.855 -5.311 3.718 1.00 84.06 353 HIS A CA 1
ATOM 2770 C C . HIS A 1 353 ? -8.640 -5.620 2.227 1.00 84.06 353 HIS A C 1
ATOM 2772 O O . HIS A 1 353 ? -9.132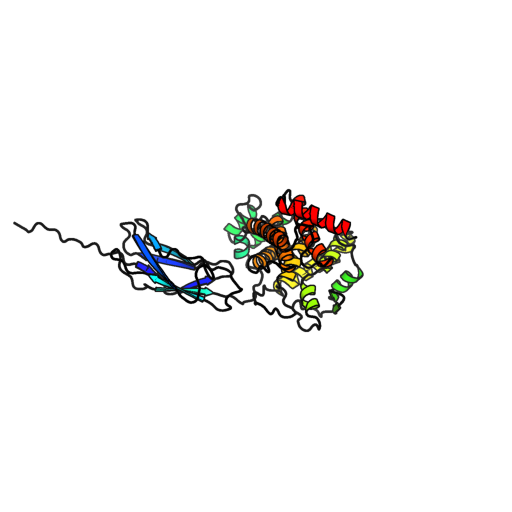 -4.890 1.372 1.00 84.06 353 HIS A O 1
ATOM 2778 N N . SER A 1 354 ? -7.916 -6.682 1.860 1.00 89.94 354 SER A N 1
ATOM 2779 C CA . SER A 1 354 ? -7.548 -6.898 0.453 1.00 89.94 354 SER A CA 1
ATOM 2780 C C . SER A 1 354 ? -8.738 -7.133 -0.467 1.00 89.94 354 SER A C 1
ATOM 2782 O O . SER A 1 354 ? -8.740 -6.642 -1.595 1.00 89.94 354 SER A O 1
ATOM 2784 N N . ALA A 1 355 ? -9.781 -7.817 0.010 1.00 88.56 355 ALA A N 1
ATOM 2785 C CA . ALA A 1 355 ? -11.019 -7.969 -0.752 1.00 88.56 355 ALA A CA 1
ATOM 2786 C C . ALA A 1 355 ? -11.714 -6.616 -0.992 1.00 88.56 355 ALA A C 1
ATOM 2788 O O . ALA A 1 355 ? -12.203 -6.368 -2.096 1.00 88.56 355 ALA A O 1
ATOM 2789 N N . ASP A 1 356 ? -11.697 -5.726 0.003 1.00 86.00 356 ASP A N 1
ATOM 2790 C CA . ASP A 1 356 ? -12.224 -4.368 -0.130 1.00 86.00 356 ASP A CA 1
ATOM 2791 C C . ASP A 1 356 ? -11.382 -3.518 -1.080 1.00 86.00 356 ASP A C 1
ATOM 2793 O O . ASP A 1 356 ? -11.948 -2.811 -1.907 1.00 86.00 356 ASP A O 1
ATOM 2797 N N . TYR A 1 357 ? -10.052 -3.635 -1.054 1.00 91.44 357 TYR A N 1
ATOM 2798 C CA . TYR A 1 357 ? -9.186 -2.947 -2.015 1.00 91.44 357 TYR A CA 1
ATOM 2799 C C . TYR A 1 357 ? -9.446 -3.392 -3.457 1.00 91.44 357 TYR A C 1
ATOM 2801 O O . TYR A 1 357 ? -9.539 -2.546 -4.346 1.00 91.44 357 TYR A O 1
ATOM 2809 N N . VAL A 1 358 ? -9.625 -4.699 -3.695 1.00 92.62 358 VAL A N 1
ATOM 2810 C CA . VAL A 1 358 ? -10.007 -5.215 -5.020 1.00 92.62 358 VAL A CA 1
ATOM 2811 C C . VAL A 1 358 ? -11.348 -4.630 -5.451 1.00 92.62 358 VAL A C 1
ATOM 2813 O O . VAL A 1 358 ? -11.453 -4.091 -6.552 1.00 92.62 358 VAL A O 1
ATOM 2816 N N . ARG A 1 359 ? -12.361 -4.709 -4.583 1.00 88.19 359 ARG A N 1
ATOM 2817 C CA . ARG A 1 359 ? -13.706 -4.201 -4.866 1.00 88.19 359 ARG A CA 1
ATOM 2818 C C . ARG A 1 359 ? -13.686 -2.700 -5.166 1.00 88.19 359 ARG A C 1
ATOM 2820 O O . ARG A 1 359 ? -14.185 -2.294 -6.208 1.00 88.19 359 ARG A O 1
ATOM 2827 N N . LEU A 1 360 ? -13.058 -1.898 -4.307 1.00 84.94 360 LEU A N 1
ATOM 2828 C CA . LEU A 1 360 ? -12.934 -0.450 -4.481 1.00 84.94 360 LEU A CA 1
ATOM 2829 C C . LEU A 1 360 ? -12.162 -0.087 -5.749 1.00 84.94 360 LEU A C 1
ATOM 2831 O O . LEU A 1 360 ? -12.564 0.834 -6.450 1.00 84.94 360 LEU A O 1
ATOM 2835 N N . GLY A 1 361 ? -11.070 -0.789 -6.060 1.00 88.62 361 GLY A N 1
ATOM 2836 C CA . GLY A 1 361 ? -10.309 -0.552 -7.285 1.00 88.62 361 GLY A CA 1
ATOM 2837 C C . GLY A 1 361 ? -11.146 -0.790 -8.545 1.00 88.62 361 GLY A C 1
ATOM 2838 O O . GLY A 1 361 ? -11.127 0.033 -9.458 1.00 88.62 361 GLY A O 1
ATOM 2839 N N . LEU A 1 362 ? -11.938 -1.868 -8.568 1.00 88.19 362 LEU A N 1
ATOM 2840 C CA . LEU A 1 362 ? -12.868 -2.155 -9.664 1.00 88.19 362 LEU A CA 1
ATOM 2841 C C . LEU A 1 362 ? -13.982 -1.102 -9.745 1.00 88.19 362 LEU A C 1
ATOM 2843 O O . LEU A 1 362 ? -14.122 -0.459 -10.780 1.00 88.19 362 LEU A O 1
ATOM 2847 N N . GLU A 1 363 ? -14.717 -0.868 -8.653 1.00 83.31 363 GLU A N 1
ATOM 2848 C CA . GLU A 1 363 ? -15.837 0.086 -8.598 1.00 83.31 363 GLU A CA 1
ATOM 2849 C C . GLU A 1 363 ? -15.407 1.509 -8.991 1.00 83.31 363 GLU A C 1
ATOM 2851 O O . GLU A 1 363 ? -16.116 2.199 -9.724 1.00 83.31 363 GLU A O 1
ATOM 2856 N N . ARG A 1 364 ? -14.232 1.962 -8.529 1.00 83.56 364 ARG A N 1
ATOM 2857 C CA . ARG A 1 364 ? -13.704 3.295 -8.858 1.00 83.56 364 ARG A CA 1
ATOM 2858 C C . ARG A 1 364 ? -13.312 3.396 -10.324 1.00 83.56 364 ARG A C 1
ATOM 2860 O O . ARG A 1 364 ? -13.664 4.386 -10.956 1.00 83.56 364 ARG A O 1
ATOM 2867 N N . MET A 1 365 ? -12.624 2.387 -10.863 1.00 83.81 365 MET A N 1
ATOM 2868 C CA . MET A 1 365 ? -12.257 2.377 -12.279 1.00 83.81 365 MET A CA 1
ATOM 2869 C C . MET A 1 365 ? -13.507 2.352 -13.168 1.00 83.81 365 MET A C 1
ATOM 2871 O O . MET A 1 365 ? -13.596 3.118 -14.120 1.00 83.81 365 MET A O 1
ATOM 2875 N N . GLU A 1 366 ? -14.512 1.538 -12.837 1.00 81.56 366 GLU A N 1
ATOM 2876 C CA . GLU A 1 366 ? -15.787 1.527 -13.562 1.00 81.56 366 GLU A CA 1
ATOM 2877 C C . GLU A 1 366 ? -16.505 2.873 -13.501 1.00 81.56 366 GLU A C 1
ATOM 2879 O O . GLU A 1 366 ? -16.911 3.404 -14.535 1.00 81.56 366 GLU A O 1
ATOM 2884 N N . GLY A 1 367 ? -16.649 3.438 -12.299 1.00 74.19 367 GLY A N 1
ATOM 2885 C CA . GLY A 1 367 ? -17.308 4.725 -12.097 1.00 74.19 367 GLY A CA 1
ATOM 2886 C C . GLY A 1 367 ? -16.623 5.850 -12.867 1.00 74.19 367 GLY A C 1
ATOM 2887 O O . GLY A 1 367 ? -17.302 6.691 -13.455 1.00 74.19 367 GLY A O 1
ATOM 2888 N N . MET A 1 368 ? -15.291 5.830 -12.917 1.00 74.25 368 MET A N 1
ATOM 2889 C CA . MET A 1 368 ? -14.518 6.755 -13.733 1.00 74.25 368 MET A CA 1
ATOM 2890 C C . MET A 1 368 ? -14.766 6.554 -15.215 1.00 74.25 368 MET A C 1
ATOM 2892 O O . MET A 1 368 ? -15.112 7.506 -15.883 1.00 74.25 368 MET A O 1
ATOM 2896 N N . LEU A 1 369 ? -14.680 5.338 -15.748 1.00 73.81 369 LEU A N 1
ATOM 2897 C CA . LEU A 1 369 ? -14.902 5.116 -17.180 1.00 73.81 369 LEU A CA 1
ATOM 2898 C C . LEU A 1 369 ? -16.336 5.434 -17.612 1.00 73.81 369 LEU A C 1
ATOM 2900 O O . LEU A 1 369 ? -16.548 5.887 -18.729 1.00 73.81 369 LEU A O 1
ATOM 2904 N N . HIS A 1 370 ? -17.322 5.248 -16.736 1.00 72.19 370 HIS A N 1
ATOM 2905 C CA . HIS A 1 370 ? -18.684 5.715 -16.988 1.00 72.19 370 HIS A CA 1
ATOM 2906 C C . HIS A 1 370 ? -18.804 7.244 -17.054 1.00 72.19 370 HIS A C 1
ATOM 2908 O O . HIS A 1 370 ? -19.704 7.747 -17.726 1.00 72.19 370 HIS A O 1
ATOM 2914 N N . HIS A 1 371 ? -17.943 7.974 -16.344 1.00 66.19 371 HIS A N 1
ATOM 2915 C CA . HIS A 1 371 ? -17.910 9.436 -16.341 1.00 66.19 371 HIS A CA 1
ATOM 2916 C C . HIS A 1 371 ? -17.023 10.011 -17.457 1.00 66.19 371 HIS A C 1
ATOM 2918 O O . HIS A 1 371 ? -17.390 10.988 -18.110 1.00 66.19 371 HIS A O 1
ATOM 2924 N N . ASP A 1 372 ? -15.874 9.376 -17.669 1.00 63.22 372 ASP A N 1
ATOM 2925 C CA . ASP A 1 372 ? -14.726 9.905 -18.392 1.00 63.22 372 ASP A CA 1
ATOM 2926 C C . ASP A 1 372 ? -14.559 9.304 -19.779 1.00 63.22 372 ASP A C 1
ATOM 2928 O O . ASP A 1 372 ? -13.830 9.863 -20.583 1.00 63.22 372 ASP A O 1
ATOM 2932 N N . VAL A 1 373 ? -15.241 8.205 -20.108 1.00 63.78 373 VAL A N 1
ATOM 2933 C CA . VAL A 1 373 ? -15.196 7.622 -21.451 1.00 63.78 373 VAL A CA 1
ATOM 2934 C C . VAL A 1 373 ? -16.563 7.750 -22.106 1.00 63.78 373 VAL A C 1
ATOM 2936 O O . VAL A 1 373 ? -17.564 7.194 -21.651 1.00 63.78 373 VAL A O 1
ATOM 2939 N N . MET A 1 374 ? -16.601 8.507 -23.199 1.00 62.31 374 MET A N 1
ATOM 2940 C CA . MET A 1 374 ? -17.785 8.682 -24.029 1.00 62.31 374 MET A CA 1
ATOM 2941 C C . MET A 1 374 ? -18.222 7.349 -24.656 1.00 62.31 374 MET A C 1
ATOM 2943 O O . MET A 1 374 ? -17.475 6.372 -24.712 1.00 62.31 374 MET A O 1
ATOM 2947 N N . ALA A 1 375 ? -19.463 7.291 -25.147 1.00 65.50 375 ALA A N 1
ATOM 2948 C CA . ALA A 1 375 ? -20.039 6.063 -25.708 1.00 65.50 375 ALA A CA 1
ATOM 2949 C C . ALA A 1 375 ? -19.261 5.506 -26.920 1.00 65.50 375 ALA A C 1
ATOM 2951 O O . ALA A 1 375 ? -19.358 4.316 -27.215 1.00 65.50 375 ALA A O 1
ATOM 2952 N N . ASP A 1 376 ? -18.497 6.357 -27.606 1.00 64.19 376 ASP A N 1
ATOM 2953 C CA . ASP A 1 376 ? -17.619 6.025 -28.731 1.00 64.19 376 ASP A CA 1
ATOM 2954 C C . ASP A 1 376 ? -16.198 5.604 -28.306 1.00 64.19 376 ASP A C 1
ATOM 2956 O O . ASP A 1 376 ? -15.380 5.270 -29.160 1.00 64.19 376 ASP A O 1
ATOM 2960 N N . GLY A 1 377 ? -15.911 5.565 -27.001 1.00 61.19 377 GLY A N 1
ATOM 2961 C CA . GLY A 1 377 ? -14.630 5.134 -26.448 1.00 61.19 377 GLY A CA 1
ATOM 2962 C C . GLY A 1 377 ? -13.623 6.260 -26.226 1.00 61.19 377 GLY A C 1
ATOM 2963 O O . GLY A 1 377 ? -12.548 5.983 -25.708 1.00 61.19 377 GLY A O 1
ATOM 2964 N N . VAL A 1 378 ? -13.944 7.511 -26.564 1.00 63.88 378 VAL A N 1
ATOM 2965 C CA . VAL A 1 378 ? -13.026 8.644 -26.381 1.00 63.88 378 VAL A CA 1
ATOM 2966 C C . VAL A 1 378 ? -13.027 9.112 -24.925 1.00 63.88 378 VAL A C 1
ATOM 2968 O O . VAL A 1 378 ? -14.076 9.211 -24.291 1.00 63.88 378 VAL A O 1
ATOM 2971 N N . GLU A 1 379 ? -11.841 9.406 -24.398 1.00 66.25 379 GLU A N 1
ATOM 2972 C CA . GLU A 1 379 ? -11.674 9.947 -23.045 1.00 66.25 379 GLU A CA 1
ATOM 2973 C C . GLU A 1 379 ? -12.022 11.452 -23.038 1.00 66.25 379 GLU A C 1
ATOM 2975 O O . GLU A 1 379 ? -11.734 12.167 -24.003 1.00 66.25 379 GLU A O 1
ATOM 2980 N N . ASN A 1 380 ? -12.726 11.912 -22.002 1.00 64.38 380 ASN A N 1
ATOM 2981 C CA . ASN A 1 380 ? -13.457 13.181 -21.984 1.00 64.38 380 ASN A CA 1
ATOM 2982 C C . ASN A 1 380 ? -12.554 14.428 -21.970 1.00 64.38 380 ASN A C 1
ATOM 2984 O O . ASN A 1 380 ? -13.038 15.510 -22.312 1.00 64.38 380 ASN A O 1
ATOM 2988 N N . GLU A 1 381 ? -11.259 14.295 -21.656 1.00 60.19 381 GLU A N 1
ATOM 2989 C CA . GLU A 1 381 ? -10.271 15.372 -21.768 1.00 60.19 381 GLU A CA 1
ATOM 2990 C C . GLU A 1 381 ? -9.763 15.582 -23.211 1.00 60.19 381 GLU A C 1
ATOM 2992 O O . GLU A 1 381 ? -9.007 16.525 -23.465 1.00 60.19 381 GLU A O 1
ATOM 2997 N N . PHE A 1 382 ? -10.181 14.753 -24.182 1.00 63.16 382 PHE A N 1
ATOM 2998 C CA . PHE A 1 382 ? -9.802 14.837 -25.606 1.00 63.16 382 PHE A CA 1
ATOM 2999 C C . PHE A 1 382 ? -8.280 14.919 -25.841 1.00 63.16 382 PHE A C 1
ATOM 3001 O O . PHE A 1 382 ? -7.810 15.464 -26.845 1.00 63.16 382 PHE A O 1
ATOM 3008 N N . SER A 1 383 ? -7.494 14.368 -24.916 1.00 66.00 383 SER A N 1
ATOM 3009 C CA . SER A 1 383 ? -6.035 14.368 -24.958 1.00 66.00 383 SER A CA 1
ATOM 3010 C C . SER A 1 383 ? -5.538 12.958 -25.259 1.00 66.00 383 SER A C 1
ATOM 3012 O O . SER A 1 383 ? -5.740 12.056 -24.444 1.00 66.00 383 SER A O 1
ATOM 3014 N N . PRO A 1 384 ? -4.821 12.739 -26.377 1.00 63.03 384 PRO A N 1
ATOM 3015 C CA . PRO A 1 384 ? -4.242 11.432 -26.688 1.00 63.03 384 PRO A CA 1
ATOM 3016 C C . PRO A 1 384 ? -3.349 10.878 -25.567 1.00 63.03 384 PRO A C 1
ATOM 3018 O O . PRO A 1 384 ? -3.319 9.669 -25.345 1.00 63.03 384 PRO A O 1
ATOM 3021 N N . ASN A 1 385 ? -2.666 11.753 -24.818 1.00 62.22 385 ASN A N 1
ATOM 3022 C CA . ASN A 1 385 ? -1.838 11.352 -23.679 1.00 62.22 385 ASN A CA 1
ATOM 3023 C C . ASN A 1 385 ? -2.682 10.886 -22.485 1.00 62.22 385 ASN A C 1
ATOM 3025 O O . ASN A 1 385 ? -2.366 9.860 -21.887 1.00 62.22 385 ASN A O 1
ATOM 3029 N N . TYR A 1 386 ? -3.756 11.604 -22.137 1.00 65.25 386 TYR A N 1
ATOM 3030 C CA . TYR A 1 386 ? -4.617 11.204 -21.015 1.00 65.25 386 TYR A CA 1
ATOM 3031 C C . TYR A 1 386 ? -5.428 9.953 -21.347 1.00 65.25 386 TYR A C 1
ATOM 3033 O O . TYR A 1 386 ? -5.467 9.026 -20.538 1.00 65.25 386 TYR A O 1
ATOM 3041 N N . HIS A 1 387 ? -5.926 9.850 -22.579 1.00 67.81 387 HIS A N 1
ATOM 3042 C CA . HIS A 1 387 ? -6.528 8.627 -23.093 1.00 67.81 387 HIS A CA 1
ATOM 3043 C C . HIS A 1 387 ? -5.576 7.422 -22.983 1.00 67.81 387 HIS A C 1
ATOM 3045 O O . HIS A 1 387 ? -5.960 6.368 -22.474 1.00 67.81 387 HIS A O 1
ATOM 3051 N N . SER A 1 388 ? -4.314 7.584 -23.404 1.00 67.50 388 SER A N 1
ATOM 3052 C CA . SER A 1 388 ? -3.304 6.519 -23.320 1.00 67.50 388 SER A CA 1
ATOM 3053 C C . SER A 1 388 ? -3.046 6.087 -21.874 1.00 67.50 388 SER A C 1
ATOM 3055 O O . SER A 1 388 ? -2.966 4.893 -21.610 1.00 67.50 388 SER A O 1
ATOM 3057 N N . HIS A 1 389 ? -2.998 7.021 -20.918 1.00 67.19 389 HIS A N 1
ATOM 3058 C CA . HIS A 1 389 ? -2.825 6.687 -19.500 1.00 67.19 389 HIS A CA 1
ATOM 3059 C C . HIS A 1 389 ? -3.998 5.890 -18.910 1.00 67.19 389 HIS A C 1
ATOM 3061 O O . HIS A 1 389 ? -3.775 4.945 -18.149 1.00 67.19 389 HIS A O 1
ATOM 3067 N N . VAL A 1 390 ? -5.240 6.231 -19.265 1.00 69.12 390 VAL A N 1
ATOM 3068 C CA . VAL A 1 390 ? -6.426 5.472 -18.828 1.00 69.12 390 VAL A CA 1
ATOM 3069 C C . VAL A 1 390 ? -6.425 4.069 -19.446 1.00 69.12 390 VAL A C 1
ATOM 3071 O O . VAL A 1 390 ? -6.649 3.081 -18.740 1.00 69.12 390 VAL A O 1
ATOM 3074 N N . ALA A 1 391 ? -6.098 3.961 -20.739 1.00 71.38 391 ALA A N 1
ATOM 3075 C CA . ALA A 1 391 ? -5.975 2.683 -21.438 1.00 71.38 391 ALA A CA 1
ATOM 3076 C C . ALA A 1 391 ? -4.873 1.796 -20.828 1.00 71.38 391 ALA A C 1
ATOM 3078 O O . ALA A 1 391 ? -5.132 0.644 -20.476 1.00 71.38 391 ALA A O 1
ATOM 3079 N N . GLU A 1 392 ? -3.670 2.338 -20.610 1.00 74.31 392 GLU A N 1
ATOM 3080 C CA . GLU A 1 392 ? -2.565 1.659 -19.914 1.00 74.31 392 GLU A CA 1
ATOM 3081 C C . GLU A 1 392 ? -2.988 1.164 -18.525 1.00 74.31 392 GLU A C 1
ATOM 3083 O O . GLU A 1 392 ? -2.640 0.053 -18.114 1.00 74.31 392 GLU A O 1
ATOM 3088 N N . GLY A 1 393 ? -3.783 1.962 -17.814 1.00 77.19 393 GLY A N 1
ATOM 3089 C CA . GLY A 1 393 ? -4.298 1.623 -16.499 1.00 77.19 393 GLY A CA 1
ATOM 3090 C C . GLY A 1 393 ? -5.186 0.377 -16.473 1.00 77.19 393 GLY A C 1
ATOM 3091 O O . GLY A 1 393 ? -5.004 -0.508 -15.633 1.00 77.19 393 GLY A O 1
ATOM 3092 N N . ILE A 1 394 ? -6.114 0.255 -17.422 1.00 80.06 394 ILE A N 1
ATOM 3093 C CA . ILE A 1 394 ? -6.989 -0.924 -17.529 1.00 80.06 394 ILE A CA 1
ATOM 3094 C C . ILE A 1 394 ? -6.199 -2.147 -17.984 1.00 80.06 394 ILE A C 1
ATOM 3096 O O . ILE A 1 394 ? -6.401 -3.241 -17.456 1.00 80.06 394 ILE A O 1
ATOM 3100 N N . VAL A 1 395 ? -5.250 -1.976 -18.905 1.00 80.88 395 VAL A N 1
ATOM 3101 C CA . VAL A 1 395 ? -4.362 -3.060 -19.354 1.00 80.88 395 VAL A CA 1
ATOM 3102 C C . VAL A 1 395 ? -3.552 -3.614 -18.195 1.00 80.88 395 VAL A C 1
ATOM 3104 O O . VAL A 1 395 ? -3.394 -4.831 -18.075 1.00 80.88 395 VAL A O 1
ATOM 3107 N N . LYS A 1 396 ? -3.073 -2.740 -17.307 1.00 82.94 396 LYS A N 1
ATOM 3108 C CA . LYS A 1 396 ? -2.393 -3.134 -16.075 1.00 82.94 396 LYS A CA 1
ATOM 3109 C C . LYS A 1 396 ? -3.308 -3.967 -15.184 1.00 82.94 396 LYS A C 1
ATOM 3111 O O . LYS A 1 396 ? -2.910 -5.061 -14.782 1.00 82.94 396 LYS A O 1
ATOM 3116 N N . MET A 1 397 ? -4.518 -3.485 -14.891 1.00 87.94 397 MET A N 1
ATOM 3117 C CA . MET A 1 397 ? -5.486 -4.227 -14.074 1.00 87.94 397 MET A CA 1
ATOM 3118 C C . MET A 1 397 ? -5.817 -5.584 -14.701 1.00 87.94 397 MET A C 1
ATOM 3120 O O . MET A 1 397 ? -5.806 -6.594 -14.001 1.00 87.94 397 MET A O 1
ATOM 3124 N N . HIS A 1 398 ? -6.023 -5.632 -16.017 1.00 86.50 398 HIS A N 1
ATOM 3125 C CA . HIS A 1 398 ? -6.296 -6.863 -16.754 1.00 86.50 398 HIS A CA 1
ATOM 3126 C C . HIS A 1 398 ? -5.115 -7.836 -16.684 1.00 86.50 398 HIS A C 1
ATOM 3128 O O . HIS A 1 398 ? -5.291 -9.011 -16.381 1.00 86.50 398 HIS A O 1
ATOM 3134 N N . SER A 1 399 ? -3.891 -7.348 -16.886 1.00 82.31 399 SER A N 1
ATOM 3135 C CA . SER A 1 399 ? -2.676 -8.167 -16.803 1.00 82.31 399 SER A CA 1
ATOM 3136 C C . SER A 1 399 ? -2.483 -8.751 -15.404 1.00 82.31 399 SER A C 1
ATOM 3138 O O . SER A 1 399 ? -2.129 -9.918 -15.257 1.00 82.31 399 SER A O 1
ATOM 3140 N N . VAL A 1 400 ? -2.755 -7.954 -14.366 1.00 87.88 400 VAL A N 1
ATOM 3141 C CA . VAL A 1 400 ? -2.740 -8.419 -12.974 1.00 87.88 400 VAL A CA 1
ATOM 3142 C C . VAL A 1 400 ? -3.850 -9.434 -12.724 1.00 87.88 400 VAL A C 1
ATOM 3144 O O . VAL A 1 400 ? -3.599 -10.428 -12.053 1.00 87.88 400 VAL A O 1
ATOM 3147 N N . ALA A 1 401 ? -5.044 -9.238 -13.286 1.00 89.38 401 ALA A N 1
ATOM 3148 C CA . ALA A 1 401 ? -6.136 -10.200 -13.184 1.00 89.38 401 ALA A CA 1
ATOM 3149 C C . ALA A 1 401 ? -5.732 -11.560 -13.779 1.00 89.38 401 ALA A C 1
ATOM 3151 O O . ALA A 1 401 ? -5.721 -12.562 -13.066 1.00 89.38 401 ALA A O 1
ATOM 3152 N N . VAL A 1 402 ? -5.288 -11.568 -15.040 1.00 85.38 402 VAL A N 1
ATOM 3153 C CA . VAL A 1 402 ? -4.879 -12.778 -15.770 1.00 85.38 402 VAL A CA 1
ATOM 3154 C C . VAL A 1 402 ? -3.746 -13.509 -15.057 1.00 85.38 402 VAL A C 1
ATOM 3156 O O . VAL A 1 402 ? -3.822 -14.719 -14.873 1.00 85.38 402 VAL A O 1
ATOM 3159 N N . ALA A 1 403 ? -2.715 -12.791 -14.605 1.00 84.75 403 ALA A N 1
ATOM 3160 C CA . ALA A 1 403 ? -1.575 -13.407 -13.927 1.00 84.75 403 ALA A CA 1
ATOM 3161 C C . ALA A 1 403 ? -1.915 -13.998 -12.544 1.00 84.75 403 ALA A C 1
ATOM 3163 O O . ALA A 1 403 ? -1.092 -14.702 -11.962 1.00 84.75 403 ALA A O 1
ATOM 3164 N N . ASN A 1 404 ? -3.106 -13.702 -12.016 1.00 88.75 404 ASN A N 1
ATOM 3165 C CA . ASN A 1 404 ? -3.587 -14.152 -10.713 1.00 88.75 404 ASN A CA 1
ATOM 3166 C C . ASN A 1 404 ? -4.897 -14.956 -10.823 1.00 88.75 404 ASN A C 1
ATOM 3168 O O . ASN A 1 404 ? -5.637 -15.025 -9.842 1.00 88.75 404 ASN A O 1
ATOM 3172 N N . ASP A 1 405 ? -5.198 -15.526 -11.999 1.00 88.94 405 ASP A N 1
ATOM 3173 C CA . ASP A 1 405 ? -6.402 -16.330 -12.274 1.00 88.94 405 ASP A CA 1
ATOM 3174 C C . ASP A 1 405 ? -7.713 -15.630 -11.861 1.00 88.94 405 ASP A C 1
ATOM 3176 O O . ASP A 1 405 ? -8.652 -16.231 -11.331 1.00 88.94 405 ASP A O 1
ATOM 3180 N N . ARG A 1 406 ? -7.770 -14.316 -12.088 1.00 88.94 406 ARG A N 1
ATOM 3181 C CA . ARG A 1 406 ? -8.917 -13.450 -11.808 1.00 88.94 406 ARG A CA 1
ATOM 3182 C C . ARG A 1 406 ? -9.460 -12.861 -13.103 1.00 88.94 406 ARG A C 1
ATOM 3184 O O . ARG A 1 406 ? -8.717 -12.612 -14.047 1.00 88.94 406 ARG A O 1
ATOM 3191 N N . ALA A 1 407 ? -10.757 -12.584 -13.103 1.00 87.56 407 ALA A N 1
ATOM 3192 C CA . ALA A 1 407 ? -11.409 -11.788 -14.135 1.00 87.56 407 ALA A CA 1
ATOM 3193 C C . ALA A 1 407 ? -11.591 -10.348 -13.643 1.00 87.56 407 ALA A C 1
ATOM 3195 O O . ALA A 1 407 ? -11.765 -10.115 -12.440 1.00 87.56 407 ALA A O 1
ATOM 3196 N N . LEU A 1 408 ? -11.572 -9.394 -14.574 1.00 89.25 408 LEU A N 1
ATOM 3197 C CA . LEU A 1 408 ? -12.137 -8.077 -14.295 1.00 89.25 408 LEU A CA 1
ATOM 3198 C C . LEU A 1 408 ? -13.666 -8.167 -14.384 1.00 89.25 408 LEU A C 1
ATOM 3200 O O . LEU A 1 408 ? -14.246 -9.217 -14.662 1.00 89.25 408 LEU A O 1
ATOM 3204 N N . THR A 1 409 ? -14.354 -7.063 -14.121 1.00 87.62 409 THR A N 1
ATOM 3205 C CA . THR A 1 409 ? -15.791 -7.009 -14.379 1.00 87.62 409 THR A CA 1
ATOM 3206 C C . THR A 1 409 ? -16.063 -7.049 -15.891 1.00 87.62 409 THR A C 1
ATOM 3208 O O . THR A 1 409 ? -15.244 -6.560 -16.677 1.00 87.62 409 THR A O 1
ATOM 3211 N N . PRO A 1 410 ? -17.237 -7.544 -16.332 1.00 87.50 410 PRO A N 1
ATOM 3212 C CA . PRO A 1 410 ? -17.581 -7.576 -17.756 1.00 87.50 410 PRO A CA 1
ATOM 3213 C C . PRO A 1 410 ? -17.504 -6.201 -18.434 1.00 87.50 410 PRO A C 1
ATOM 3215 O O . PRO A 1 410 ? -17.163 -6.096 -19.612 1.00 87.50 410 PRO A O 1
ATOM 3218 N N . PHE A 1 411 ? -17.807 -5.133 -17.690 1.00 85.12 411 PHE A N 1
ATOM 3219 C CA . PHE A 1 411 ? -17.699 -3.771 -18.196 1.00 85.12 411 PHE A CA 1
ATOM 3220 C C . PHE A 1 411 ? -16.242 -3.373 -18.462 1.00 85.12 411 PHE A C 1
ATOM 3222 O O . PHE A 1 411 ? -15.955 -2.863 -19.547 1.00 85.12 411 PHE A O 1
ATOM 3229 N N . LEU A 1 412 ? -15.326 -3.626 -17.519 1.00 84.19 412 LEU A N 1
ATOM 3230 C CA . LEU A 1 412 ? -13.906 -3.291 -17.669 1.00 84.19 412 LEU A CA 1
ATOM 3231 C C . LEU A 1 412 ? -13.230 -4.120 -18.763 1.00 84.19 412 LEU A C 1
ATOM 3233 O O . LEU A 1 412 ? -12.434 -3.577 -19.528 1.00 84.19 412 LEU A O 1
ATOM 3237 N N . GLU A 1 413 ? -13.577 -5.403 -18.893 1.00 83.44 413 GLU A N 1
ATOM 3238 C CA . GLU A 1 413 ? -13.086 -6.245 -19.992 1.00 83.44 413 GLU A CA 1
ATOM 3239 C C . GLU A 1 413 ? -13.521 -5.689 -21.353 1.00 83.44 413 GLU A C 1
ATOM 3241 O O . GLU A 1 413 ? -12.706 -5.541 -22.265 1.00 83.44 413 GLU A O 1
ATOM 3246 N N . ALA A 1 414 ? -14.790 -5.291 -21.475 1.00 79.94 414 ALA A N 1
ATOM 3247 C CA . ALA A 1 414 ? -15.297 -4.678 -22.695 1.00 79.94 414 ALA A CA 1
ATOM 3248 C C . ALA A 1 414 ? -14.694 -3.281 -22.949 1.00 79.94 414 ALA A C 1
ATOM 3250 O O . ALA A 1 414 ? -14.488 -2.905 -24.102 1.00 79.94 414 ALA A O 1
ATOM 3251 N N . ALA A 1 415 ? -14.426 -2.497 -21.898 1.00 76.31 415 ALA A N 1
ATOM 3252 C CA . ALA A 1 415 ? -13.790 -1.183 -22.005 1.00 76.31 415 ALA A CA 1
ATOM 3253 C C . ALA A 1 415 ? -12.338 -1.285 -22.489 1.00 76.31 415 ALA A C 1
ATOM 3255 O O . ALA A 1 415 ? -11.934 -0.493 -23.337 1.00 76.31 415 ALA A O 1
ATOM 3256 N N . CYS A 1 416 ? -11.597 -2.294 -22.018 1.00 72.00 416 CYS A N 1
ATOM 3257 C CA . CYS A 1 416 ? -10.243 -2.597 -22.479 1.00 72.00 416 CYS A CA 1
ATOM 3258 C C . CYS A 1 416 ? -10.207 -2.743 -24.009 1.00 72.00 416 CYS A C 1
ATOM 3260 O O . CYS A 1 416 ? -9.428 -2.067 -24.671 1.00 72.00 416 CYS A O 1
ATOM 3262 N N . ALA A 1 417 ? -11.120 -3.539 -24.582 1.00 70.00 417 ALA A N 1
ATOM 3263 C CA . ALA A 1 417 ? -11.211 -3.727 -26.032 1.00 70.00 417 ALA A CA 1
ATOM 3264 C C . ALA A 1 417 ? -11.502 -2.417 -26.796 1.00 70.00 417 ALA A C 1
ATOM 3266 O O . ALA A 1 417 ? -10.828 -2.118 -27.776 1.00 70.00 417 ALA A O 1
ATOM 3267 N N . ARG A 1 418 ? -12.453 -1.599 -26.318 1.00 68.62 418 ARG A N 1
ATOM 3268 C CA . ARG A 1 418 ? -12.861 -0.353 -27.000 1.00 68.62 418 ARG A CA 1
ATOM 3269 C C . ARG A 1 418 ? -11.787 0.737 -26.998 1.00 68.62 418 ARG A C 1
ATOM 3271 O O . ARG A 1 418 ? -11.649 1.452 -27.984 1.00 68.62 418 ARG A O 1
ATOM 3278 N N . LEU A 1 419 ? -11.038 0.880 -25.903 1.00 67.31 419 LEU A N 1
ATOM 3279 C CA . LEU A 1 419 ? -9.977 1.891 -25.799 1.00 67.31 419 LEU A CA 1
ATOM 3280 C C . LEU A 1 419 ? -8.829 1.612 -26.781 1.00 67.31 419 LEU A C 1
ATOM 3282 O O . LEU A 1 419 ? -8.249 2.536 -27.347 1.00 67.31 419 LEU A O 1
ATOM 3286 N N . PHE A 1 420 ? -8.539 0.337 -27.053 1.00 65.31 420 PHE A N 1
ATOM 3287 C CA . PHE A 1 420 ? -7.552 -0.032 -28.067 1.00 65.31 420 PHE A CA 1
ATOM 3288 C C . PHE A 1 420 ? -8.019 0.229 -29.498 1.00 65.31 420 PHE A C 1
ATOM 3290 O O . PHE A 1 420 ? -7.206 0.653 -30.320 1.00 65.31 420 PHE A O 1
ATOM 3297 N N . ASP A 1 421 ? -9.308 0.036 -29.790 1.00 64.25 421 ASP A N 1
ATOM 3298 C CA . ASP A 1 421 ? -9.863 0.344 -31.111 1.00 64.25 421 ASP A CA 1
ATOM 3299 C C . ASP A 1 421 ? -9.708 1.839 -31.447 1.00 64.25 421 ASP A C 1
ATOM 3301 O O . ASP A 1 421 ? -9.351 2.183 -32.572 1.00 64.25 421 ASP A O 1
ATOM 3305 N N . TYR A 1 422 ? -9.881 2.740 -30.470 1.00 58.59 422 TYR A N 1
ATOM 3306 C CA . TYR A 1 422 ? -9.648 4.175 -30.671 1.00 58.59 422 TYR A CA 1
ATOM 3307 C C . TYR A 1 422 ? -8.178 4.499 -30.981 1.00 58.59 422 TYR A C 1
ATOM 3309 O O . TYR A 1 422 ? -7.897 5.204 -31.950 1.00 58.59 422 TYR A O 1
ATOM 3317 N N . LEU A 1 423 ? -7.227 3.956 -30.211 1.00 58.53 423 LEU A N 1
ATOM 3318 C CA . LEU A 1 423 ? -5.793 4.172 -30.455 1.00 58.53 423 LEU A CA 1
ATOM 3319 C C . LEU A 1 423 ? -5.347 3.633 -31.825 1.00 58.53 423 LEU A C 1
ATOM 3321 O O . LEU A 1 423 ? -4.510 4.246 -32.490 1.00 58.53 423 LEU A O 1
ATOM 3325 N N . ALA A 1 424 ? -5.931 2.521 -32.277 1.00 59.94 424 ALA A N 1
ATOM 3326 C CA . ALA A 1 424 ? -5.671 1.953 -33.599 1.00 59.94 424 ALA A CA 1
ATOM 3327 C C . ALA A 1 424 ? -6.259 2.792 -34.751 1.00 59.94 424 ALA A C 1
ATOM 3329 O O . ALA A 1 424 ? -5.742 2.745 -35.863 1.00 59.94 424 ALA A O 1
ATOM 3330 N N . LEU A 1 425 ? -7.328 3.556 -34.500 1.00 58.25 425 LEU A N 1
ATOM 3331 C CA . LEU A 1 425 ? -7.966 4.438 -35.487 1.00 58.25 425 LEU A CA 1
ATOM 3332 C C . LEU A 1 425 ? -7.379 5.859 -35.505 1.00 58.25 425 LEU A C 1
ATOM 3334 O O . LEU A 1 425 ? -7.529 6.565 -36.500 1.00 58.25 425 LEU A O 1
ATOM 3338 N N . ALA A 1 426 ? -6.741 6.282 -34.412 1.00 55.38 426 ALA A N 1
ATOM 3339 C CA . ALA A 1 426 ? -6.141 7.605 -34.251 1.00 55.38 426 ALA A CA 1
ATOM 3340 C C . ALA A 1 426 ? -4.642 7.669 -34.621 1.00 55.38 426 ALA A C 1
ATOM 3342 O O . ALA A 1 426 ? -4.053 8.749 -34.519 1.00 55.38 426 ALA A O 1
ATOM 3343 N N . SER A 1 427 ? -4.027 6.539 -35.004 1.00 45.88 427 SER A N 1
ATOM 3344 C CA . SER A 1 427 ? -2.595 6.412 -35.340 1.00 45.88 427 SER A CA 1
ATOM 3345 C C . SER A 1 427 ? -2.268 6.512 -36.828 1.00 45.88 427 SER A C 1
ATOM 3347 O O . SER A 1 427 ? -3.112 6.144 -37.676 1.00 45.88 427 SER A O 1
#

Foldseek 3Di:
DPDPDDPPPPPAFKAKAWPDAEWEAEQPLQRKTKTKMFIDAQQAKDKWFKDKDWQDDDPQFWPDWPRIWIDHRPRGMTTDITGTHNALVPDQAWIKIKMATDDDPRHHYDPHRIHIYTHDRDQDQAFQDDLLSLLVQFPCVDPLQVQLVVCVVVVNSVSNLVSVLVSLLDDDQADDDPPLPAQPCVQLVCVLQQWHAFPNDIDRADPPRQLQPLVDPDLNCSLRVLLPQNLSNLLNQCVVPVVVSVVSLLSVLVCLVVCRRNQGDRPDDDPPGSRNNLDLLSLLSNQLPRVRSSCRRPSNPPSQDSVSSVSSLSSLVVSLVSLVSDAPAQDLSNLSSLSNLLSSLLRCVRGPCSVVSNVSSLVRLLVNCVVQADPQLQGNVNDPVSLVSNLVSLVSSCSSQVSRVHDRPPSSVVSNVRSVVVVVVVD

Sequence (427 aa):
MPPLFPPRHDAELPSIAFTRLGFEAREVGFQAARITITRTSATAPLTVRYTASGTAQPGRDYAALSGQLDFAAGQTEAVILVQPYNNYRNTRRNEGVLLNLSPDSGYTLGPIAATVVTILHDHTPRHLPPDEHFFAALDLSQPALAAVRAAVATGDYRAARTALAAHFRSPRAQVLPHTLPTPNFALIEAALKHTYTVFGITHTFSAPVDWSATELVDPNYCWGFNRMEWWLHYTAAFAADPAKNERFARALLAELADWLPSSPVSLAYYPLQPGDRWRHLEVAIRIGYNWPVAFAYLHQSPLLSDDLLVDWIKSFHVQASHLEVNAELFTNRGSAEAIALYVVGVLFPEFLHSADYVRLGLERMEGMLHHDVMADGVENEFSPNYHSHVAEGIVKMHSVAVANDRALTPFLEAACARLFDYLALAS

Radius of gyration: 27.24 Å; chains: 1; bounding box: 84×47×99 Å

pLDDT: mean 84.08, std 14.53, range [44.94, 98.62]

Secondary structure (DSSP, 8-state):
----------PPPPEEEES-SEEEEETGGGB-EEEEEEES--SS-EEEEEEEEESSPBTTTBPPP-SEEEEPTT--EEEEEE-B---TTS-SS-EEEEEEEPPBTTBEE-S--EEEEEEE---SPBPSPPHHHHHHTB-TTSGGGHHHHHHHHTT-HHHHHHHHHHHHTS--PPP--S--PPP-HHHHHHHTTTEEEETTEEEEPPSSP-TT---SS-HHHHHHHTT-THHHHHHHHHHH-HHHHHHHHHHHHHHHHHHHHHS-B----SSPPTT-TT-HHHHHHIIIIIHHHHHHHHTT-TTS-HHHHHHHHHHHHHHHHHHHHS---SSHHHHHHHHHHHHHHHH-TTBTTHHHHHHHHHHHHHHHHHHHB-TTS-BTT--HHHHHHHHHHHHHHHHHHHHTT----HHHHHHHHHHHHHHHH--